Protein AF-A0A9D9NMW9-F1 (afdb_monomer)

InterPro domains:
  IPR003961 Fibronectin type III [PF00041] (285-347)
  IPR003961 Fibronectin type III [PS50853] (274-362)
  IPR003961 Fibronectin type III [cd00063] (275-359)
  IPR008757 Peptidase M6-like, domain [PF05547] (9-96)
  IPR013783 Immunoglobulin-like fold [G3DSA:2.60.40.10] (272-365)
  IPR036116 Fibronectin type III superfamily [SSF49265] (278-364)

Radius of gyration: 30.04 Å; Cα contacts (8 Å, |Δi|>4): 1104; chains: 1; bounding box: 74×44×96 Å

pLDDT: mean 93.49, std 5.11, range [64.69, 98.81]

Structure (mmCIF, N/CA/C/O backbone):
data_AF-A0A9D9NMW9-F1
#
_entry.id   AF-A0A9D9NMW9-F1
#
loop_
_atom_site.group_PDB
_atom_site.id
_atom_site.type_symbol
_atom_site.label_atom_id
_atom_site.label_alt_id
_atom_site.label_comp_id
_atom_site.label_asym_id
_atom_site.label_entity_id
_atom_site.label_seq_id
_atom_site.pdbx_PDB_ins_code
_atom_site.Cartn_x
_atom_site.Cartn_y
_atom_site.Cartn_z
_atom_site.occupancy
_atom_site.B_iso_or_equiv
_atom_site.auth_seq_id
_atom_site.auth_comp_id
_atom_site.auth_asym_id
_atom_site.auth_atom_id
_atom_site.pdbx_PDB_model_num
ATOM 1 N N . MET A 1 1 ? 25.620 10.060 -34.990 1.00 76.31 1 MET A N 1
ATOM 2 C CA . MET A 1 1 ? 25.439 10.911 -33.806 1.00 76.31 1 MET A CA 1
ATOM 3 C C . MET A 1 1 ? 24.069 11.516 -33.934 1.00 76.31 1 MET A C 1
ATOM 5 O O . MET A 1 1 ? 23.677 11.808 -35.064 1.00 76.31 1 MET A O 1
ATOM 9 N N . SER A 1 2 ? 23.340 11.613 -32.835 1.00 82.00 2 SER A N 1
ATOM 10 C CA . SER A 1 2 ? 22.003 12.193 -32.817 1.00 82.00 2 SER A CA 1
ATOM 11 C C . SER A 1 2 ? 22.013 13.569 -32.156 1.00 82.00 2 SER A C 1
ATOM 13 O O . SER A 1 2 ? 22.966 13.908 -31.456 1.00 82.00 2 SER A O 1
ATOM 15 N N . GLU A 1 3 ? 20.971 14.369 -32.377 1.00 82.56 3 GLU A N 1
ATOM 16 C CA . GLU A 1 3 ? 20.826 15.659 -3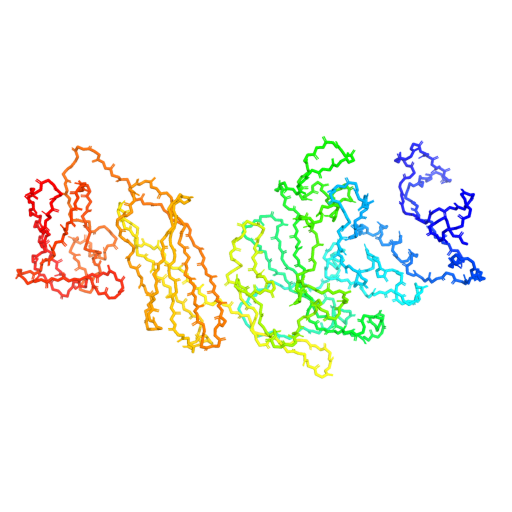1.685 1.00 82.56 3 GLU A CA 1
ATOM 17 C C . GLU A 1 3 ? 20.757 15.478 -30.154 1.00 82.56 3 GLU A C 1
ATOM 19 O O . GLU A 1 3 ? 21.321 16.284 -29.418 1.00 82.56 3 GLU A O 1
ATOM 24 N N . ALA A 1 4 ? 20.199 14.355 -29.682 1.00 80.25 4 ALA A N 1
ATOM 25 C CA . ALA A 1 4 ? 20.148 13.987 -28.264 1.00 80.25 4 ALA A CA 1
ATOM 26 C C . ALA A 1 4 ? 21.535 13.788 -27.622 1.00 80.25 4 ALA A C 1
ATOM 28 O O . ALA A 1 4 ? 21.682 13.929 -26.410 1.00 80.25 4 ALA A O 1
ATOM 29 N N . ASP A 1 5 ? 22.554 13.491 -28.434 1.00 76.50 5 ASP A N 1
ATOM 30 C CA . ASP A 1 5 ? 23.951 13.330 -28.010 1.00 76.50 5 ASP A CA 1
ATOM 31 C C . ASP A 1 5 ? 24.748 14.652 -28.099 1.00 76.50 5 ASP A C 1
ATOM 33 O O . ASP A 1 5 ? 25.979 14.652 -28.064 1.00 76.50 5 ASP A O 1
ATOM 37 N N . GLY A 1 6 ? 24.073 15.789 -28.312 1.00 75.88 6 GLY A N 1
ATOM 38 C CA . GLY A 1 6 ? 24.722 17.089 -28.514 1.00 75.88 6 GLY A CA 1
ATOM 39 C C . GLY A 1 6 ? 25.330 17.275 -29.910 1.00 75.88 6 GLY A C 1
ATOM 40 O O . GLY A 1 6 ? 26.170 18.157 -30.115 1.00 75.88 6 GLY A O 1
ATOM 41 N N . ALA A 1 7 ? 24.937 16.454 -30.894 1.00 81.19 7 ALA A N 1
ATOM 42 C CA . ALA A 1 7 ? 25.302 16.695 -32.288 1.00 81.19 7 ALA A CA 1
ATOM 43 C C . ALA A 1 7 ? 24.602 17.952 -32.843 1.00 81.19 7 ALA A C 1
ATOM 45 O O . ALA A 1 7 ? 23.716 18.531 -32.222 1.00 81.19 7 ALA A O 1
ATOM 46 N N . SER A 1 8 ? 24.998 18.389 -34.042 1.00 82.81 8 SER A N 1
ATOM 47 C CA . SER A 1 8 ? 24.375 19.542 -34.706 1.00 82.81 8 SER A CA 1
ATOM 48 C C . SER A 1 8 ? 22.860 19.375 -34.852 1.00 82.81 8 SER A C 1
ATOM 50 O O . SER A 1 8 ? 22.413 18.265 -35.131 1.00 82.81 8 SER A O 1
ATOM 52 N N . SER A 1 9 ? 22.118 20.484 -34.876 1.00 85.75 9 SER A N 1
ATOM 53 C CA . SER A 1 9 ? 20.673 20.526 -35.170 1.00 85.75 9 SER A CA 1
ATOM 54 C C . SER A 1 9 ? 20.267 19.962 -36.544 1.00 85.75 9 SER A C 1
ATOM 56 O O . SER A 1 9 ? 19.086 19.829 -36.834 1.00 85.75 9 SER A O 1
ATOM 58 N N . ASP A 1 10 ? 21.231 19.661 -37.422 1.00 87.25 10 ASP A N 1
ATOM 59 C CA . ASP A 1 10 ? 20.993 18.960 -38.692 1.00 87.25 10 ASP A CA 1
ATOM 60 C C . ASP A 1 10 ? 20.887 17.426 -38.520 1.00 87.25 10 ASP A C 1
ATOM 62 O O . ASP A 1 10 ? 20.564 16.710 -39.470 1.00 87.25 10 ASP A O 1
ATOM 66 N N . CYS A 1 11 ? 21.204 16.896 -37.334 1.00 86.50 11 CYS A N 1
ATOM 67 C CA . CYS A 1 11 ? 21.040 15.484 -36.991 1.00 86.50 11 CYS A CA 1
ATOM 68 C C . CYS A 1 11 ? 19.624 15.223 -36.463 1.00 86.50 11 CYS A C 1
ATOM 70 O O . CYS A 1 11 ? 19.005 16.093 -35.870 1.00 86.50 11 CYS A O 1
ATOM 72 N N . ILE A 1 12 ? 19.116 14.004 -36.653 1.00 87.31 12 ILE A N 1
ATOM 73 C CA . ILE A 1 12 ? 17.786 13.617 -36.163 1.00 87.31 12 ILE A CA 1
ATOM 74 C C . ILE A 1 12 ? 17.880 13.225 -34.680 1.00 87.31 12 ILE A C 1
ATOM 76 O O . ILE A 1 12 ? 18.788 12.479 -34.299 1.00 87.31 12 ILE A O 1
ATOM 80 N N . TRP A 1 13 ? 16.936 13.697 -33.863 1.00 87.12 13 TRP A N 1
ATOM 81 C CA . TRP A 1 13 ? 16.698 13.199 -32.505 1.00 87.12 13 TRP A CA 1
ATOM 82 C C . TRP A 1 13 ? 16.030 11.807 -32.565 1.00 87.12 13 TRP A C 1
ATOM 84 O O . TRP A 1 13 ? 15.039 11.666 -33.294 1.00 87.12 13 TRP A O 1
ATOM 94 N N . PRO A 1 14 ? 16.556 10.767 -31.881 1.00 89.06 14 PRO A N 1
ATOM 95 C CA . PRO A 1 14 ? 15.961 9.429 -31.891 1.00 89.06 14 PRO A CA 1
ATOM 96 C C . PRO A 1 14 ? 14.552 9.482 -31.305 1.00 89.06 14 PRO A C 1
ATOM 98 O O . PRO A 1 14 ? 14.350 10.145 -30.298 1.00 89.06 14 PRO A O 1
ATOM 101 N N . GLN A 1 15 ? 13.585 8.862 -31.973 1.00 90.00 15 GLN A N 1
ATOM 102 C CA . GLN A 1 15 ? 12.184 8.967 -31.567 1.00 90.00 15 GLN A CA 1
ATOM 103 C C . GLN A 1 15 ? 11.328 7.861 -32.181 1.00 90.00 15 GLN A C 1
ATOM 105 O O . GLN A 1 15 ? 11.596 7.381 -33.296 1.00 90.00 15 GLN A O 1
ATOM 110 N N . HIS A 1 16 ? 10.234 7.564 -31.495 1.00 91.19 16 HIS A N 1
ATOM 111 C CA . HIS A 1 16 ? 9.062 6.890 -32.010 1.00 91.19 16 HIS A CA 1
ATOM 112 C C . HIS A 1 16 ? 7.941 7.899 -32.249 1.00 91.19 16 HIS A C 1
ATOM 114 O O . HIS A 1 16 ? 7.745 8.841 -31.485 1.00 91.19 16 HIS A O 1
ATOM 120 N N . GLY A 1 17 ? 7.158 7.693 -33.303 1.00 89.56 17 GLY A N 1
ATOM 121 C CA . GLY A 1 17 ? 6.004 8.543 -33.544 1.00 89.56 17 GLY A CA 1
ATOM 122 C C . GLY A 1 17 ? 5.055 7.996 -34.590 1.00 89.56 17 GLY A C 1
ATOM 123 O O . GLY A 1 17 ? 5.308 6.988 -35.259 1.00 89.56 17 GLY A O 1
ATOM 124 N N . LEU A 1 18 ? 3.938 8.703 -34.749 1.00 90.81 18 LEU A N 1
ATOM 125 C CA . LEU A 1 18 ? 2.979 8.459 -35.815 1.00 90.81 18 LEU A CA 1
ATOM 126 C C . LEU A 1 18 ? 3.040 9.615 -36.816 1.00 90.81 18 LEU A C 1
ATOM 128 O O . LEU A 1 18 ? 2.844 10.775 -36.463 1.00 90.81 18 LEU A O 1
ATOM 132 N N . LEU A 1 19 ? 3.259 9.300 -38.092 1.00 91.62 19 LEU A N 1
ATOM 133 C CA . LEU A 1 19 ? 3.298 10.283 -39.179 1.00 91.62 19 LEU A CA 1
ATOM 134 C C . LEU A 1 19 ? 2.033 11.150 -39.202 1.00 91.62 19 LEU A C 1
ATOM 136 O O . LEU A 1 19 ? 2.127 12.368 -39.370 1.00 91.62 19 LEU A O 1
ATOM 140 N N . LYS A 1 20 ? 0.864 10.544 -38.952 1.00 91.56 20 LYS A N 1
ATOM 141 C CA . LYS A 1 20 ? -0.419 11.256 -38.907 1.00 91.56 20 LYS A CA 1
ATOM 142 C C . LYS A 1 20 ? -0.454 12.374 -37.853 1.00 91.56 20 LYS A C 1
ATOM 144 O O . LYS A 1 20 ? -1.108 13.384 -38.095 1.00 91.56 20 LYS A O 1
ATOM 149 N N . ASP A 1 21 ? 0.249 12.222 -36.726 1.00 89.00 21 ASP A N 1
ATOM 150 C CA . ASP A 1 21 ? 0.232 13.200 -35.626 1.00 89.00 21 ASP A CA 1
ATOM 151 C C . ASP A 1 21 ? 1.008 14.466 -36.023 1.00 89.00 21 ASP A C 1
ATOM 153 O O . ASP A 1 21 ? 0.698 15.568 -35.579 1.00 89.00 21 ASP A O 1
ATOM 157 N N . SER A 1 22 ? 1.948 14.325 -36.962 1.00 85.00 22 SER A N 1
ATOM 158 C CA . SER A 1 22 ? 2.649 15.432 -37.627 1.00 85.00 22 SER A CA 1
ATOM 159 C C . SER A 1 22 ? 1.946 15.925 -38.903 1.00 85.00 22 SER A C 1
ATOM 161 O O . SER A 1 22 ? 2.496 16.746 -39.637 1.00 85.00 22 SER A O 1
ATOM 163 N N . GLY A 1 23 ? 0.754 15.406 -39.221 1.00 90.19 23 GLY A N 1
ATOM 164 C CA . GLY A 1 23 ? 0.032 15.704 -40.463 1.00 90.19 23 GLY A CA 1
ATOM 165 C C . GLY A 1 23 ? 0.660 15.102 -41.728 1.00 90.19 23 GLY A C 1
ATOM 166 O O . GLY A 1 23 ? 0.329 15.532 -42.834 1.00 90.19 23 GLY A O 1
ATOM 167 N N . ALA A 1 24 ? 1.571 14.136 -41.586 1.00 90.44 24 ALA A N 1
ATOM 168 C CA . ALA A 1 24 ? 2.222 13.451 -42.696 1.00 90.44 24 ALA A CA 1
ATOM 169 C C . ALA A 1 24 ? 1.488 12.152 -43.069 1.00 90.44 24 ALA A C 1
ATOM 171 O O . ALA A 1 24 ? 1.025 11.401 -42.212 1.00 90.44 24 ALA A O 1
ATOM 172 N N . GLU A 1 25 ? 1.440 11.851 -44.367 1.00 91.94 25 GLU A N 1
ATOM 173 C CA . GLU A 1 25 ? 0.870 10.614 -44.905 1.00 91.94 25 GLU A CA 1
ATOM 174 C C . GLU A 1 25 ? 1.872 9.957 -45.859 1.00 91.94 25 G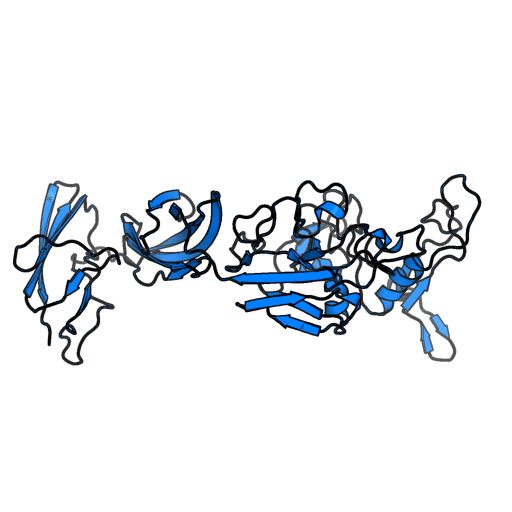LU A C 1
ATOM 176 O O . GLU A 1 25 ? 2.363 10.591 -46.797 1.00 91.94 25 GLU A O 1
ATOM 181 N N . LEU A 1 26 ? 2.175 8.674 -45.637 1.00 93.12 26 LEU A N 1
ATOM 182 C CA . LEU A 1 26 ? 3.065 7.896 -46.497 1.00 93.12 26 LEU A CA 1
ATOM 183 C C . LEU A 1 26 ? 2.338 6.668 -47.049 1.00 93.12 26 LEU A C 1
ATOM 185 O O . LEU A 1 26 ? 1.997 5.737 -46.316 1.00 93.12 26 LEU A O 1
ATOM 189 N N . HIS A 1 27 ? 2.152 6.655 -48.369 1.00 94.81 27 HIS A N 1
ATOM 190 C CA . HIS A 1 27 ? 1.578 5.530 -49.098 1.00 94.81 27 HIS A CA 1
ATOM 191 C C . HIS A 1 27 ? 2.627 4.868 -49.990 1.00 94.81 27 HIS A C 1
ATOM 193 O O . HIS A 1 27 ? 3.150 5.494 -50.911 1.00 94.81 27 HIS A O 1
ATOM 199 N N . LEU A 1 28 ? 2.899 3.588 -49.743 1.00 93.75 28 LEU A N 1
ATOM 200 C CA . LEU A 1 28 ? 3.830 2.771 -50.521 1.00 93.75 28 LEU A CA 1
ATOM 201 C C . LEU A 1 28 ? 3.107 1.500 -50.970 1.00 93.75 28 LEU A C 1
ATOM 203 O O . LEU A 1 28 ? 2.554 0.781 -50.143 1.00 93.75 28 LEU A O 1
ATOM 207 N N . ASP A 1 29 ? 3.059 1.248 -52.280 1.00 95.44 29 ASP A N 1
ATOM 208 C CA . ASP A 1 29 ? 2.462 0.041 -52.880 1.00 95.44 29 ASP A CA 1
ATOM 209 C C . ASP A 1 29 ? 1.049 -0.310 -52.361 1.00 95.44 29 ASP A C 1
ATOM 211 O O . ASP A 1 29 ? 0.698 -1.468 -52.129 1.00 95.44 29 ASP A O 1
ATOM 215 N N . GLY A 1 30 ? 0.211 0.712 -52.158 1.00 94.62 30 GLY A N 1
ATOM 216 C CA . GLY A 1 30 ? -1.160 0.549 -51.659 1.00 94.62 30 GLY A CA 1
ATOM 217 C C . GLY A 1 30 ? -1.266 0.244 -50.160 1.00 94.62 30 GLY A C 1
ATOM 218 O O . GLY A 1 30 ? -2.337 -0.143 -49.690 1.00 94.62 30 GLY A O 1
ATOM 219 N N . LYS A 1 31 ? -0.177 0.403 -49.402 1.00 94.44 31 LYS A N 1
ATOM 220 C CA . LYS A 1 31 ? -0.137 0.337 -47.937 1.00 94.44 31 LYS A CA 1
ATOM 221 C C . LYS A 1 31 ? 0.106 1.724 -47.356 1.00 94.44 31 LYS A C 1
ATOM 223 O O . LYS A 1 31 ? 0.800 2.536 -47.961 1.00 94.44 31 LYS A O 1
ATOM 228 N N . THR A 1 32 ? -0.447 1.972 -46.174 1.00 93.44 32 THR A N 1
ATOM 229 C CA . THR A 1 32 ? -0.175 3.183 -45.396 1.00 93.44 32 THR A CA 1
ATOM 230 C C . THR A 1 32 ? 0.866 2.862 -44.338 1.00 93.44 32 THR A C 1
ATOM 232 O O . THR A 1 32 ? 0.673 1.939 -43.546 1.00 93.44 32 THR A O 1
ATOM 235 N N . VAL A 1 33 ? 1.955 3.623 -44.326 1.00 92.00 33 VAL A N 1
ATOM 236 C CA . VAL A 1 33 ? 2.924 3.638 -43.229 1.00 92.00 33 VAL A CA 1
ATOM 237 C C . VAL A 1 33 ? 2.505 4.760 -42.289 1.00 92.00 33 VAL A C 1
ATOM 239 O O . VAL A 1 33 ? 2.261 5.874 -42.743 1.00 92.00 33 VAL A O 1
ATOM 242 N N . ASN A 1 34 ? 2.374 4.455 -40.999 1.00 91.06 34 ASN A N 1
ATOM 243 C CA . ASN A 1 34 ? 1.966 5.438 -39.997 1.00 91.06 34 ASN A CA 1
ATOM 244 C C . ASN A 1 34 ? 2.941 5.486 -38.821 1.00 91.06 34 ASN A C 1
ATOM 246 O O . ASN A 1 34 ? 3.434 6.556 -38.507 1.00 91.06 34 ASN A O 1
ATOM 250 N N . SER A 1 35 ? 3.239 4.349 -38.195 1.00 91.00 35 SER A N 1
ATOM 251 C CA . SER A 1 35 ? 4.220 4.283 -37.109 1.00 91.00 35 SER A CA 1
ATOM 252 C C . SER A 1 35 ? 5.645 4.212 -37.659 1.00 91.00 35 SER A C 1
ATOM 254 O O . SER A 1 35 ? 5.885 3.539 -38.669 1.00 91.00 35 SER A O 1
ATOM 256 N N . PHE A 1 36 ? 6.573 4.911 -37.012 1.00 90.38 36 PHE A N 1
ATOM 257 C CA . PHE A 1 36 ? 7.996 4.870 -37.320 1.00 90.38 36 PHE A CA 1
ATOM 258 C C . PHE A 1 36 ? 8.831 4.940 -36.039 1.00 90.38 36 PHE A C 1
ATOM 260 O O . PHE A 1 36 ? 8.416 5.531 -35.049 1.00 90.38 36 PHE A O 1
ATOM 267 N N . THR A 1 37 ? 10.033 4.375 -36.111 1.00 91.38 37 THR A N 1
ATOM 268 C CA . THR A 1 37 ? 11.078 4.495 -35.094 1.00 91.38 37 THR A CA 1
ATOM 269 C C . THR A 1 37 ? 12.369 4.875 -35.808 1.00 91.38 37 THR A C 1
ATOM 271 O O . THR A 1 37 ? 12.730 4.251 -36.813 1.00 91.38 37 THR A O 1
ATOM 274 N N . VAL A 1 38 ? 13.068 5.889 -35.305 1.00 90.19 38 VAL A N 1
ATOM 275 C CA . VAL A 1 38 ? 14.394 6.289 -35.788 1.00 90.19 38 VAL A CA 1
ATOM 276 C C . VAL A 1 38 ? 15.397 6.166 -34.652 1.00 90.19 38 VAL A C 1
ATOM 278 O O . VAL A 1 38 ? 15.167 6.649 -33.552 1.00 90.19 38 VAL A O 1
ATOM 281 N N . SER A 1 39 ? 16.536 5.543 -34.946 1.00 88.81 39 SER A N 1
ATOM 282 C CA . SER A 1 39 ? 17.676 5.438 -34.037 1.00 88.81 39 SER A CA 1
ATOM 283 C C . SER A 1 39 ? 18.967 5.844 -34.755 1.00 88.81 39 SER A C 1
ATOM 285 O O . SER A 1 39 ? 18.958 6.153 -35.952 1.00 88.81 39 SER A O 1
ATOM 287 N N . CYS A 1 40 ? 20.082 5.876 -34.031 1.00 85.69 40 CYS A N 1
ATOM 288 C CA . CYS A 1 40 ? 21.364 6.388 -34.502 1.00 85.69 40 CYS A CA 1
ATOM 289 C C . CYS A 1 40 ? 22.425 5.281 -34.642 1.00 85.69 40 CYS A C 1
ATOM 291 O O . CYS A 1 40 ? 22.498 4.352 -33.851 1.00 85.69 40 CYS A O 1
ATOM 293 N N . GLU A 1 41 ? 23.282 5.394 -35.664 1.00 86.12 41 GLU A N 1
ATOM 294 C CA . GLU A 1 41 ? 24.409 4.465 -35.891 1.00 86.12 41 GLU A CA 1
ATOM 295 C C . GLU A 1 41 ? 25.595 4.740 -34.949 1.00 86.12 41 GLU A C 1
ATOM 297 O O . GLU A 1 41 ? 26.314 3.831 -34.536 1.00 86.12 41 GLU A O 1
ATOM 302 N N . LEU A 1 42 ? 25.811 6.016 -34.614 1.00 87.50 42 LEU A N 1
ATOM 303 C CA . LEU A 1 42 ? 26.940 6.487 -33.812 1.00 87.50 42 LEU A CA 1
ATOM 304 C C . LEU A 1 42 ? 26.435 7.318 -32.634 1.00 87.50 42 LEU A C 1
ATOM 306 O O . LEU A 1 42 ? 25.553 8.152 -32.845 1.00 87.50 42 LEU A O 1
ATOM 310 N N . ALA A 1 43 ? 27.072 7.167 -31.478 1.00 83.50 43 ALA A N 1
ATOM 311 C CA . ALA A 1 43 ? 26.939 8.013 -30.294 1.00 83.50 43 ALA A CA 1
ATOM 312 C C . ALA A 1 43 ? 28.229 8.825 -30.078 1.00 83.50 43 ALA A C 1
ATOM 314 O O . ALA A 1 43 ? 29.299 8.455 -30.575 1.00 83.50 43 ALA A O 1
ATOM 315 N N . SER A 1 44 ? 28.145 9.934 -29.351 1.00 77.56 44 SER A N 1
ATOM 316 C CA . SER A 1 44 ? 29.309 10.728 -28.951 1.00 77.56 44 SER A CA 1
ATOM 317 C C . SER A 1 44 ? 28.998 11.481 -27.672 1.00 77.56 44 SER A C 1
ATOM 319 O O . SER A 1 44 ? 27.911 12.016 -27.541 1.00 77.56 44 SER A O 1
ATOM 321 N N . ASP A 1 45 ? 29.978 11.593 -26.786 1.00 74.25 45 ASP A N 1
ATOM 322 C CA . ASP A 1 45 ? 29.921 12.567 -25.699 1.00 74.25 45 ASP A CA 1
ATOM 323 C C . ASP A 1 45 ? 30.506 13.894 -26.204 1.00 74.25 45 ASP A C 1
ATOM 325 O O . ASP A 1 45 ? 31.346 13.890 -27.117 1.00 74.25 45 ASP A O 1
ATOM 329 N N . GLU A 1 46 ? 30.087 15.029 -25.639 1.00 68.62 46 GLU A N 1
ATOM 330 C CA . GLU A 1 46 ? 30.586 16.347 -26.045 1.00 68.62 46 GLU A CA 1
ATOM 331 C C . GLU A 1 46 ? 32.129 16.394 -26.041 1.00 68.62 46 GLU A C 1
ATOM 333 O O . GLU A 1 46 ? 32.784 16.287 -25.004 1.00 68.62 46 GLU A O 1
ATOM 338 N N . GLY A 1 47 ? 32.728 16.557 -27.227 1.00 64.69 47 GLY A N 1
ATOM 339 C CA . GLY A 1 47 ? 34.183 16.647 -27.414 1.00 64.69 47 GLY A CA 1
ATOM 340 C C . GLY A 1 47 ? 34.926 15.315 -27.594 1.00 64.69 47 GLY A C 1
ATOM 341 O O . GLY A 1 47 ? 36.132 15.338 -27.858 1.00 64.69 47 GLY A O 1
ATOM 342 N N . SER A 1 48 ? 34.237 14.175 -27.511 1.00 75.75 48 SER A N 1
ATOM 343 C CA . SER A 1 48 ? 34.807 12.841 -27.749 1.00 75.75 48 SER A CA 1
ATOM 344 C C . SER A 1 48 ? 34.737 12.426 -29.224 1.00 75.75 48 SER A C 1
ATOM 346 O O . SER A 1 48 ? 33.986 12.980 -30.024 1.00 75.75 48 SER A O 1
ATOM 348 N N . ALA A 1 49 ? 35.555 11.443 -29.616 1.00 81.50 49 ALA A N 1
ATOM 349 C CA . ALA A 1 49 ? 35.438 10.841 -30.942 1.00 81.50 49 ALA A CA 1
ATOM 350 C C . ALA A 1 49 ? 34.144 10.004 -31.028 1.00 81.50 49 ALA A C 1
ATOM 352 O O . ALA A 1 49 ? 33.844 9.287 -30.069 1.00 81.50 49 ALA A O 1
ATOM 353 N N . PRO A 1 50 ? 33.417 10.024 -32.163 1.00 83.94 50 PRO A N 1
ATOM 354 C CA . PRO A 1 50 ? 32.217 9.212 -32.327 1.00 83.94 50 PRO A CA 1
ATOM 355 C C . PRO A 1 50 ? 32.523 7.723 -32.146 1.00 83.94 50 PRO A C 1
ATOM 357 O O . PRO A 1 50 ? 33.520 7.213 -32.669 1.00 83.94 50 PRO A O 1
ATOM 360 N N . ARG A 1 51 ? 31.632 7.015 -31.457 1.00 86.44 51 ARG A N 1
ATOM 361 C CA . ARG A 1 51 ? 31.661 5.559 -31.267 1.00 86.44 51 ARG A CA 1
ATOM 362 C C . ARG A 1 51 ? 30.386 4.926 -31.829 1.00 86.44 51 ARG A C 1
ATOM 364 O O . ARG A 1 51 ? 29.392 5.635 -31.975 1.00 86.44 51 ARG A O 1
ATOM 371 N N . PRO A 1 52 ? 30.367 3.615 -32.132 1.00 88.56 52 PRO A N 1
ATOM 372 C CA . PRO A 1 52 ? 29.115 2.915 -32.408 1.00 88.56 52 PRO A CA 1
ATOM 373 C C . PRO A 1 52 ? 28.104 3.147 -31.280 1.00 88.56 52 PRO A C 1
ATOM 375 O O . PRO A 1 52 ? 28.469 3.088 -30.100 1.00 88.56 52 PRO A O 1
ATOM 378 N N . ALA A 1 53 ? 26.860 3.449 -31.647 1.00 89.06 53 ALA A N 1
ATOM 379 C CA . ALA A 1 53 ? 25.780 3.551 -30.677 1.00 89.06 53 ALA A CA 1
ATOM 380 C C . ALA A 1 53 ? 25.505 2.174 -30.054 1.00 89.06 53 ALA A C 1
ATOM 382 O O . ALA A 1 53 ? 25.638 1.138 -30.713 1.00 89.06 53 ALA A O 1
ATOM 383 N N . GLY A 1 54 ? 25.140 2.170 -28.772 1.00 91.69 54 GLY A N 1
ATOM 384 C CA . GLY A 1 54 ? 24.633 0.972 -28.115 1.00 91.69 54 GLY A CA 1
ATOM 385 C C . GLY A 1 54 ? 23.229 0.605 -28.599 1.00 91.69 54 GLY A C 1
ATOM 386 O O . GLY A 1 54 ? 22.583 1.364 -29.320 1.00 91.69 54 GLY A O 1
ATOM 387 N N . ILE A 1 55 ? 22.739 -0.563 -28.188 1.00 94.19 55 ILE A N 1
ATOM 388 C CA . ILE A 1 55 ? 21.398 -1.029 -28.569 1.00 94.19 55 ILE A CA 1
ATOM 389 C C . ILE A 1 55 ? 20.284 -0.417 -27.714 1.00 94.19 55 ILE A C 1
ATOM 391 O O . ILE A 1 55 ? 19.127 -0.506 -28.098 1.00 94.19 55 ILE A O 1
ATOM 395 N N . GLY A 1 56 ? 20.604 0.184 -26.567 1.00 95.12 56 GLY A N 1
ATOM 396 C CA . GLY A 1 56 ? 19.602 0.575 -25.578 1.00 95.12 56 GLY A CA 1
ATOM 397 C C . GLY A 1 56 ? 18.595 1.617 -26.068 1.00 95.12 56 GLY A C 1
ATOM 398 O O . GLY A 1 56 ? 17.400 1.387 -25.919 1.00 95.12 56 GLY A O 1
ATOM 399 N N . ILE A 1 57 ? 19.037 2.689 -26.741 1.00 92.94 57 ILE A N 1
ATOM 400 C CA . ILE A 1 57 ? 18.120 3.670 -27.360 1.00 92.94 57 ILE A CA 1
ATOM 401 C C . ILE A 1 57 ? 17.263 2.988 -28.431 1.00 92.94 57 ILE A C 1
ATOM 403 O O . ILE A 1 57 ? 16.056 3.171 -28.467 1.00 92.94 57 ILE A O 1
ATOM 407 N N . PHE A 1 58 ? 17.855 2.146 -29.284 1.00 93.56 58 PHE A N 1
ATOM 408 C CA . PHE A 1 58 ? 17.076 1.391 -30.267 1.00 93.56 58 PHE A CA 1
ATOM 409 C C . PHE A 1 58 ? 16.009 0.504 -29.603 1.00 93.56 58 PHE A C 1
ATOM 411 O O . PHE A 1 58 ? 14.877 0.462 -30.076 1.00 93.56 58 PHE A O 1
ATOM 418 N N . CYS A 1 59 ? 16.350 -0.188 -28.513 1.00 96.00 59 CYS A N 1
ATOM 419 C CA . CYS A 1 59 ? 15.415 -1.013 -27.753 1.00 96.00 59 CYS A CA 1
ATOM 420 C C . CYS A 1 59 ? 14.285 -0.185 -27.127 1.00 96.00 59 CYS A C 1
ATOM 422 O O . CYS A 1 59 ? 13.141 -0.619 -27.197 1.00 96.00 59 CYS A O 1
ATOM 424 N N . HIS A 1 60 ? 14.592 0.990 -26.575 1.00 95.81 60 HIS A N 1
ATOM 425 C CA . HIS A 1 60 ? 13.619 1.932 -26.016 1.00 95.81 60 HIS A CA 1
ATOM 426 C C . HIS A 1 60 ? 12.633 2.428 -27.087 1.00 95.81 60 HIS A C 1
ATOM 428 O O . HIS A 1 60 ? 11.429 2.221 -26.979 1.00 95.81 60 HIS A O 1
ATOM 434 N N . GLU A 1 61 ? 13.135 2.937 -28.213 1.00 94.94 61 GLU A N 1
ATOM 435 C CA . GLU A 1 61 ? 12.261 3.429 -29.286 1.00 94.94 61 GLU A CA 1
ATOM 436 C C . GLU A 1 61 ? 11.458 2.313 -29.975 1.00 94.94 61 GLU A C 1
ATOM 438 O O . GLU A 1 61 ? 10.378 2.532 -30.533 1.00 94.94 61 GLU A O 1
ATOM 443 N N . LEU A 1 62 ? 11.999 1.091 -29.993 1.00 93.75 62 LEU A N 1
ATOM 444 C CA . LEU A 1 62 ? 11.282 -0.084 -30.478 1.00 93.75 62 LEU A CA 1
ATOM 445 C C . LEU A 1 62 ? 10.187 -0.509 -29.491 1.00 93.75 62 LEU A C 1
ATOM 447 O O . LEU A 1 62 ? 9.132 -0.966 -29.928 1.00 93.75 62 LEU A O 1
ATOM 451 N N . ALA A 1 63 ? 10.407 -0.348 -28.187 1.00 95.94 63 ALA A N 1
ATOM 452 C CA . ALA A 1 63 ? 9.453 -0.711 -27.147 1.00 95.94 63 ALA A CA 1
ATOM 453 C C . ALA A 1 63 ? 8.131 0.067 -27.256 1.00 95.94 63 ALA A C 1
ATOM 455 O O . ALA A 1 63 ? 7.063 -0.530 -27.097 1.00 95.94 63 ALA A O 1
ATOM 456 N N . HIS A 1 64 ? 8.168 1.334 -27.678 1.00 94.75 64 HIS A N 1
ATOM 457 C CA . HIS A 1 64 ? 6.955 2.092 -28.013 1.00 94.75 64 HIS A CA 1
ATOM 458 C C . HIS A 1 64 ? 6.111 1.440 -29.116 1.00 94.75 64 HIS A C 1
ATOM 460 O O . HIS A 1 64 ? 4.882 1.484 -29.070 1.00 94.75 64 HIS A O 1
ATOM 466 N N . SER A 1 65 ? 6.738 0.741 -30.072 1.00 92.56 65 SER A N 1
ATOM 467 C CA . SER A 1 65 ? 6.003 -0.004 -31.109 1.00 92.56 65 SER A CA 1
ATOM 468 C C . SER A 1 65 ? 5.212 -1.189 -30.542 1.00 92.56 65 SER A C 1
ATOM 470 O O . SER A 1 65 ? 4.290 -1.677 -31.200 1.00 92.56 65 SER A O 1
ATOM 472 N N . PHE A 1 66 ? 5.561 -1.652 -29.339 1.00 92.81 66 PHE A N 1
ATOM 473 C CA . PHE A 1 66 ? 4.823 -2.672 -28.594 1.00 92.81 66 PHE A CA 1
ATOM 474 C C . PHE A 1 66 ? 3.813 -2.083 -27.599 1.00 92.81 66 PHE A C 1
ATOM 476 O O . PHE A 1 66 ? 3.079 -2.843 -26.975 1.00 92.81 66 PHE A O 1
ATOM 483 N N . GLY A 1 67 ? 3.725 -0.754 -27.494 1.00 91.69 67 GLY A N 1
ATOM 484 C CA . GLY A 1 67 ? 2.783 -0.057 -26.618 1.00 91.69 67 GLY A CA 1
ATOM 485 C C . GLY A 1 67 ? 3.351 0.356 -25.261 1.00 91.69 67 GLY A C 1
ATOM 486 O O . GLY A 1 67 ? 2.595 0.883 -24.449 1.00 91.69 67 GLY A O 1
ATOM 487 N N . LEU A 1 68 ? 4.652 0.154 -25.019 1.00 96.12 68 LEU A N 1
ATOM 488 C CA . LEU A 1 68 ? 5.302 0.662 -23.811 1.00 96.12 68 LEU A CA 1
ATOM 489 C C . LEU A 1 68 ? 5.411 2.193 -23.851 1.00 96.12 68 LEU A C 1
ATOM 491 O O . LEU A 1 68 ? 5.538 2.797 -24.919 1.00 96.12 68 LEU A O 1
ATOM 495 N N . LYS A 1 69 ? 5.317 2.807 -22.675 1.00 95.06 69 LYS A N 1
ATOM 496 C CA . LYS A 1 69 ? 5.261 4.259 -22.456 1.00 95.06 69 LYS A CA 1
ATOM 497 C C . LYS A 1 69 ? 6.542 4.753 -21.819 1.00 95.06 69 LYS A C 1
ATOM 499 O O . LYS A 1 69 ? 7.240 3.952 -21.203 1.00 95.06 69 LYS A O 1
ATOM 504 N N . ASP A 1 70 ? 6.821 6.042 -21.941 1.00 95.81 70 ASP A N 1
ATOM 505 C CA . ASP A 1 70 ? 7.936 6.641 -21.219 1.00 95.81 70 ASP A CA 1
ATOM 506 C C . ASP A 1 70 ? 7.631 6.698 -19.719 1.00 95.81 70 ASP A C 1
ATOM 508 O O . ASP A 1 70 ? 6.591 7.190 -19.282 1.00 95.81 70 ASP A O 1
ATOM 512 N N . LEU A 1 71 ? 8.546 6.149 -18.918 1.00 97.00 71 LEU A N 1
ATOM 513 C CA . LEU A 1 71 ? 8.438 6.072 -17.457 1.00 97.00 71 LEU A CA 1
ATOM 514 C C . LEU A 1 71 ? 9.370 7.072 -16.756 1.00 97.00 71 LEU A C 1
ATOM 516 O O . LEU A 1 71 ? 9.366 7.157 -15.530 1.00 97.00 71 LEU A O 1
ATOM 520 N N . TYR A 1 72 ? 10.139 7.853 -17.516 1.00 94.38 72 TYR A N 1
ATOM 521 C CA . TYR A 1 72 ? 10.827 9.038 -17.010 1.00 94.38 72 TYR A CA 1
ATOM 522 C C . TYR A 1 72 ? 9.919 10.274 -17.104 1.00 94.38 72 TYR A C 1
ATOM 524 O O . TYR A 1 72 ? 8.798 10.226 -17.611 1.00 94.38 72 TYR A O 1
ATOM 532 N N . ASP A 1 73 ? 10.402 11.405 -16.602 1.00 93.06 73 ASP A N 1
ATOM 533 C CA . ASP A 1 73 ? 9.733 12.690 -16.772 1.00 93.06 73 ASP A CA 1
ATOM 534 C C . ASP A 1 73 ? 9.904 13.229 -18.209 1.00 93.06 73 ASP A C 1
ATOM 536 O O . ASP A 1 73 ? 10.973 13.724 -18.578 1.00 93.06 73 ASP A O 1
ATOM 540 N N . THR A 1 74 ? 8.853 13.143 -19.029 1.00 90.94 74 THR A N 1
ATOM 541 C CA . THR A 1 74 ? 8.886 13.539 -20.450 1.00 90.94 74 THR A CA 1
ATOM 542 C C . THR A 1 74 ? 8.794 15.049 -20.687 1.00 90.94 74 THR A C 1
ATOM 544 O O . THR A 1 74 ? 9.105 15.509 -21.789 1.00 90.94 74 THR A O 1
ATOM 547 N N . ASP A 1 75 ? 8.414 15.847 -19.681 1.00 85.56 75 ASP A N 1
ATOM 548 C CA . ASP A 1 75 ? 8.331 17.312 -19.790 1.00 85.56 75 ASP A CA 1
ATOM 549 C C . ASP A 1 75 ? 9.459 18.049 -19.047 1.00 85.56 75 ASP A C 1
ATOM 551 O O . ASP A 1 75 ? 9.619 19.274 -19.168 1.00 85.56 75 ASP A O 1
ATOM 555 N N . GLY A 1 76 ? 10.308 17.291 -18.353 1.00 79.31 76 GLY A N 1
ATOM 556 C CA . GLY A 1 76 ? 11.558 17.735 -17.764 1.00 79.31 76 GLY A CA 1
ATOM 557 C C . GLY A 1 76 ? 11.340 18.595 -16.528 1.00 79.31 76 GLY A C 1
ATOM 558 O O . GLY A 1 76 ? 11.399 18.116 -15.411 1.00 79.31 76 GLY A O 1
ATOM 559 N N . SER A 1 77 ? 11.192 19.908 -16.695 1.00 73.69 77 SER A N 1
ATOM 560 C CA . SER A 1 77 ? 10.843 20.802 -15.578 1.00 73.69 77 SER A CA 1
ATOM 561 C C . SER A 1 77 ? 9.504 21.491 -15.801 1.00 73.69 77 SER A C 1
ATOM 563 O O . SER A 1 77 ? 9.235 22.510 -15.160 1.00 73.69 77 SER A O 1
ATOM 565 N N . GLY A 1 78 ? 8.723 20.991 -16.760 1.00 75.31 78 GLY A N 1
ATOM 566 C CA . GLY A 1 78 ? 7.471 21.576 -17.202 1.00 75.31 78 GLY A CA 1
ATOM 567 C C . GLY A 1 78 ? 6.428 21.527 -16.102 1.00 75.31 78 GLY A C 1
ATOM 568 O O . GLY A 1 78 ? 5.896 22.569 -15.758 1.00 75.31 78 GLY A O 1
ATOM 569 N N . SER A 1 79 ? 6.188 20.371 -15.484 1.00 78.62 79 SER A N 1
ATOM 570 C CA . SER A 1 79 ? 5.050 20.185 -14.567 1.00 78.62 79 SER A CA 1
ATOM 571 C C . SER A 1 79 ? 5.425 20.060 -13.083 1.00 78.62 79 SER A C 1
ATOM 573 O O . SER A 1 79 ? 4.774 19.354 -12.311 1.00 78.62 79 SER A O 1
ATOM 575 N N . GLY A 1 80 ? 6.406 20.846 -12.624 1.00 72.50 80 GLY A N 1
ATOM 576 C CA . GLY A 1 80 ? 6.738 20.973 -11.193 1.00 72.50 80 GLY A CA 1
ATOM 577 C C . GLY A 1 80 ? 8.146 20.530 -10.795 1.00 72.50 80 GLY A C 1
ATOM 578 O O . GLY A 1 80 ? 8.435 20.443 -9.602 1.00 72.50 80 GLY A O 1
ATOM 579 N N . GLY A 1 81 ? 9.026 20.305 -11.771 1.00 80.88 81 GLY A N 1
ATOM 580 C CA . GLY A 1 81 ? 10.403 19.839 -11.581 1.00 80.88 81 GLY A CA 1
ATOM 581 C C . GLY A 1 81 ? 10.616 18.487 -12.254 1.00 80.88 81 GLY A C 1
ATOM 582 O O . GLY A 1 81 ? 9.683 17.986 -12.854 1.00 80.88 81 GLY A O 1
ATOM 583 N N . ASN A 1 82 ? 11.822 17.927 -12.129 1.00 84.94 82 ASN A N 1
ATOM 584 C CA . ASN A 1 82 ? 12.178 16.646 -12.742 1.00 84.94 82 ASN A CA 1
ATOM 585 C C . ASN A 1 82 ? 11.912 15.495 -11.775 1.00 84.94 82 ASN A C 1
ATOM 587 O O . ASN A 1 82 ? 12.529 15.446 -10.700 1.00 84.94 82 ASN A O 1
ATOM 591 N N . ALA A 1 83 ? 11.022 14.583 -12.148 1.00 88.12 83 ALA A N 1
ATOM 592 C CA . ALA A 1 83 ? 10.760 13.398 -11.349 1.00 88.12 83 ALA A CA 1
ATOM 593 C C . ALA A 1 83 ? 11.897 12.364 -11.478 1.00 88.12 83 ALA A C 1
ATOM 595 O O . ALA A 1 83 ? 12.524 12.254 -12.534 1.00 88.12 83 ALA A O 1
ATOM 596 N N . PRO A 1 84 ? 12.187 11.586 -10.418 1.00 87.69 84 PRO A N 1
ATOM 597 C CA . PRO A 1 84 ? 13.182 10.516 -10.491 1.00 87.69 84 PRO A CA 1
ATOM 598 C C . PRO A 1 84 ? 12.794 9.368 -11.434 1.00 87.69 84 PRO A C 1
ATOM 600 O O . PRO A 1 84 ? 13.682 8.663 -11.916 1.00 87.69 84 PRO A O 1
ATOM 603 N N . GLY A 1 85 ? 11.492 9.158 -11.658 1.00 92.75 85 GLY A N 1
ATOM 604 C CA . GLY A 1 85 ? 10.973 8.048 -12.446 1.00 92.75 85 GLY A CA 1
ATOM 605 C C . GLY A 1 85 ? 11.392 6.696 -11.871 1.00 92.75 85 GLY A C 1
ATOM 606 O O . GLY A 1 85 ? 11.441 6.483 -10.656 1.00 92.75 85 GLY A O 1
ATOM 607 N N . LEU A 1 86 ? 11.748 5.779 -12.761 1.00 95.94 86 LEU A N 1
ATOM 608 C CA . LEU A 1 86 ? 12.239 4.438 -12.453 1.00 95.94 86 LEU A CA 1
ATOM 609 C C . LEU A 1 86 ? 13.767 4.328 -12.529 1.00 95.94 86 LEU A C 1
ATOM 611 O O . LEU A 1 86 ? 14.321 3.223 -12.461 1.00 95.94 86 LEU A O 1
ATOM 615 N N . TRP A 1 87 ? 14.462 5.463 -12.643 1.00 94.69 87 TRP A N 1
ATOM 616 C CA . TRP A 1 87 ? 15.918 5.541 -12.684 1.00 94.69 87 TRP A CA 1
ATOM 617 C C . TRP A 1 87 ? 16.483 4.677 -13.819 1.00 94.69 87 TRP A C 1
ATOM 619 O O . TRP A 1 87 ? 15.815 4.334 -14.795 1.00 94.69 87 TRP A O 1
ATOM 629 N N . A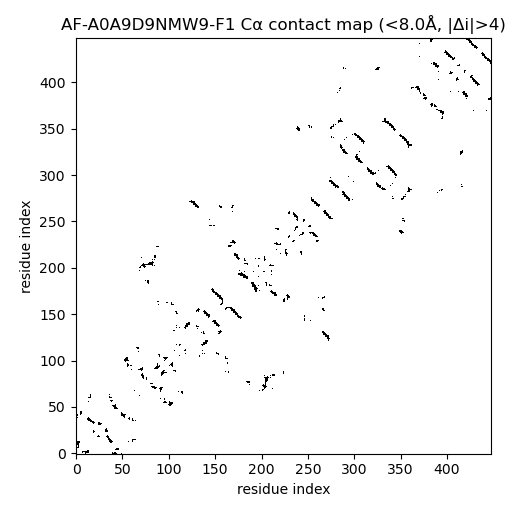SN A 1 88 ? 17.735 4.248 -13.691 1.00 95.19 88 ASN A N 1
ATOM 630 C CA . ASN A 1 88 ? 18.356 3.378 -14.670 1.00 95.19 88 ASN A CA 1
ATOM 631 C C . ASN A 1 88 ? 17.966 1.892 -14.518 1.00 95.19 88 ASN A C 1
ATOM 633 O O . ASN A 1 88 ? 18.637 1.027 -15.086 1.00 95.19 88 ASN A O 1
ATOM 637 N N . THR A 1 89 ? 16.892 1.588 -13.776 1.00 97.12 89 THR A N 1
ATOM 638 C CA . THR A 1 89 ? 16.356 0.222 -13.616 1.00 97.12 89 THR A CA 1
ATOM 639 C C . THR A 1 89 ? 15.384 -0.177 -14.730 1.00 97.12 89 THR A C 1
ATOM 641 O O . THR A 1 8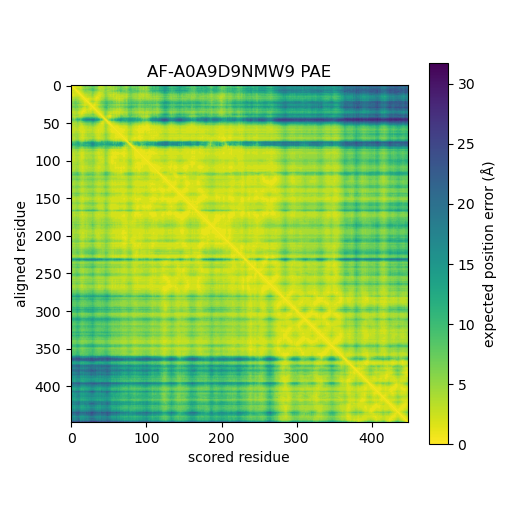9 ? 15.158 -1.368 -14.942 1.00 97.12 89 THR A O 1
ATOM 644 N N . SER A 1 90 ? 14.851 0.796 -15.476 1.00 97.62 90 SER A N 1
ATOM 645 C CA . SER A 1 90 ? 13.868 0.576 -16.541 1.00 97.62 90 SER A CA 1
ATOM 646 C C . SER A 1 90 ? 14.439 0.853 -17.932 1.00 97.62 90 SER A C 1
ATOM 648 O O . SER A 1 90 ? 15.166 1.827 -18.138 1.00 97.62 90 SER A O 1
ATOM 650 N N . LEU A 1 91 ? 14.081 0.010 -18.910 1.00 97.94 91 LEU A N 1
ATOM 651 C CA . LEU A 1 91 ? 14.352 0.268 -20.329 1.00 97.94 91 LEU A CA 1
ATOM 652 C C . LEU A 1 91 ? 13.598 1.513 -20.816 1.00 97.94 91 LEU A C 1
ATOM 654 O O . LEU A 1 91 ? 14.117 2.255 -21.647 1.00 97.94 91 LEU A O 1
ATOM 658 N N . MET A 1 92 ? 12.403 1.745 -20.276 1.00 97.75 92 MET A N 1
ATOM 659 C CA . MET A 1 92 ? 11.534 2.879 -20.598 1.00 97.75 92 MET A CA 1
ATOM 660 C C . MET A 1 92 ? 11.859 4.142 -19.784 1.00 97.75 92 MET A C 1
ATOM 662 O O . MET A 1 92 ? 11.062 5.066 -19.694 1.00 97.75 92 MET A O 1
ATOM 666 N N . ASP A 1 93 ? 13.042 4.174 -19.177 1.00 96.00 93 ASP A N 1
ATOM 667 C CA . ASP A 1 93 ? 13.629 5.313 -18.475 1.00 96.00 93 ASP A CA 1
ATOM 668 C C . ASP A 1 93 ? 15.114 5.400 -18.900 1.00 96.00 93 ASP A C 1
ATOM 670 O O . ASP A 1 93 ? 15.543 4.870 -19.930 1.00 96.00 93 ASP A O 1
ATOM 674 N N . THR A 1 94 ? 15.953 6.032 -18.094 1.00 94.69 94 THR A N 1
ATOM 675 C CA . THR A 1 94 ? 17.388 6.223 -18.276 1.00 94.69 94 THR A CA 1
ATOM 676 C C . THR A 1 94 ? 18.182 4.917 -18.346 1.00 94.69 94 THR A C 1
ATOM 678 O O . THR A 1 94 ? 19.344 4.938 -18.759 1.00 94.69 94 THR A O 1
ATOM 681 N N . GLY A 1 95 ? 17.580 3.765 -18.029 1.00 96.31 95 GLY A N 1
ATOM 682 C CA . GLY A 1 95 ? 18.228 2.457 -18.127 1.00 96.31 95 GLY A CA 1
ATOM 683 C C . GLY A 1 95 ? 18.607 2.090 -19.560 1.00 96.31 95 GLY A C 1
ATOM 684 O O . GLY A 1 95 ? 19.599 1.391 -19.765 1.00 96.31 95 GLY A O 1
ATOM 685 N N . CYS A 1 96 ? 17.937 2.649 -20.573 1.00 95.44 96 CYS A N 1
ATOM 686 C CA . CYS A 1 96 ? 18.354 2.517 -21.973 1.00 95.44 96 CYS A CA 1
ATOM 687 C C . CYS A 1 96 ? 19.787 3.037 -22.240 1.00 95.44 96 CYS A C 1
ATOM 689 O O . CYS A 1 96 ? 20.402 2.683 -23.247 1.00 95.44 96 CYS A O 1
ATOM 691 N N . LYS A 1 97 ? 20.360 3.833 -21.328 1.00 93.69 97 LYS A N 1
ATOM 692 C CA . LYS A 1 97 ? 21.724 4.380 -21.413 1.00 93.69 97 LYS A CA 1
ATOM 693 C C . LYS A 1 97 ? 22.750 3.589 -20.591 1.00 93.69 97 LYS A C 1
ATOM 695 O O . LYS A 1 97 ? 23.935 3.922 -20.622 1.00 93.69 97 LYS A O 1
ATOM 700 N N . ASN A 1 98 ? 22.342 2.525 -19.895 1.00 95.50 98 ASN A N 1
ATOM 701 C CA . ASN A 1 98 ? 23.240 1.712 -19.073 1.00 95.50 98 ASN A CA 1
ATOM 702 C C . ASN A 1 98 ? 24.428 1.162 -19.873 1.00 95.50 98 ASN A C 1
ATOM 704 O O . ASN A 1 98 ? 24.278 0.660 -20.992 1.00 95.50 98 ASN A O 1
ATOM 708 N N . ALA A 1 99 ? 25.617 1.248 -19.264 1.00 94.31 99 ALA A N 1
ATOM 709 C CA . ALA A 1 99 ? 26.890 0.860 -19.871 1.00 94.31 99 ALA A CA 1
ATOM 710 C C . ALA A 1 99 ? 27.046 1.419 -21.298 1.00 94.31 99 ALA A C 1
ATOM 712 O O . ALA A 1 99 ? 27.237 0.664 -22.251 1.00 94.31 99 ALA A O 1
ATOM 713 N N . ASP A 1 100 ? 26.897 2.738 -21.454 1.00 90.56 100 ASP A N 1
ATOM 714 C CA . ASP A 1 100 ? 27.014 3.441 -22.738 1.00 90.56 100 ASP A CA 1
ATOM 715 C C . ASP A 1 100 ? 25.979 3.003 -23.798 1.00 90.56 100 ASP A C 1
ATOM 717 O O . ASP A 1 100 ? 26.218 3.111 -25.009 1.00 90.56 100 ASP A O 1
ATOM 721 N N . GLY A 1 101 ? 24.828 2.500 -23.333 1.00 92.38 101 GLY A N 1
ATOM 722 C CA . GLY A 1 101 ? 23.752 1.911 -24.135 1.00 92.38 101 GLY A CA 1
ATOM 723 C C . GLY A 1 101 ? 24.012 0.464 -24.568 1.00 92.38 101 GLY A C 1
ATOM 724 O O . GLY A 1 101 ? 23.239 -0.091 -25.351 1.00 92.38 101 GLY A O 1
ATOM 725 N N . MET A 1 102 ? 25.102 -0.157 -24.112 1.00 94.88 102 MET A N 1
ATOM 726 C CA . MET A 1 102 ? 25.486 -1.520 -24.501 1.00 94.88 102 MET A CA 1
ATOM 727 C C . MET A 1 102 ? 24.808 -2.597 -23.658 1.00 94.88 102 MET A C 1
ATOM 729 O O . MET A 1 102 ? 24.809 -3.758 -24.061 1.00 94.88 102 MET A O 1
ATOM 733 N N . CYS A 1 103 ? 24.264 -2.231 -22.496 1.00 97.06 103 CYS A N 1
ATOM 734 C CA . CYS A 1 103 ? 23.651 -3.163 -21.559 1.00 97.06 103 CYS A CA 1
ATOM 735 C C . CYS A 1 103 ? 22.389 -2.545 -20.924 1.00 97.06 103 CYS A C 1
ATOM 737 O O . CYS A 1 103 ? 22.400 -2.255 -19.728 1.00 97.06 103 CYS A O 1
ATOM 739 N N . PRO A 1 104 ? 21.329 -2.257 -21.711 1.00 97.25 104 PRO A N 1
ATOM 740 C CA . PRO A 1 104 ? 20.044 -1.852 -21.146 1.00 97.25 104 PRO A CA 1
ATOM 741 C C . PRO A 1 104 ? 19.502 -2.933 -20.195 1.00 97.25 104 PRO A C 1
ATOM 743 O O . PRO A 1 104 ? 19.752 -4.117 -20.440 1.00 97.25 104 PRO A O 1
ATOM 746 N N . PRO A 1 105 ? 18.766 -2.551 -19.137 1.00 97.50 105 PRO A N 1
ATOM 747 C CA . PRO A 1 105 ? 18.224 -3.501 -18.177 1.00 97.50 105 PRO A CA 1
ATOM 748 C C . PRO A 1 105 ? 17.167 -4.399 -18.830 1.00 97.50 105 PRO A C 1
ATOM 750 O O . PRO A 1 105 ? 16.595 -4.069 -19.874 1.00 97.50 105 PRO A O 1
ATOM 753 N N . ASN A 1 106 ? 16.882 -5.535 -18.194 1.00 97.44 106 ASN A N 1
ATOM 754 C CA . ASN A 1 106 ? 15.733 -6.356 -18.578 1.00 97.44 106 ASN A CA 1
ATOM 755 C C . ASN A 1 106 ? 14.415 -5.584 -18.365 1.00 97.44 106 ASN A C 1
ATOM 757 O O . ASN A 1 106 ? 14.352 -4.674 -17.531 1.00 97.44 106 ASN A O 1
ATOM 761 N N . LEU A 1 107 ? 13.360 -6.001 -19.076 1.00 97.38 107 LEU A N 1
ATOM 762 C CA . LEU A 1 107 ? 11.993 -5.529 -18.835 1.00 97.38 107 LEU A CA 1
ATOM 763 C C . LEU A 1 107 ? 11.605 -5.739 -17.365 1.00 97.38 107 LEU A C 1
ATOM 765 O O . LEU A 1 107 ? 11.916 -6.788 -16.788 1.00 97.38 107 LEU A O 1
ATOM 769 N N . ASN A 1 108 ? 10.960 -4.735 -16.778 1.00 97.81 108 ASN A N 1
ATOM 770 C CA . ASN A 1 108 ? 10.445 -4.777 -15.409 1.00 97.81 108 ASN A CA 1
ATOM 771 C C . ASN A 1 108 ? 8.977 -5.257 -15.376 1.00 97.81 108 ASN A C 1
ATOM 773 O O . ASN A 1 108 ? 8.362 -5.511 -16.412 1.00 97.81 108 ASN A O 1
ATOM 777 N N . ALA A 1 109 ? 8.410 -5.397 -14.182 1.00 98.31 109 ALA A N 1
ATOM 778 C CA . ALA A 1 109 ? 7.044 -5.856 -13.961 1.00 98.31 109 ALA A CA 1
ATOM 779 C C . ALA A 1 109 ? 5.991 -4.955 -14.623 1.00 98.31 109 ALA A C 1
ATOM 781 O O . ALA A 1 109 ? 5.012 -5.483 -15.141 1.00 98.31 109 ALA A O 1
ATOM 782 N N . ILE A 1 110 ? 6.213 -3.636 -14.672 1.00 98.25 110 ILE A N 1
ATOM 783 C CA . ILE A 1 110 ? 5.329 -2.683 -15.365 1.00 98.25 110 ILE A CA 1
ATOM 784 C C . ILE A 1 110 ? 5.334 -2.992 -16.866 1.00 98.25 110 ILE A C 1
ATOM 786 O O . ILE A 1 110 ? 4.281 -3.114 -17.485 1.00 98.25 110 ILE A O 1
ATOM 790 N N . ASP A 1 111 ? 6.516 -3.203 -17.451 1.00 97.94 111 ASP A N 1
ATOM 791 C CA . ASP A 1 111 ? 6.644 -3.561 -18.865 1.00 97.94 111 ASP A CA 1
ATOM 792 C C . ASP A 1 111 ? 5.954 -4.906 -19.167 1.00 97.94 111 ASP A C 1
ATOM 794 O O . ASP A 1 111 ? 5.222 -5.036 -20.150 1.00 97.94 111 ASP A O 1
ATOM 798 N N . TYR A 1 112 ? 6.169 -5.923 -18.322 1.00 97.75 112 TYR A N 1
ATOM 799 C CA . TYR A 1 112 ? 5.537 -7.239 -18.472 1.00 97.75 112 TYR A CA 1
ATOM 800 C C . TYR A 1 112 ? 4.013 -7.185 -18.348 1.00 97.75 112 TYR A C 1
ATOM 802 O O . TYR A 1 112 ? 3.327 -7.910 -19.079 1.00 97.75 112 TYR A O 1
ATOM 810 N N . GLU A 1 113 ? 3.501 -6.349 -17.445 1.00 96.38 113 GLU A N 1
ATOM 811 C CA . GLU A 1 113 ? 2.076 -6.104 -17.249 1.00 96.38 113 GLU A CA 1
ATOM 812 C C . GLU A 1 113 ? 1.457 -5.445 -18.483 1.00 96.38 113 GLU A C 1
ATOM 814 O O . GLU A 1 113 ? 0.519 -5.996 -19.063 1.00 96.38 113 GLU A O 1
ATOM 819 N N . LEU A 1 114 ? 2.024 -4.323 -18.942 1.00 96.00 114 LEU A N 1
ATOM 820 C CA . LEU A 1 114 ? 1.531 -3.576 -20.104 1.00 96.00 114 LEU A CA 1
ATOM 821 C C . LEU A 1 114 ? 1.542 -4.419 -21.387 1.00 96.00 114 LEU A C 1
ATOM 823 O O . LEU A 1 114 ? 0.647 -4.301 -22.224 1.00 96.00 114 LEU A O 1
ATOM 827 N N . LEU A 1 115 ? 2.537 -5.297 -21.542 1.00 96.56 115 LEU A N 1
ATOM 828 C CA . LEU A 1 115 ? 2.635 -6.211 -22.683 1.00 96.56 115 LEU A CA 1
ATOM 829 C C . LEU A 1 115 ? 1.741 -7.454 -22.556 1.00 96.56 115 LEU A C 1
ATOM 831 O O . LEU A 1 115 ? 1.590 -8.189 -23.536 1.00 96.56 115 LEU A O 1
ATOM 835 N N . GLY A 1 116 ? 1.192 -7.739 -21.370 1.00 95.38 116 GLY A N 1
ATOM 836 C CA . GLY A 1 116 ? 0.483 -8.989 -21.087 1.00 95.38 116 GLY A CA 1
ATOM 837 C C . GLY A 1 116 ? 1.366 -10.231 -21.266 1.00 95.38 116 GLY A C 1
ATOM 838 O O . GLY A 1 116 ? 0.884 -11.279 -21.702 1.00 95.38 116 GLY A O 1
ATOM 839 N N . ALA A 1 117 ? 2.668 -10.098 -20.998 1.00 93.44 117 ALA A N 1
ATOM 840 C CA . ALA A 1 117 ? 3.680 -11.124 -21.263 1.00 93.44 117 ALA A CA 1
ATOM 841 C C . ALA A 1 117 ? 4.251 -11.774 -19.991 1.00 93.44 117 ALA A C 1
ATOM 843 O O . ALA A 1 117 ? 4.952 -12.784 -20.092 1.00 93.44 117 ALA A O 1
ATOM 844 N N . GLY A 1 118 ? 3.982 -11.201 -18.816 1.00 93.62 118 GLY A N 1
ATOM 845 C CA . GLY A 1 118 ? 4.436 -11.737 -17.534 1.00 93.62 118 GLY A CA 1
ATOM 846 C C . GLY A 1 118 ? 3.545 -12.835 -16.954 1.00 93.62 118 GLY A C 1
ATOM 847 O O . GLY A 1 118 ? 2.457 -13.133 -17.450 1.00 93.62 118 GLY A O 1
ATOM 848 N N . VAL A 1 119 ? 4.020 -13.425 -15.861 1.00 95.62 119 VAL A N 1
ATOM 849 C CA . VAL A 1 119 ? 3.263 -14.322 -14.985 1.00 95.62 119 VAL A CA 1
ATOM 850 C C . VAL A 1 119 ? 2.985 -13.543 -13.703 1.00 95.62 119 VAL A C 1
ATOM 852 O O . VAL A 1 119 ? 3.918 -13.163 -13.007 1.00 95.62 119 VAL A O 1
ATOM 855 N N . CYS A 1 120 ? 1.722 -13.279 -13.393 1.00 95.00 120 CYS A N 1
ATOM 856 C CA . CYS A 1 120 ? 1.345 -12.441 -12.257 1.00 95.00 120 CYS A CA 1
ATOM 857 C C . CYS A 1 120 ? 0.441 -13.215 -11.297 1.00 95.00 120 CYS A C 1
ATOM 859 O O . CYS A 1 120 ? -0.566 -13.777 -11.733 1.00 95.00 120 CYS A O 1
ATOM 861 N N . ASP A 1 121 ? 0.787 -13.204 -10.009 1.00 97.38 121 ASP A N 1
ATOM 862 C CA . ASP A 1 121 ? -0.072 -13.696 -8.932 1.00 97.38 121 ASP A CA 1
ATOM 863 C C . ASP A 1 121 ? -0.496 -12.541 -8.017 1.00 97.38 121 ASP A C 1
ATOM 865 O O . ASP A 1 121 ? 0.283 -11.632 -7.719 1.00 97.38 121 ASP A O 1
ATOM 869 N N . THR A 1 122 ? -1.728 -12.593 -7.513 1.00 97.94 122 THR A N 1
ATOM 870 C CA . THR A 1 122 ? -2.178 -11.668 -6.468 1.00 97.94 122 THR A CA 1
ATOM 871 C C . THR A 1 122 ? -1.402 -11.915 -5.172 1.00 97.94 122 THR A C 1
ATOM 873 O O . THR A 1 122 ? -1.182 -13.057 -4.761 1.00 97.94 122 THR A O 1
ATOM 876 N N . LEU A 1 123 ? -0.991 -10.836 -4.508 1.00 98.00 123 LEU A N 1
ATOM 877 C CA . LEU A 1 123 ? -0.362 -10.878 -3.195 1.00 98.00 123 LEU A CA 1
ATOM 878 C C . LEU A 1 123 ? -1.379 -11.361 -2.148 1.00 98.00 123 LEU A C 1
ATOM 880 O O . LEU A 1 123 ? -2.365 -10.683 -1.859 1.00 98.00 123 LEU A O 1
ATOM 884 N N . GLU A 1 124 ? -1.113 -12.513 -1.541 1.00 97.12 124 GLU A N 1
ATOM 885 C CA . GLU A 1 124 ? -1.940 -13.120 -0.497 1.00 97.12 124 GLU A CA 1
ATOM 886 C C . GLU A 1 124 ? -1.096 -13.437 0.747 1.00 97.12 124 GLU A C 1
ATOM 888 O O . GLU A 1 124 ? 0.127 -13.323 0.744 1.00 97.12 124 GLU A O 1
ATOM 893 N N . ILE A 1 125 ? -1.737 -13.825 1.854 1.00 96.69 125 ILE A N 1
ATOM 894 C CA . ILE A 1 125 ? -1.019 -14.263 3.061 1.00 96.69 125 ILE A CA 1
ATOM 895 C C . ILE A 1 125 ? -0.285 -15.572 2.754 1.00 96.69 125 ILE A C 1
ATOM 897 O O . ILE A 1 125 ? -0.915 -16.570 2.410 1.00 96.69 125 ILE A O 1
ATOM 901 N N . GLY A 1 126 ? 1.030 -15.600 2.955 1.00 96.69 126 GLY A N 1
ATOM 902 C CA . GLY A 1 126 ? 1.834 -16.795 2.716 1.00 96.69 126 GLY A CA 1
ATOM 903 C C . GLY A 1 126 ? 3.330 -16.516 2.704 1.00 96.69 126 GLY A C 1
ATOM 904 O O . GLY A 1 126 ? 3.760 -15.382 2.903 1.00 96.69 126 GLY A O 1
ATOM 905 N N . ASP A 1 127 ? 4.117 -17.559 2.467 1.00 97.81 127 ASP A N 1
ATOM 906 C CA . ASP A 1 127 ? 5.565 -17.457 2.299 1.00 97.81 127 ASP A CA 1
ATOM 907 C C . ASP A 1 127 ? 5.909 -17.479 0.808 1.00 97.81 127 ASP A C 1
ATOM 909 O O . ASP A 1 127 ? 5.467 -18.366 0.074 1.00 97.81 127 ASP A O 1
ATOM 913 N N . TYR A 1 128 ? 6.726 -16.526 0.368 1.00 98.31 128 TYR A N 1
ATOM 914 C CA . TYR A 1 128 ? 7.077 -16.341 -1.037 1.00 98.31 128 TYR A CA 1
ATOM 915 C C . TYR A 1 128 ? 8.576 -16.495 -1.262 1.00 98.31 128 TYR A C 1
ATOM 917 O O . TYR A 1 128 ? 9.406 -16.221 -0.392 1.00 98.31 128 TYR A O 1
ATOM 925 N N . THR A 1 129 ? 8.932 -16.938 -2.467 1.00 98.38 129 THR A N 1
ATOM 926 C CA . THR A 1 129 ? 10.283 -16.822 -3.022 1.00 98.38 129 THR A CA 1
ATOM 927 C C . THR A 1 129 ? 10.158 -16.406 -4.478 1.00 98.38 129 THR A C 1
ATOM 929 O O . THR A 1 129 ? 9.661 -17.179 -5.292 1.00 98.38 129 THR A O 1
ATOM 932 N N . LEU A 1 130 ? 10.581 -15.182 -4.785 1.00 98.44 130 LEU A N 1
ATOM 933 C CA . LEU A 1 130 ? 10.571 -14.626 -6.134 1.00 98.44 130 LEU A CA 1
ATOM 934 C C . LEU A 1 130 ? 11.959 -14.777 -6.749 1.00 98.44 130 LEU A C 1
ATOM 936 O O . LEU A 1 130 ? 12.949 -14.289 -6.198 1.00 98.44 130 LEU A O 1
ATOM 940 N N . GLU A 1 131 ? 12.037 -15.464 -7.883 1.00 98.12 131 GLU A N 1
ATOM 941 C CA . GLU A 1 131 ? 13.241 -15.474 -8.715 1.00 98.12 131 GLU A CA 1
ATOM 942 C C . GLU A 1 131 ? 13.372 -14.148 -9.478 1.00 98.12 131 GLU A C 1
ATOM 944 O O . GLU A 1 131 ? 12.363 -13.474 -9.690 1.00 98.12 131 GLU A O 1
ATOM 949 N N . PRO A 1 132 ? 14.583 -13.774 -9.933 1.00 98.19 132 PRO A N 1
ATOM 950 C CA . PRO A 1 132 ? 14.754 -12.606 -10.785 1.00 98.19 132 PRO A CA 1
ATOM 951 C C . PRO A 1 132 ? 13.791 -12.621 -11.981 1.00 98.19 132 PRO A C 1
ATOM 953 O O . PRO A 1 132 ? 13.748 -13.604 -12.726 1.00 98.19 132 PRO A O 1
ATOM 956 N N . VAL A 1 133 ? 13.040 -11.532 -12.170 1.00 97.75 133 VAL A N 1
ATOM 957 C CA . VAL A 1 133 ? 11.912 -11.440 -13.118 1.00 97.75 133 VAL A CA 1
ATOM 958 C C . VAL A 1 133 ? 12.321 -11.777 -14.553 1.00 97.75 133 VAL A C 1
ATOM 960 O O . VAL A 1 133 ? 11.551 -12.349 -15.317 1.00 97.75 133 VAL A O 1
ATOM 963 N N . ASN A 1 134 ? 13.575 -11.527 -14.930 1.00 96.19 134 ASN A N 1
ATOM 964 C CA . ASN A 1 134 ? 14.101 -11.854 -16.253 1.00 96.19 134 ASN A CA 1
ATOM 965 C C . ASN A 1 134 ? 14.215 -13.366 -16.532 1.00 96.19 134 ASN A C 1
ATOM 967 O O . ASN A 1 134 ? 14.453 -13.756 -17.676 1.00 96.19 134 ASN A O 1
ATOM 971 N N . ARG A 1 135 ? 14.088 -14.228 -15.515 1.00 96.12 135 ARG A N 1
ATOM 972 C CA . ARG A 1 135 ? 14.192 -15.689 -15.663 1.00 96.12 135 ARG A CA 1
ATOM 973 C C . ARG A 1 135 ? 12.864 -16.333 -16.043 1.00 96.12 135 ARG A C 1
ATOM 975 O O . ARG A 1 135 ? 12.870 -17.318 -16.779 1.00 96.12 135 ARG A O 1
ATOM 982 N N . ASN A 1 136 ? 11.752 -15.811 -15.532 1.00 94.75 136 ASN A N 1
ATOM 983 C CA . ASN A 1 136 ? 10.438 -16.450 -15.643 1.00 94.75 136 ASN A CA 1
ATOM 984 C C . ASN A 1 136 ? 9.267 -15.466 -15.855 1.00 94.75 136 ASN A C 1
ATOM 986 O O . ASN A 1 136 ? 8.142 -15.920 -16.046 1.00 94.75 136 ASN A O 1
ATOM 990 N N . GLY A 1 137 ? 9.517 -14.153 -15.854 1.00 96.31 137 GLY A N 1
ATOM 991 C CA . GLY A 1 137 ? 8.496 -13.110 -15.969 1.00 96.31 137 GLY A CA 1
ATOM 992 C C . GLY A 1 137 ? 7.571 -13.008 -14.754 1.00 96.31 137 GLY A C 1
ATOM 993 O O . GLY A 1 137 ? 6.499 -12.427 -14.889 1.00 96.31 137 GLY A O 1
ATOM 994 N N . HIS A 1 138 ? 7.927 -13.612 -13.612 1.00 98.06 138 HIS A N 1
ATOM 995 C CA . HIS A 1 138 ? 7.068 -13.709 -12.430 1.00 98.06 138 HIS A CA 1
ATOM 996 C C . HIS A 1 138 ? 7.190 -12.490 -11.515 1.00 98.06 138 HIS A C 1
ATOM 998 O O . HIS A 1 138 ? 8.291 -12.122 -11.105 1.00 98.06 138 HIS A O 1
ATOM 1004 N N . TYR A 1 139 ? 6.051 -11.899 -11.168 1.00 98.56 139 TYR A N 1
ATOM 1005 C CA . TYR A 1 139 ? 5.921 -10.818 -10.192 1.00 98.56 139 TYR A CA 1
ATOM 1006 C C . TYR A 1 139 ? 4.598 -10.956 -9.423 1.00 98.56 139 TYR A C 1
ATOM 1008 O O . TYR A 1 139 ? 3.719 -11.731 -9.812 1.00 98.56 139 TYR A O 1
ATOM 1016 N N . LEU A 1 140 ? 4.457 -10.221 -8.317 1.00 98.75 140 LEU A N 1
ATOM 1017 C CA . LEU A 1 140 ? 3.205 -10.163 -7.553 1.00 98.75 140 LEU A CA 1
ATOM 1018 C C . LEU A 1 140 ? 2.517 -8.814 -7.739 1.00 98.75 140 LEU A C 1
ATOM 1020 O O . LEU A 1 140 ? 3.200 -7.798 -7.871 1.00 98.75 140 LEU A O 1
ATOM 1024 N N . ILE A 1 141 ? 1.187 -8.806 -7.662 1.00 98.44 141 ILE A N 1
ATOM 1025 C CA . ILE A 1 141 ? 0.363 -7.592 -7.672 1.00 98.44 141 ILE A CA 1
ATOM 1026 C C . ILE A 1 141 ? -0.468 -7.467 -6.394 1.00 98.44 141 ILE A C 1
ATOM 1028 O O . ILE A 1 141 ? -1.066 -8.435 -5.924 1.00 98.44 141 ILE A O 1
ATOM 1032 N N . PHE A 1 142 ? -0.543 -6.262 -5.840 1.00 98.38 142 PHE A N 1
ATOM 1033 C CA . PHE A 1 142 ? -1.486 -5.905 -4.784 1.00 98.38 142 PHE A CA 1
ATOM 1034 C C . PHE A 1 142 ? -2.339 -4.723 -5.238 1.00 98.38 142 PHE A C 1
ATOM 1036 O O . PHE A 1 142 ? -1.830 -3.612 -5.364 1.00 98.38 142 PHE A O 1
ATOM 1043 N N . GLU A 1 143 ? -3.631 -4.952 -5.455 1.00 97.44 143 GLU A N 1
ATOM 1044 C CA . GLU A 1 143 ? -4.589 -3.881 -5.737 1.00 97.44 143 GLU A CA 1
ATOM 1045 C C . GLU A 1 143 ? -4.982 -3.165 -4.442 1.00 97.44 143 GLU A C 1
ATOM 1047 O O . GLU A 1 143 ? -5.290 -3.798 -3.425 1.00 97.44 143 GLU A O 1
ATOM 1052 N N . THR A 1 144 ? -4.973 -1.834 -4.470 1.00 96.44 144 THR A N 1
ATOM 1053 C CA . THR A 1 144 ? -5.457 -1.037 -3.342 1.00 96.44 144 THR A CA 1
ATOM 1054 C C . THR A 1 144 ? -6.991 -1.003 -3.316 1.00 96.44 144 THR A C 1
ATOM 1056 O O . THR A 1 144 ? -7.677 -1.597 -4.144 1.00 96.44 144 THR A O 1
ATOM 1059 N N . GLY A 1 145 ? -7.568 -0.287 -2.346 1.00 92.38 145 GLY A N 1
ATOM 1060 C CA . GLY A 1 145 ? -9.007 -0.013 -2.349 1.00 92.38 145 GLY A CA 1
ATOM 1061 C C . GLY A 1 145 ? -9.454 0.989 -3.422 1.00 92.38 145 GLY A C 1
ATOM 1062 O O . GLY A 1 145 ? -10.662 1.179 -3.575 1.00 92.38 145 GLY A O 1
ATOM 1063 N N . ASN A 1 146 ? -8.515 1.644 -4.110 1.00 95.88 146 ASN A N 1
ATOM 1064 C CA . ASN A 1 146 ? -8.771 2.603 -5.175 1.00 95.88 146 ASN A CA 1
ATOM 1065 C C . ASN A 1 146 ? -8.580 1.928 -6.540 1.00 95.88 146 ASN A C 1
ATOM 1067 O O . ASN A 1 146 ? -7.540 1.330 -6.812 1.00 95.88 146 ASN A O 1
ATOM 1071 N N . GLU A 1 147 ? -9.607 1.986 -7.385 1.00 97.31 147 GLU A N 1
ATOM 1072 C CA . GLU A 1 147 ? -9.590 1.323 -8.689 1.00 97.31 147 GLU A CA 1
ATOM 1073 C C . GLU A 1 147 ? -8.517 1.950 -9.590 1.00 97.31 147 GLU A C 1
ATOM 1075 O O . GLU A 1 147 ? -8.462 3.168 -9.744 1.00 97.31 147 GLU A O 1
ATOM 1080 N N . GLY A 1 148 ? -7.660 1.111 -10.176 1.00 97.31 148 GLY A N 1
ATOM 1081 C CA . GLY A 1 148 ? -6.528 1.558 -10.991 1.00 97.31 148 GLY A CA 1
ATOM 1082 C C . GLY A 1 148 ? -5.264 1.895 -10.195 1.00 97.31 148 GLY A C 1
ATOM 1083 O O . GLY A 1 148 ? -4.249 2.198 -10.808 1.00 97.31 148 GLY A O 1
ATOM 1084 N N . GLU A 1 149 ? -5.274 1.802 -8.863 1.00 98.56 149 GLU A N 1
ATOM 1085 C CA . GLU A 1 149 ? -4.090 2.019 -8.028 1.00 98.56 149 GLU A CA 1
ATOM 1086 C C . GLU A 1 149 ? -3.620 0.710 -7.374 1.00 98.56 149 GLU A C 1
ATOM 1088 O O . GLU A 1 149 ? -4.383 0.033 -6.672 1.00 98.56 149 GLU A O 1
ATOM 1093 N N . TYR A 1 150 ? -2.354 0.346 -7.576 1.00 98.50 150 TYR A N 1
ATOM 1094 C CA . TYR A 1 150 ? -1.812 -0.955 -7.181 1.00 98.50 150 TYR A CA 1
ATOM 1095 C C . TYR A 1 150 ? -0.294 -0.938 -6.973 1.00 98.50 150 TYR A C 1
ATOM 1097 O O . TYR A 1 150 ? 0.400 0.031 -7.272 1.00 98.50 150 TYR A O 1
ATOM 1105 N N . PHE A 1 151 ? 0.229 -2.036 -6.431 1.00 98.75 151 PHE A N 1
ATOM 1106 C CA . PHE A 1 151 ? 1.652 -2.252 -6.206 1.00 98.75 151 PHE A CA 1
ATOM 1107 C C . PHE A 1 151 ? 2.133 -3.491 -6.945 1.00 98.75 151 PHE A C 1
ATOM 1109 O O . PHE A 1 151 ? 1.448 -4.515 -6.937 1.00 98.75 151 PHE A O 1
ATOM 1116 N N . LEU A 1 152 ? 3.335 -3.418 -7.512 1.00 98.81 152 LEU A N 1
ATOM 1117 C CA . LEU A 1 152 ? 4.013 -4.549 -8.142 1.00 98.81 152 LEU A CA 1
ATOM 1118 C C . LEU A 1 152 ? 5.273 -4.913 -7.360 1.00 98.81 152 LEU A C 1
ATOM 1120 O O . LEU A 1 152 ? 6.017 -4.032 -6.930 1.00 98.81 152 LEU A O 1
ATOM 1124 N N . PHE A 1 153 ? 5.532 -6.210 -7.210 1.00 98.81 153 PHE A N 1
ATOM 1125 C CA . PHE A 1 153 ? 6.686 -6.740 -6.485 1.00 98.81 153 PHE A CA 1
ATOM 1126 C C . PHE A 1 153 ? 7.487 -7.661 -7.396 1.00 98.81 153 PHE A C 1
ATOM 1128 O O . PHE A 1 153 ? 6.996 -8.722 -7.787 1.00 98.81 153 PHE A O 1
ATOM 1135 N N . GLU A 1 154 ? 8.730 -7.292 -7.694 1.00 98.50 154 GLU A N 1
ATOM 1136 C CA . GLU A 1 154 ? 9.623 -8.107 -8.519 1.00 98.50 154 GLU A CA 1
ATOM 1137 C C . GLU A 1 154 ? 10.972 -8.329 -7.850 1.00 98.50 154 GLU A C 1
ATOM 1139 O O . GLU A 1 154 ? 11.461 -7.494 -7.089 1.00 98.50 154 GLU A O 1
ATOM 1144 N N . CYS A 1 155 ? 11.618 -9.445 -8.173 1.00 98.50 155 CYS A N 1
ATOM 1145 C CA . CYS A 1 155 ? 13.014 -9.653 -7.827 1.00 98.50 155 CYS A CA 1
ATOM 1146 C C . CYS A 1 155 ? 13.913 -9.293 -9.017 1.00 98.50 155 CYS A C 1
ATOM 1148 O O . CYS A 1 155 ? 13.607 -9.612 -10.166 1.00 98.50 155 CYS A O 1
ATOM 1150 N N . ARG A 1 156 ? 15.064 -8.677 -8.740 1.00 97.81 156 ARG A N 1
ATOM 1151 C CA . ARG A 1 156 ? 16.145 -8.453 -9.706 1.00 97.81 156 ARG A CA 1
ATOM 1152 C C . ARG A 1 156 ? 17.468 -8.951 -9.154 1.00 97.81 156 ARG A C 1
ATOM 1154 O O . ARG A 1 156 ? 17.741 -8.867 -7.956 1.00 97.81 156 ARG A O 1
ATOM 1161 N N . GLU A 1 157 ? 18.330 -9.408 -10.050 1.00 96.38 157 GLU A N 1
ATOM 1162 C CA . GLU A 1 157 ? 19.712 -9.758 -9.746 1.00 96.38 157 GLU A CA 1
ATOM 1163 C C . GLU A 1 157 ? 20.638 -8.930 -10.635 1.00 96.38 157 GLU A C 1
ATOM 1165 O O . GLU A 1 157 ? 20.391 -8.809 -11.829 1.00 96.38 157 GLU A O 1
ATOM 1170 N N . ALA A 1 158 ? 21.727 -8.396 -10.073 1.00 95.44 158 ALA A N 1
ATOM 1171 C CA . ALA A 1 158 ? 22.758 -7.683 -10.827 1.00 95.44 158 ALA A CA 1
ATOM 1172 C C . ALA A 1 158 ? 23.619 -8.646 -11.668 1.00 95.44 158 ALA A C 1
ATOM 1174 O O . ALA A 1 158 ? 24.819 -8.812 -11.437 1.00 95.44 158 ALA A O 1
ATOM 1175 N N . SER A 1 159 ? 22.996 -9.323 -12.630 1.00 95.94 159 SER A N 1
ATOM 1176 C CA . SER A 1 159 ? 23.618 -10.289 -13.529 1.00 95.94 159 SER A CA 1
ATOM 1177 C C . SER A 1 159 ? 23.090 -10.117 -14.959 1.00 95.94 159 SER A C 1
ATOM 1179 O O . SER A 1 159 ? 22.008 -9.580 -15.197 1.00 95.94 159 SER A O 1
ATOM 1181 N N . GLY A 1 160 ? 23.885 -10.528 -15.953 1.00 96.44 160 GLY A N 1
ATOM 1182 C CA . GLY A 1 160 ? 23.515 -10.379 -17.365 1.00 96.44 160 GLY A CA 1
ATOM 1183 C C . GLY A 1 160 ? 23.225 -8.922 -17.747 1.00 96.44 160 GLY A C 1
ATOM 1184 O O . GLY A 1 160 ? 24.058 -8.050 -17.509 1.00 96.44 160 GLY A O 1
ATOM 1185 N N . TRP A 1 161 ? 22.045 -8.674 -18.323 1.00 97.38 161 TRP A N 1
ATOM 1186 C CA . TRP A 1 161 ? 21.584 -7.339 -18.733 1.00 97.38 161 TRP A CA 1
ATOM 1187 C C . TRP A 1 161 ? 21.336 -6.377 -17.559 1.00 97.38 161 TRP A C 1
ATOM 1189 O O . TRP A 1 161 ? 21.421 -5.168 -17.729 1.00 97.38 161 TRP A O 1
ATOM 1199 N N . ASP A 1 162 ? 21.140 -6.905 -16.349 1.00 97.62 162 ASP A N 1
ATOM 1200 C CA . ASP A 1 162 ? 20.988 -6.109 -15.127 1.00 97.62 162 ASP A CA 1
ATOM 1201 C C . ASP A 1 162 ? 22.311 -5.933 -14.363 1.00 97.62 162 ASP A C 1
ATOM 1203 O O . ASP A 1 162 ? 22.349 -5.296 -13.312 1.00 97.62 162 ASP A O 1
ATOM 1207 N N . ALA A 1 163 ? 23.436 -6.445 -14.882 1.00 97.38 163 ALA A N 1
ATOM 1208 C CA . ALA A 1 163 ? 24.751 -6.241 -14.268 1.00 97.38 163 ALA A CA 1
ATOM 1209 C C . ALA A 1 163 ? 25.094 -4.756 -13.991 1.00 97.38 163 ALA A C 1
ATOM 1211 O O . ALA A 1 163 ? 25.675 -4.488 -12.935 1.00 97.38 163 ALA A O 1
ATOM 1212 N N . PRO A 1 164 ? 24.726 -3.779 -14.853 1.00 96.62 164 PRO A N 1
ATOM 1213 C CA . PRO A 1 164 ? 24.971 -2.360 -14.583 1.00 96.62 164 PRO A CA 1
ATOM 1214 C C . PRO A 1 164 ? 24.226 -1.795 -13.369 1.00 96.62 164 PRO A C 1
ATOM 1216 O O . PRO A 1 164 ? 24.629 -0.748 -12.870 1.00 96.62 164 PRO A O 1
ATOM 1219 N N . LEU A 1 165 ? 23.180 -2.468 -12.871 1.00 95.50 165 LEU A N 1
ATOM 1220 C CA . LEU A 1 165 ? 22.466 -2.036 -11.665 1.00 95.50 165 LEU A CA 1
ATOM 1221 C C . LEU A 1 165 ? 23.343 -2.168 -10.410 1.00 95.50 165 LEU A C 1
ATOM 1223 O O . LEU A 1 165 ? 23.095 -1.501 -9.413 1.00 95.50 165 LEU A O 1
ATOM 1227 N N . GLY A 1 166 ? 24.362 -3.037 -10.423 1.00 93.75 166 GLY A N 1
ATOM 1228 C CA . GLY A 1 166 ? 25.321 -3.212 -9.322 1.00 93.75 166 GLY A CA 1
ATOM 1229 C C . GLY A 1 166 ? 24.752 -3.830 -8.034 1.00 93.75 166 GLY A C 1
ATOM 1230 O O . GLY A 1 166 ? 25.515 -4.321 -7.204 1.00 93.75 166 GLY A O 1
ATOM 1231 N N . GLN A 1 167 ? 23.429 -3.867 -7.886 1.00 90.50 167 GLN A N 1
ATOM 1232 C CA . GLN A 1 167 ? 22.689 -4.411 -6.755 1.00 90.50 167 GLN A CA 1
ATOM 1233 C C . GLN A 1 167 ? 21.459 -5.183 -7.263 1.00 90.50 167 GLN A C 1
ATOM 1235 O O . GLN A 1 167 ? 20.956 -4.940 -8.355 1.00 90.50 167 GLN A O 1
ATOM 1240 N N . GLY A 1 168 ? 20.991 -6.140 -6.463 1.00 93.88 168 GLY A N 1
ATOM 1241 C CA . GLY A 1 168 ? 19.724 -6.832 -6.684 1.00 93.88 168 GLY A CA 1
ATOM 1242 C C . GLY A 1 168 ? 18.956 -6.975 -5.377 1.00 93.88 168 GLY A C 1
ATOM 1243 O O . GLY A 1 168 ? 19.474 -6.641 -4.305 1.00 93.88 168 GLY A O 1
ATOM 1244 N N . GLY A 1 169 ? 17.751 -7.514 -5.461 1.00 96.88 169 GLY A N 1
ATOM 1245 C CA . GLY A 1 169 ? 16.808 -7.614 -4.358 1.00 96.88 169 GLY A CA 1
ATOM 1246 C C . GLY A 1 169 ? 15.380 -7.510 -4.866 1.00 96.88 169 GLY A C 1
ATOM 1247 O O . GLY A 1 169 ? 15.112 -7.799 -6.029 1.00 96.88 169 GLY A O 1
ATOM 1248 N N . LEU A 1 170 ? 14.477 -7.125 -3.977 1.00 98.44 170 LEU A N 1
ATOM 1249 C CA . LEU A 1 170 ? 13.077 -6.872 -4.272 1.00 98.44 170 LEU A CA 1
ATOM 1250 C C . LEU A 1 170 ? 12.910 -5.396 -4.636 1.00 98.44 170 LEU A C 1
ATOM 1252 O O . LEU A 1 170 ? 13.295 -4.534 -3.845 1.00 98.44 170 LEU A O 1
ATOM 1256 N N . LEU A 1 171 ? 12.340 -5.119 -5.804 1.00 98.00 171 LEU A N 1
ATOM 1257 C CA . LEU A 1 171 ? 11.798 -3.809 -6.146 1.00 98.00 171 LEU A CA 1
ATOM 1258 C C . LEU A 1 171 ? 10.297 -3.813 -5.906 1.00 98.00 171 LEU A C 1
ATOM 1260 O O . LEU A 1 171 ? 9.613 -4.811 -6.148 1.00 98.00 171 LEU A O 1
ATOM 1264 N N . VAL A 1 172 ? 9.814 -2.675 -5.427 1.00 98.56 172 VAL A N 1
ATOM 1265 C CA . VAL A 1 172 ? 8.398 -2.413 -5.224 1.00 98.56 172 VAL A CA 1
ATOM 1266 C C . VAL A 1 172 ? 8.043 -1.195 -6.057 1.00 98.56 172 VAL A C 1
ATOM 1268 O O . VAL A 1 172 ? 8.664 -0.143 -5.901 1.00 98.56 172 VAL A O 1
ATOM 1271 N N . TYR A 1 173 ? 7.056 -1.342 -6.932 1.00 98.56 173 TYR A N 1
ATOM 1272 C CA . TYR A 1 173 ? 6.494 -0.239 -7.699 1.00 98.56 173 TYR A CA 1
ATOM 1273 C C . TYR A 1 173 ? 5.133 0.137 -7.127 1.00 98.56 173 TYR A C 1
ATOM 1275 O O . TYR A 1 173 ? 4.365 -0.754 -6.765 1.00 98.56 173 TYR A O 1
ATOM 1283 N N . HIS A 1 174 ? 4.829 1.428 -7.068 1.00 98.19 174 HIS A N 1
ATOM 1284 C CA . HIS A 1 174 ? 3.491 1.955 -6.808 1.00 98.19 174 HIS A CA 1
ATOM 1285 C C . HIS A 1 174 ? 2.975 2.578 -8.100 1.00 98.19 174 HIS A C 1
ATOM 1287 O O . HIS A 1 174 ? 3.591 3.499 -8.641 1.00 98.19 174 HIS A O 1
ATOM 1293 N N . ILE A 1 175 ? 1.885 2.019 -8.614 1.00 98.62 175 ILE A N 1
ATOM 1294 C CA . ILE A 1 175 ? 1.277 2.397 -9.881 1.00 98.62 175 ILE A CA 1
ATOM 1295 C C . ILE A 1 175 ? -0.083 3.035 -9.617 1.00 98.62 175 ILE A C 1
ATOM 1297 O O . ILE A 1 175 ? -0.905 2.480 -8.889 1.00 98.62 175 ILE A O 1
ATOM 1301 N N . ASP A 1 176 ? -0.313 4.194 -10.224 1.00 98.50 176 ASP A N 1
ATOM 1302 C CA . ASP A 1 176 ? -1.586 4.908 -10.222 1.00 98.50 176 ASP A CA 1
ATOM 1303 C C . ASP A 1 176 ? -2.039 5.099 -11.676 1.00 98.50 176 ASP A C 1
ATOM 1305 O O . ASP A 1 176 ? -1.441 5.847 -12.447 1.00 98.50 176 ASP A O 1
ATOM 1309 N N . MET A 1 177 ? -3.081 4.374 -12.065 1.00 97.94 177 MET A N 1
ATOM 1310 C CA . MET A 1 177 ? -3.844 4.526 -13.308 1.00 97.94 177 MET A CA 1
ATOM 1311 C C . MET A 1 177 ? -5.298 4.920 -13.003 1.00 97.94 177 MET A C 1
ATOM 1313 O O . MET A 1 177 ? -6.184 4.713 -13.832 1.00 97.94 177 MET A O 1
ATOM 1317 N N . SER A 1 178 ? -5.570 5.431 -11.799 1.00 98.19 178 SER A N 1
ATOM 1318 C CA . SER A 1 178 ? -6.921 5.782 -11.367 1.00 98.19 178 SER A CA 1
ATOM 1319 C C . SER A 1 178 ? -7.448 7.050 -12.053 1.00 98.19 178 SER A C 1
ATOM 1321 O O . SER A 1 178 ? -6.729 7.808 -12.710 1.00 98.19 178 SER A O 1
ATOM 1323 N N . GLU A 1 179 ? -8.737 7.318 -11.862 1.00 97.88 179 GLU A N 1
ATOM 1324 C CA . GLU A 1 179 ? -9.368 8.573 -12.291 1.00 97.88 179 GLU A CA 1
ATOM 1325 C C . GLU A 1 179 ? -9.115 9.738 -11.315 1.00 97.88 179 GLU A C 1
ATOM 1327 O O . GLU A 1 179 ? -9.618 10.848 -11.522 1.00 97.88 179 GLU A O 1
ATOM 1332 N N . ASP A 1 180 ? -8.338 9.517 -10.249 1.00 97.44 180 ASP A N 1
ATOM 1333 C CA . ASP A 1 180 ? -7.995 10.571 -9.303 1.00 97.44 180 ASP A CA 1
ATOM 1334 C C . ASP A 1 180 ? -7.028 11.583 -9.927 1.00 97.44 180 ASP A C 1
ATOM 1336 O O . ASP A 1 180 ? -6.202 11.264 -10.783 1.00 97.44 180 ASP A O 1
ATOM 1340 N N . SER A 1 181 ? -7.127 12.838 -9.479 1.00 96.44 181 SER A N 1
ATOM 1341 C CA . SER A 1 181 ? -6.221 13.908 -9.909 1.00 96.44 181 SER A CA 1
ATOM 1342 C C . SER A 1 181 ? -4.773 13.551 -9.564 1.00 96.44 181 SER A C 1
ATOM 1344 O O . SER A 1 181 ? -4.429 13.323 -8.403 1.00 96.44 181 SER A O 1
ATOM 1346 N N . ALA A 1 182 ? -3.919 13.580 -10.585 1.00 95.50 182 ALA A N 1
ATOM 1347 C CA . ALA A 1 182 ? -2.476 13.404 -10.492 1.00 95.50 182 ALA A CA 1
ATOM 1348 C C . ALA A 1 182 ? -1.738 14.740 -10.700 1.00 95.50 182 ALA A C 1
ATOM 1350 O O . ALA A 1 182 ? -0.620 14.786 -11.212 1.00 95.50 182 ALA A O 1
ATOM 1351 N N . GLY A 1 183 ? -2.370 15.855 -10.331 1.00 93.25 183 GLY A N 1
ATOM 1352 C CA . GLY A 1 183 ? -1.789 17.192 -10.393 1.00 93.25 183 GLY A CA 1
ATOM 1353 C C . GLY A 1 183 ? -1.850 17.872 -11.766 1.00 93.25 183 GLY A C 1
ATOM 1354 O O . GLY A 1 183 ? -2.155 17.271 -12.801 1.00 93.25 183 GLY A O 1
ATOM 1355 N N . TYR A 1 184 ? -1.511 19.160 -11.760 1.00 92.94 184 TYR A N 1
ATOM 1356 C CA . TYR A 1 184 ? -1.528 20.037 -12.927 1.00 92.94 184 TYR A CA 1
ATOM 1357 C C . TYR A 1 184 ? -0.470 19.657 -13.975 1.00 92.94 184 TYR A C 1
ATOM 1359 O O . TYR A 1 184 ? 0.653 19.278 -13.636 1.00 92.94 184 TYR A O 1
ATOM 1367 N N . SER A 1 185 ? -0.829 19.797 -15.251 1.00 92.50 185 SER A N 1
ATOM 1368 C CA . SER A 1 185 ? 0.084 19.741 -16.394 1.00 92.50 185 SER A CA 1
ATOM 1369 C C . SER A 1 185 ? 0.227 21.130 -17.008 1.00 92.50 185 SER A C 1
ATOM 1371 O O . SER A 1 185 ? -0.754 21.696 -17.506 1.00 92.50 185 SER A O 1
ATOM 1373 N N . ASP A 1 186 ? 1.445 21.675 -17.017 1.00 89.12 186 ASP A N 1
ATOM 1374 C CA . ASP A 1 186 ? 1.718 22.989 -17.618 1.00 89.12 186 ASP A CA 1
ATOM 1375 C C . ASP A 1 186 ? 1.603 22.948 -19.146 1.00 89.12 186 ASP A C 1
ATOM 1377 O O . ASP A 1 186 ? 1.161 23.919 -19.765 1.00 89.12 186 ASP A O 1
ATOM 1381 N N . TYR A 1 187 ? 1.915 21.800 -19.753 1.00 88.56 187 TYR A N 1
ATOM 1382 C CA . TYR A 1 187 ? 1.778 21.588 -21.192 1.00 88.56 187 TYR A CA 1
ATOM 1383 C C . TYR A 1 187 ? 0.312 21.661 -21.650 1.00 88.56 187 TYR A C 1
ATOM 1385 O O . TYR A 1 187 ? -0.000 22.322 -22.643 1.00 88.56 187 TYR A O 1
ATOM 1393 N N . TYR A 1 188 ? -0.603 21.019 -20.913 1.00 91.31 188 TYR A N 1
ATOM 1394 C CA . TYR A 1 188 ? -2.034 20.997 -21.248 1.00 91.31 188 TYR A CA 1
ATOM 1395 C C . TYR A 1 188 ? -2.847 22.119 -20.588 1.00 91.31 188 TYR A C 1
ATOM 1397 O O . TYR A 1 188 ? -4.003 22.337 -20.956 1.00 91.31 188 TYR A O 1
ATOM 1405 N N . GLY A 1 189 ? -2.267 22.840 -19.627 1.00 93.31 189 GLY A N 1
ATOM 1406 C CA . GLY A 1 189 ? -2.911 23.955 -18.936 1.00 93.31 189 GLY A CA 1
ATOM 1407 C C . GLY A 1 189 ? -4.110 23.544 -18.073 1.00 93.31 189 GLY A C 1
ATOM 1408 O O . GLY A 1 189 ? -5.079 24.302 -17.974 1.00 93.31 189 GLY A O 1
ATOM 1409 N N . ARG A 1 190 ? -4.087 22.331 -17.503 1.00 95.38 190 ARG A N 1
ATOM 1410 C CA . ARG A 1 190 ? -5.161 21.787 -16.655 1.00 95.38 190 ARG A CA 1
ATOM 1411 C C . ARG A 1 190 ? -4.663 20.678 -15.728 1.00 95.38 190 ARG A C 1
ATOM 1413 O O . ARG A 1 190 ? -3.606 20.101 -15.952 1.00 95.38 190 ARG A O 1
ATOM 1420 N N . GLU A 1 191 ? -5.479 20.354 -14.730 1.00 95.69 191 GLU A N 1
ATOM 1421 C CA . GLU A 1 191 ? -5.362 19.113 -13.957 1.00 95.69 191 GLU A CA 1
ATOM 1422 C C . GLU A 1 191 ? -5.594 17.895 -14.860 1.00 95.69 191 GLU A C 1
ATOM 1424 O O . GLU A 1 191 ? -6.505 17.910 -15.703 1.00 95.69 191 GLU A O 1
ATOM 1429 N N . LEU A 1 192 ? -4.765 16.869 -14.671 1.00 96.88 192 LEU A N 1
ATOM 1430 C CA . LEU A 1 192 ? -4.912 15.560 -15.301 1.00 96.88 192 LEU A CA 1
ATOM 1431 C C . LEU A 1 192 ? -5.230 14.513 -14.233 1.00 96.88 192 LEU A C 1
ATOM 1433 O O . LEU A 1 192 ? -4.694 14.591 -13.123 1.00 96.88 192 LEU A O 1
ATOM 1437 N N . SER A 1 193 ? -6.071 13.532 -14.559 1.00 98.06 193 SER A N 1
ATOM 1438 C CA . SER A 1 193 ? -6.121 12.296 -13.770 1.00 98.06 193 SER A CA 1
ATOM 1439 C C . SER A 1 193 ? -4.869 11.445 -13.997 1.00 98.06 193 SER A C 1
ATOM 1441 O O . SER A 1 193 ? -4.114 11.675 -14.950 1.00 98.06 193 SER A O 1
ATOM 1443 N N . ALA A 1 194 ? -4.630 10.460 -13.132 1.00 98.12 194 ALA A N 1
ATOM 1444 C CA . ALA A 1 194 ? -3.549 9.502 -13.341 1.00 98.12 194 ALA A CA 1
ATOM 1445 C C . ALA A 1 194 ? -3.747 8.740 -14.666 1.00 98.12 194 ALA A C 1
ATOM 1447 O O . ALA A 1 194 ? -2.831 8.688 -15.485 1.00 98.12 194 ALA A O 1
ATOM 1448 N N . ALA A 1 195 ? -4.967 8.277 -14.957 1.00 98.25 195 ALA A N 1
ATOM 1449 C CA . ALA A 1 195 ? -5.327 7.669 -16.240 1.00 98.25 195 ALA A CA 1
ATOM 1450 C C . ALA A 1 195 ? -4.984 8.567 -17.448 1.00 98.25 195 ALA A C 1
ATOM 1452 O O . ALA A 1 195 ? -4.337 8.119 -18.397 1.00 98.25 195 ALA A O 1
ATOM 1453 N N . GLU A 1 196 ? -5.330 9.859 -17.401 1.00 97.88 196 GLU A N 1
ATOM 1454 C CA . GLU A 1 196 ? -4.989 10.805 -18.473 1.00 97.88 196 GLU A CA 1
ATOM 1455 C C . GLU A 1 196 ? -3.472 10.977 -18.645 1.00 97.88 196 GLU A C 1
ATOM 1457 O O . GLU A 1 196 ? -2.998 11.139 -19.772 1.00 97.88 196 GLU A O 1
ATOM 1462 N N . ARG A 1 197 ? -2.686 10.920 -17.561 1.00 96.69 197 ARG A N 1
ATOM 1463 C CA . ARG A 1 197 ? -1.217 10.966 -17.652 1.00 96.69 197 ARG A CA 1
ATOM 1464 C C . ARG A 1 197 ? -0.657 9.773 -18.417 1.00 96.69 197 ARG A C 1
ATOM 1466 O O . ARG A 1 197 ? 0.226 9.971 -19.248 1.00 96.69 197 ARG A O 1
ATOM 1473 N N . TRP A 1 198 ? -1.191 8.572 -18.209 1.00 97.38 198 TRP A N 1
ATOM 1474 C CA . TRP A 1 198 ? -0.810 7.383 -18.981 1.00 97.38 198 TRP A CA 1
ATOM 1475 C C . TRP A 1 198 ? -1.187 7.491 -20.462 1.00 97.38 198 TRP A C 1
ATOM 1477 O O . TRP A 1 198 ? -0.391 7.152 -21.345 1.00 97.38 198 TRP A O 1
ATOM 1487 N N . GLU A 1 199 ? -2.384 7.999 -20.760 1.00 95.81 199 GLU A N 1
ATOM 1488 C CA . GLU A 1 199 ? -2.833 8.197 -22.142 1.00 95.81 199 GLU A CA 1
ATOM 1489 C C . GLU A 1 199 ? -1.950 9.200 -22.898 1.00 95.81 199 GLU A C 1
ATOM 1491 O O . GLU A 1 199 ? -1.600 8.965 -24.061 1.00 95.81 199 GLU A O 1
ATOM 1496 N N . LEU A 1 200 ? -1.563 10.286 -22.223 1.00 93.94 200 LEU A N 1
ATOM 1497 C CA . LEU A 1 200 ? -0.842 11.430 -22.784 1.00 93.94 200 LEU A CA 1
ATOM 1498 C C . LEU A 1 200 ? 0.685 11.342 -22.649 1.00 93.94 200 LEU A C 1
ATOM 1500 O O . LEU A 1 200 ? 1.358 12.321 -22.968 1.00 93.94 200 LEU A O 1
ATOM 1504 N N . ASP A 1 201 ? 1.214 10.200 -22.196 1.00 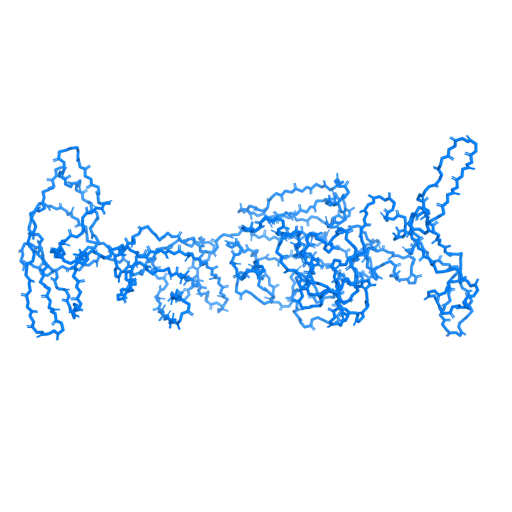92.19 201 ASP A N 1
ATOM 1505 C CA . ASP A 1 201 ? 2.655 9.956 -22.014 1.00 92.19 201 ASP A CA 1
ATOM 1506 C C . ASP A 1 201 ? 3.322 10.960 -21.044 1.00 92.19 201 ASP A C 1
ATOM 1508 O O . ASP A 1 201 ? 4.450 11.405 -21.235 1.00 92.19 201 ASP A O 1
ATOM 1512 N N . GLN A 1 202 ? 2.583 11.348 -19.995 1.00 94.31 202 GLN A N 1
ATOM 1513 C CA . GLN A 1 202 ? 3.012 12.230 -18.898 1.00 94.31 202 GLN A CA 1
ATOM 1514 C C . GLN A 1 202 ? 3.020 11.510 -17.539 1.00 94.31 202 GLN A C 1
ATOM 1516 O O . GLN A 1 202 ? 2.728 12.130 -16.507 1.00 94.31 202 GLN A O 1
ATOM 1521 N N . ILE A 1 203 ? 3.314 10.201 -17.544 1.00 96.69 203 ILE A N 1
ATOM 1522 C CA . ILE A 1 203 ? 3.198 9.282 -16.397 1.00 96.69 203 ILE A CA 1
ATOM 1523 C C . ILE A 1 203 ? 3.894 9.871 -15.164 1.00 96.69 203 ILE A C 1
ATOM 1525 O O . ILE A 1 203 ? 3.289 9.989 -14.099 1.00 96.69 203 ILE A O 1
ATOM 1529 N N . ASN A 1 204 ? 5.145 10.303 -15.322 1.00 95.81 204 ASN A N 1
ATOM 1530 C CA . ASN A 1 204 ? 5.969 10.793 -14.220 1.00 95.81 204 ASN A CA 1
ATOM 1531 C C . ASN A 1 204 ? 6.311 12.282 -14.309 1.00 95.81 204 ASN A C 1
ATOM 1533 O O . ASN A 1 204 ? 7.177 12.740 -13.586 1.00 95.81 204 ASN A O 1
ATOM 1537 N N . CYS A 1 205 ? 5.586 13.083 -15.094 1.00 94.31 205 CYS A N 1
ATOM 1538 C CA . CYS A 1 205 ? 5.847 14.531 -15.196 1.00 94.31 205 CYS A CA 1
ATOM 1539 C C . CYS A 1 205 ? 5.534 15.338 -13.926 1.00 94.31 205 CYS A C 1
ATOM 1541 O O . CYS A 1 205 ? 5.690 16.555 -13.899 1.00 94.31 205 CYS A O 1
ATOM 1543 N N . ARG A 1 206 ? 5.019 14.701 -12.869 1.00 92.50 206 ARG A N 1
ATOM 1544 C CA . ARG A 1 206 ? 4.655 15.366 -11.618 1.00 92.50 206 ARG A CA 1
ATOM 1545 C C . ARG A 1 206 ? 5.477 14.787 -10.459 1.00 92.50 206 ARG A C 1
ATOM 1547 O O . ARG A 1 206 ? 5.096 13.754 -9.917 1.00 92.50 206 ARG A O 1
ATOM 1554 N N . PRO A 1 207 ? 6.581 15.434 -10.037 1.00 89.75 207 PRO A N 1
ATOM 1555 C CA . PRO A 1 207 ? 7.517 14.844 -9.071 1.00 89.75 207 PRO A CA 1
ATOM 1556 C C . PRO A 1 207 ? 6.939 14.541 -7.683 1.00 89.75 207 PRO A C 1
ATOM 1558 O O . PRO A 1 207 ? 7.398 13.623 -7.016 1.00 89.75 207 PRO A O 1
ATOM 1561 N N . ASP A 1 208 ? 5.955 15.315 -7.223 1.00 89.62 208 ASP A N 1
ATOM 1562 C CA . ASP A 1 208 ? 5.244 15.102 -5.952 1.00 89.62 208 ASP A CA 1
ATOM 1563 C C . ASP A 1 208 ? 4.033 14.158 -6.092 1.00 89.62 208 ASP A C 1
ATOM 1565 O O . ASP A 1 208 ? 3.347 13.901 -5.101 1.00 89.62 208 ASP A O 1
ATOM 1569 N N . ARG A 1 209 ? 3.755 13.658 -7.307 1.00 91.62 209 ARG A N 1
ATOM 1570 C CA . ARG A 1 209 ? 2.659 12.731 -7.616 1.00 91.62 209 ARG A CA 1
ATOM 1571 C C . ARG A 1 209 ? 2.955 11.912 -8.883 1.00 91.62 209 ARG A C 1
ATOM 1573 O O . ARG A 1 209 ? 2.291 12.064 -9.907 1.00 91.62 209 ARG A O 1
ATOM 1580 N N . GLN A 1 210 ? 3.975 11.064 -8.809 1.00 95.12 210 GLN A N 1
ATOM 1581 C CA . GLN A 1 210 ? 4.328 10.133 -9.883 1.00 95.12 210 GLN A CA 1
ATOM 1582 C C . GLN A 1 210 ? 3.231 9.072 -10.053 1.00 95.12 210 GLN A C 1
ATOM 1584 O O . GLN A 1 210 ? 2.674 8.599 -9.064 1.00 95.12 210 GLN A O 1
ATOM 1589 N N . CYS A 1 211 ? 2.916 8.697 -11.296 1.00 97.88 211 CYS A N 1
ATOM 1590 C CA . CYS A 1 211 ? 1.947 7.630 -11.578 1.00 97.88 211 CYS A CA 1
ATOM 1591 C C . CYS A 1 211 ? 2.608 6.249 -11.703 1.00 97.88 211 CYS A C 1
ATOM 1593 O O . CYS A 1 211 ? 1.917 5.235 -11.652 1.00 97.88 211 CYS A O 1
ATOM 1595 N N . ALA A 1 212 ? 3.933 6.197 -11.856 1.00 98.06 212 ALA A N 1
ATOM 1596 C CA . ALA A 1 212 ? 4.723 4.976 -11.765 1.00 98.06 212 ALA A CA 1
ATOM 1597 C C . ALA A 1 212 ? 5.987 5.247 -10.941 1.00 98.06 212 ALA A C 1
ATOM 1599 O O . ALA A 1 212 ? 6.977 5.762 -11.456 1.00 98.06 212 ALA A O 1
ATOM 1600 N N . GLU A 1 213 ? 5.968 4.906 -9.657 1.00 96.00 213 GLU A N 1
ATOM 1601 C CA . GLU A 1 213 ? 7.057 5.206 -8.724 1.00 96.00 213 GLU A CA 1
ATOM 1602 C C . GLU A 1 213 ? 7.734 3.936 -8.205 1.00 96.00 213 GLU A C 1
ATOM 1604 O O . GLU A 1 213 ? 7.075 2.933 -7.936 1.00 96.00 213 GLU A O 1
ATOM 1609 N N . ILE A 1 214 ? 9.054 3.990 -7.995 1.00 96.62 214 ILE A N 1
ATOM 1610 C CA . ILE A 1 214 ? 9.752 3.001 -7.166 1.00 96.62 214 ILE A CA 1
ATOM 1611 C C . ILE A 1 214 ? 9.611 3.389 -5.698 1.00 96.62 214 ILE A C 1
ATOM 1613 O O . ILE A 1 214 ? 10.137 4.412 -5.256 1.00 96.62 214 ILE A O 1
ATOM 1617 N N . VAL A 1 215 ? 9.001 2.506 -4.914 1.00 96.44 215 VAL A N 1
ATOM 1618 C CA . VAL A 1 215 ? 8.952 2.615 -3.457 1.00 96.44 215 VAL A CA 1
ATOM 1619 C C . VAL A 1 215 ? 10.318 2.209 -2.900 1.00 96.44 215 VAL A C 1
ATOM 1621 O O . VAL A 1 215 ? 10.575 1.043 -2.603 1.00 96.44 215 VAL A O 1
ATOM 1624 N N . SER A 1 216 ? 11.228 3.178 -2.816 1.00 95.06 216 SER A N 1
ATOM 1625 C CA . SER A 1 216 ? 12.636 2.950 -2.474 1.00 95.06 216 SER A CA 1
ATOM 1626 C C . SER A 1 216 ? 12.827 2.513 -1.023 1.00 95.06 216 SER A C 1
ATOM 1628 O O . SER A 1 216 ? 12.416 3.236 -0.118 1.00 95.06 216 SER A O 1
ATOM 1630 N N . ALA A 1 217 ? 13.536 1.404 -0.781 1.00 95.19 217 ALA A N 1
ATOM 1631 C CA . ALA A 1 217 ? 13.906 0.962 0.572 1.00 95.19 217 ALA A CA 1
ATOM 1632 C C . ALA A 1 217 ? 14.637 2.042 1.400 1.00 95.19 217 ALA A C 1
ATOM 1634 O O . ALA A 1 217 ?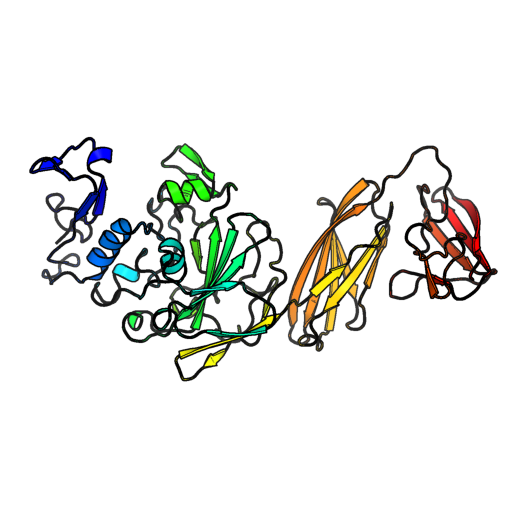 14.580 2.026 2.629 1.00 95.19 217 ALA A O 1
ATOM 1635 N N . ASP A 1 218 ? 15.301 2.991 0.736 1.00 94.12 218 ASP A N 1
ATOM 1636 C CA . ASP A 1 218 ? 15.788 4.247 1.302 1.00 94.12 218 ASP A CA 1
ATOM 1637 C C . ASP A 1 218 ? 15.135 5.442 0.598 1.00 94.12 218 ASP A C 1
ATOM 1639 O O . ASP A 1 218 ? 15.511 5.761 -0.534 1.00 94.12 218 ASP A O 1
ATOM 1643 N N . PRO A 1 219 ? 14.213 6.173 1.240 1.00 90.81 219 PRO A N 1
ATOM 1644 C CA . PRO A 1 219 ? 13.614 7.362 0.629 1.00 90.81 219 PRO A CA 1
ATOM 1645 C C . PRO A 1 219 ? 14.611 8.493 0.338 1.00 90.81 219 PRO A C 1
ATOM 1647 O O . PRO A 1 219 ? 14.278 9.440 -0.366 1.00 90.81 219 PRO A O 1
ATOM 1650 N N . SER A 1 220 ? 15.828 8.417 0.883 1.00 92.50 220 SER A N 1
ATOM 1651 C CA . SER A 1 220 ? 16.932 9.338 0.603 1.00 92.50 220 SER A CA 1
ATOM 1652 C C . SER A 1 220 ? 17.968 8.779 -0.379 1.00 92.50 220 SER A C 1
ATOM 1654 O O . SER A 1 220 ? 19.060 9.338 -0.499 1.00 92.50 220 SER A O 1
ATOM 1656 N N . ALA A 1 221 ? 17.640 7.686 -1.079 1.00 92.00 221 ALA A N 1
ATOM 1657 C CA . ALA A 1 221 ? 18.518 7.055 -2.057 1.00 92.00 221 ALA A CA 1
ATOM 1658 C C . ALA A 1 221 ? 19.048 8.069 -3.084 1.00 92.00 221 ALA A C 1
ATOM 1660 O O . ALA A 1 221 ? 18.298 8.858 -3.656 1.00 92.00 221 ALA A O 1
ATOM 1661 N N . THR A 1 222 ? 20.356 8.012 -3.345 1.00 90.56 222 THR A N 1
ATOM 1662 C CA . THR A 1 222 ? 21.022 8.791 -4.407 1.00 90.56 222 THR A CA 1
ATOM 1663 C C . THR A 1 222 ? 21.573 7.909 -5.528 1.00 90.56 222 THR A C 1
ATOM 1665 O O . THR A 1 222 ? 22.098 8.421 -6.513 1.00 90.56 222 THR A O 1
ATOM 1668 N N . ASP A 1 223 ? 21.478 6.588 -5.374 1.00 89.88 223 ASP A N 1
ATOM 1669 C CA . ASP A 1 223 ? 21.837 5.568 -6.358 1.00 89.88 223 ASP A CA 1
ATOM 1670 C C . ASP A 1 223 ? 20.877 4.368 -6.241 1.00 89.88 223 ASP A C 1
ATOM 1672 O O . ASP A 1 223 ? 20.137 4.224 -5.262 1.00 89.88 223 ASP A O 1
ATOM 1676 N N . VAL A 1 224 ? 20.915 3.484 -7.239 1.00 91.62 224 VAL A N 1
ATOM 1677 C CA . VAL A 1 224 ? 20.038 2.307 -7.313 1.00 91.62 224 VAL A CA 1
ATOM 1678 C C . VAL A 1 224 ? 20.172 1.333 -6.150 1.00 91.62 224 VAL A C 1
ATOM 1680 O O . VAL A 1 224 ? 19.245 0.566 -5.900 1.00 91.62 224 VAL A O 1
ATOM 1683 N N . SER A 1 225 ? 21.286 1.336 -5.414 1.00 87.50 225 SER A N 1
ATOM 1684 C CA . SER A 1 225 ? 21.459 0.414 -4.289 1.00 87.50 225 SER A CA 1
ATOM 1685 C C . SER A 1 225 ? 20.498 0.718 -3.137 1.00 87.50 225 SER A C 1
ATOM 1687 O O . SER A 1 225 ? 20.162 -0.186 -2.371 1.00 87.50 225 SER A O 1
ATOM 1689 N N . GLY A 1 226 ? 20.020 1.964 -3.042 1.00 93.69 226 GLY A N 1
ATOM 1690 C CA . GLY A 1 226 ? 19.016 2.388 -2.069 1.00 93.69 226 GLY A CA 1
ATOM 1691 C C . GLY A 1 226 ? 17.595 1.910 -2.377 1.00 93.69 226 GLY A C 1
ATOM 1692 O O . GLY A 1 226 ? 16.771 1.891 -1.470 1.00 93.69 226 GLY A O 1
ATOM 1693 N N . LEU A 1 227 ? 17.319 1.487 -3.615 1.00 95.44 227 LEU A N 1
ATOM 1694 C CA . LEU A 1 227 ? 15.966 1.148 -4.067 1.00 95.44 227 LEU A CA 1
ATOM 1695 C C . LEU A 1 227 ? 15.503 -0.235 -3.586 1.00 95.44 227 LEU A C 1
ATOM 1697 O O . LEU A 1 227 ? 14.328 -0.426 -3.286 1.00 95.44 227 LEU A O 1
ATOM 1701 N N . PHE A 1 228 ? 16.421 -1.204 -3.520 1.00 96.50 228 PHE A N 1
ATOM 1702 C CA . PHE A 1 228 ? 16.098 -2.619 -3.320 1.00 96.50 228 PHE A CA 1
ATOM 1703 C C . PHE A 1 228 ? 15.894 -3.000 -1.848 1.00 96.50 228 PHE A C 1
ATOM 1705 O O . PHE A 1 228 ? 16.709 -2.663 -0.988 1.00 96.50 228 PHE A O 1
ATOM 1712 N N . PHE A 1 229 ? 14.893 -3.842 -1.581 1.00 97.31 229 PHE A N 1
ATOM 1713 C CA . PHE A 1 229 ? 14.766 -4.570 -0.317 1.00 97.31 229 PHE A CA 1
ATOM 1714 C C . PHE A 1 229 ? 15.462 -5.950 -0.377 1.00 97.31 229 PHE A C 1
ATOM 1716 O O . PHE A 1 229 ? 15.492 -6.598 -1.427 1.00 97.31 229 PHE A O 1
ATOM 1723 N N . PRO A 1 230 ? 15.991 -6.467 0.744 1.00 95.06 230 PRO A N 1
ATOM 1724 C CA . PRO A 1 230 ? 16.236 -5.736 1.976 1.00 95.06 230 PRO A CA 1
ATOM 1725 C C . PRO A 1 230 ? 17.468 -4.833 1.831 1.00 95.06 230 PRO A C 1
ATOM 1727 O O . PRO A 1 230 ? 18.372 -5.105 1.034 1.00 95.06 230 PRO A O 1
ATOM 1730 N N . ARG A 1 231 ? 17.551 -3.823 2.691 1.00 88.56 231 ARG A N 1
ATOM 1731 C CA . ARG A 1 231 ? 18.717 -2.942 2.825 1.00 88.56 231 ARG A CA 1
ATOM 1732 C C . ARG A 1 231 ? 19.008 -2.709 4.297 1.00 88.56 231 ARG A C 1
ATOM 1734 O O . ARG A 1 231 ? 18.070 -2.503 5.035 1.00 88.56 231 ARG A O 1
ATOM 1741 N N . GLU A 1 232 ? 20.273 -2.751 4.723 1.00 81.56 232 GLU A N 1
ATOM 1742 C CA . GLU A 1 232 ? 20.770 -2.356 6.064 1.00 81.56 232 GLU A CA 1
ATOM 1743 C C . GLU A 1 232 ? 19.725 -2.307 7.211 1.00 81.56 232 GLU A C 1
ATOM 1745 O O . GLU A 1 232 ? 19.370 -1.243 7.706 1.00 81.56 232 GLU A O 1
ATOM 1750 N N . GLY A 1 233 ? 19.220 -3.469 7.649 1.00 79.56 233 GLY A N 1
ATOM 1751 C CA . GLY A 1 233 ? 18.255 -3.571 8.762 1.00 79.56 233 GLY A CA 1
ATOM 1752 C C . GLY A 1 233 ? 16.782 -3.334 8.392 1.00 79.56 233 GLY A C 1
ATOM 1753 O O . GLY A 1 233 ? 15.898 -3.675 9.168 1.00 79.56 233 GLY A O 1
ATOM 1754 N N . VAL A 1 234 ? 16.502 -2.839 7.188 1.00 87.69 234 VAL A N 1
ATOM 1755 C CA . VAL A 1 234 ? 15.177 -2.774 6.560 1.00 87.69 234 VAL A CA 1
ATOM 1756 C C . VAL A 1 234 ? 14.879 -4.116 5.892 1.00 87.69 234 VAL A C 1
ATOM 1758 O O . VAL A 1 234 ? 15.131 -4.332 4.704 1.00 87.69 234 VAL A O 1
ATOM 1761 N N . THR A 1 235 ? 14.371 -5.050 6.689 1.00 93.44 235 THR A N 1
ATOM 1762 C CA . THR A 1 235 ? 13.937 -6.385 6.239 1.00 93.44 235 THR A CA 1
ATOM 1763 C C . THR A 1 235 ? 12.423 -6.524 6.186 1.00 93.44 235 THR A C 1
ATOM 1765 O O . THR A 1 235 ? 11.926 -7.598 5.882 1.00 93.44 235 THR A O 1
ATOM 1768 N N . ASN A 1 236 ? 11.685 -5.456 6.475 1.00 94.69 236 ASN A N 1
ATOM 1769 C CA . ASN A 1 236 ? 10.233 -5.463 6.534 1.00 94.69 236 ASN A CA 1
ATOM 1770 C C . ASN A 1 236 ? 9.685 -4.252 5.768 1.00 94.69 236 ASN A C 1
ATOM 1772 O O . ASN A 1 236 ? 10.277 -3.173 5.810 1.00 94.69 236 ASN A O 1
ATOM 1776 N N . PHE A 1 237 ? 8.537 -4.419 5.119 1.00 96.88 237 PHE A N 1
ATOM 1777 C CA . PHE A 1 237 ? 7.816 -3.363 4.406 1.00 96.88 237 PHE A CA 1
ATOM 1778 C C . PHE A 1 237 ? 6.332 -3.437 4.775 1.00 96.88 237 PHE A C 1
ATOM 1780 O O . PHE A 1 237 ? 5.699 -4.479 4.610 1.00 96.88 237 PHE A O 1
ATOM 1787 N N . GLY A 1 238 ? 5.773 -2.363 5.330 1.00 96.38 238 GLY A N 1
ATOM 1788 C CA . GLY A 1 238 ? 4.416 -2.347 5.877 1.00 96.38 238 GLY A CA 1
ATOM 1789 C C . GLY A 1 238 ? 3.886 -0.933 6.107 1.00 96.38 238 GLY A C 1
ATOM 1790 O O . GLY A 1 238 ? 4.513 0.059 5.752 1.00 96.38 238 GLY A O 1
ATOM 1791 N N . SER A 1 239 ? 2.706 -0.808 6.709 1.00 95.31 239 SER A N 1
ATOM 1792 C CA . SER A 1 239 ? 1.984 0.474 6.748 1.00 95.31 239 SER A CA 1
ATOM 1793 C C . SER A 1 239 ? 2.614 1.578 7.613 1.00 95.31 239 SER A C 1
ATOM 1795 O O . SER A 1 239 ? 2.241 2.741 7.475 1.00 95.31 239 SER A O 1
ATOM 1797 N N . GLU A 1 240 ? 3.562 1.256 8.494 1.00 94.50 240 GLU A N 1
ATOM 1798 C CA . GLU A 1 240 ? 4.303 2.240 9.305 1.00 94.50 240 GLU A CA 1
ATOM 1799 C C . GLU A 1 240 ? 5.822 2.178 9.060 1.00 94.50 240 GLU A C 1
ATOM 1801 O O . GLU A 1 240 ? 6.596 2.745 9.831 1.00 94.50 240 GLU A O 1
ATOM 1806 N N . THR A 1 241 ? 6.272 1.480 8.009 1.00 93.69 241 THR A N 1
ATOM 1807 C CA . THR A 1 241 ? 7.681 1.534 7.595 1.00 93.69 241 THR A CA 1
ATOM 1808 C C . THR A 1 241 ? 7.972 2.836 6.850 1.00 93.69 241 THR A C 1
ATOM 1810 O O . THR A 1 241 ? 7.067 3.592 6.500 1.00 93.69 241 THR A O 1
ATOM 1813 N N . VAL A 1 242 ? 9.253 3.113 6.615 1.00 91.25 242 VAL A N 1
ATOM 1814 C CA . VAL A 1 242 ? 9.710 4.245 5.805 1.00 91.25 242 VAL A CA 1
ATOM 1815 C C . VAL A 1 242 ? 10.551 3.658 4.668 1.00 91.25 242 VAL A C 1
ATOM 1817 O O . VAL A 1 242 ? 11.677 3.243 4.939 1.00 91.25 242 VAL A O 1
ATOM 1820 N N . PRO A 1 243 ? 10.013 3.557 3.437 1.00 92.38 243 PRO A N 1
ATOM 1821 C CA . PRO A 1 243 ? 8.694 4.017 2.979 1.00 92.38 243 PRO A CA 1
ATOM 1822 C C . PRO A 1 243 ? 7.539 3.138 3.485 1.00 92.38 243 PRO A C 1
ATOM 1824 O O . PRO A 1 243 ? 7.746 1.993 3.889 1.00 92.38 243 PRO A O 1
ATOM 1827 N N . ALA A 1 244 ? 6.318 3.678 3.462 1.00 95.25 244 ALA A N 1
ATOM 1828 C CA . ALA A 1 244 ? 5.127 3.007 3.978 1.00 95.25 244 ALA A CA 1
ATOM 1829 C C . ALA A 1 244 ? 4.361 2.279 2.867 1.00 95.25 244 ALA A C 1
ATOM 1831 O O . ALA A 1 244 ? 4.154 2.824 1.787 1.00 95.25 244 ALA A O 1
ATOM 1832 N N . PHE A 1 245 ? 3.862 1.081 3.164 1.00 96.81 245 PHE A N 1
ATOM 1833 C CA . PHE A 1 245 ? 2.974 0.340 2.271 1.00 96.81 245 PHE A CA 1
ATOM 1834 C C . PHE A 1 245 ? 1.536 0.873 2.389 1.00 96.81 245 PHE A C 1
ATOM 1836 O O . PHE A 1 245 ? 0.709 0.353 3.150 1.00 96.81 245 PHE A O 1
ATOM 1843 N N . ARG A 1 246 ? 1.266 1.982 1.696 1.00 96.19 246 ARG A N 1
ATOM 1844 C CA . ARG A 1 246 ? -0.000 2.722 1.749 1.00 96.19 246 ARG A CA 1
ATOM 1845 C C . ARG A 1 246 ? -0.406 3.209 0.373 1.00 96.19 246 ARG A C 1
ATOM 1847 O O . ARG A 1 246 ? 0.455 3.620 -0.390 1.00 96.19 246 ARG A O 1
ATOM 1854 N N . GLY A 1 247 ? -1.710 3.234 0.122 1.00 95.62 247 GLY A N 1
ATOM 1855 C CA . GLY A 1 247 ? -2.244 3.934 -1.038 1.00 95.62 247 GLY A CA 1
ATOM 1856 C C . GLY A 1 247 ? -2.060 5.448 -0.925 1.00 95.62 247 GLY A C 1
ATOM 1857 O O . GLY A 1 247 ? -1.757 6.001 0.140 1.00 95.62 247 GLY A O 1
ATOM 1858 N N . ASN A 1 248 ? -2.312 6.121 -2.031 1.00 94.94 248 ASN A N 1
ATOM 1859 C CA . ASN A 1 248 ? -2.180 7.550 -2.246 1.00 94.94 248 ASN A CA 1
ATOM 1860 C C . ASN A 1 248 ? -3.087 8.399 -1.343 1.00 94.94 248 ASN A C 1
ATOM 1862 O O . ASN A 1 248 ? -2.756 9.540 -1.022 1.00 94.94 248 ASN A O 1
ATOM 1866 N N . ASP A 1 249 ? -4.216 7.849 -0.893 1.00 91.94 249 ASP A N 1
ATOM 1867 C CA . ASP A 1 249 ? -5.115 8.467 0.092 1.00 91.94 249 ASP A CA 1
ATOM 1868 C C . ASP A 1 249 ? -4.636 8.285 1.554 1.00 91.94 249 ASP A C 1
ATOM 1870 O O . ASP A 1 249 ? -5.307 8.693 2.515 1.00 91.94 249 ASP A O 1
ATOM 1874 N N . GLY A 1 250 ? -3.478 7.644 1.736 1.00 91.81 250 GLY A N 1
ATOM 1875 C CA . GLY A 1 250 ? -2.882 7.286 3.018 1.00 91.81 250 GLY A CA 1
ATOM 1876 C C . GLY A 1 250 ? -3.501 6.050 3.672 1.00 91.81 250 GLY A C 1
ATOM 1877 O O . GLY A 1 250 ? -3.147 5.731 4.816 1.00 91.81 250 GLY A O 1
ATOM 1878 N N . SER A 1 251 ? -4.428 5.351 3.012 1.00 90.38 251 SER A N 1
ATOM 1879 C CA . SER A 1 251 ? -4.981 4.094 3.516 1.00 90.38 251 SER A CA 1
ATOM 1880 C C . SER A 1 251 ? -3.892 3.024 3.633 1.00 90.38 251 SER A C 1
ATOM 1882 O O . SER A 1 251 ? -2.962 2.946 2.837 1.00 90.38 251 SER A O 1
ATOM 1884 N N . SER A 1 252 ? -3.968 2.222 4.697 1.00 92.62 252 SER A N 1
ATOM 1885 C CA . SER A 1 252 ? -3.062 1.085 4.887 1.00 92.62 252 SER A CA 1
ATOM 1886 C C . SER A 1 252 ? -3.377 0.014 3.848 1.00 92.62 252 SER A C 1
ATOM 1888 O O . SER A 1 252 ? -4.553 -0.308 3.673 1.00 92.62 252 SER A O 1
ATOM 1890 N N . SER A 1 253 ? -2.353 -0.597 3.240 1.00 93.06 253 SER A N 1
ATOM 1891 C CA . SER A 1 253 ? -2.547 -1.808 2.425 1.00 93.06 253 SER A CA 1
ATOM 1892 C C . SER A 1 253 ? -3.173 -2.944 3.243 1.00 93.06 253 SER A C 1
ATOM 1894 O O . SER A 1 253 ? -3.808 -3.848 2.709 1.00 93.06 253 SER A O 1
ATOM 1896 N N . GLY A 1 254 ? -2.995 -2.910 4.568 1.00 94.12 254 GLY A N 1
ATOM 1897 C CA . GLY A 1 254 ? -3.410 -3.973 5.470 1.00 94.12 254 GLY A CA 1
ATOM 1898 C C . GLY A 1 254 ? -2.512 -5.207 5.432 1.00 94.12 254 GLY A C 1
ATOM 1899 O O . GLY A 1 254 ? -2.751 -6.141 6.201 1.00 94.12 254 GLY A O 1
ATOM 1900 N N . PHE A 1 255 ? -1.486 -5.191 4.582 1.00 96.69 255 PHE A N 1
ATOM 1901 C CA . PHE A 1 255 ? -0.483 -6.231 4.440 1.00 96.69 255 PHE A CA 1
ATOM 1902 C C . PHE A 1 255 ? 0.898 -5.719 4.856 1.00 96.69 255 PHE A C 1
ATOM 1904 O O . PHE A 1 255 ? 1.183 -4.520 4.837 1.00 96.69 255 PHE A O 1
ATOM 1911 N N . ALA A 1 256 ? 1.770 -6.648 5.225 1.00 97.44 256 ALA A N 1
ATOM 1912 C CA . ALA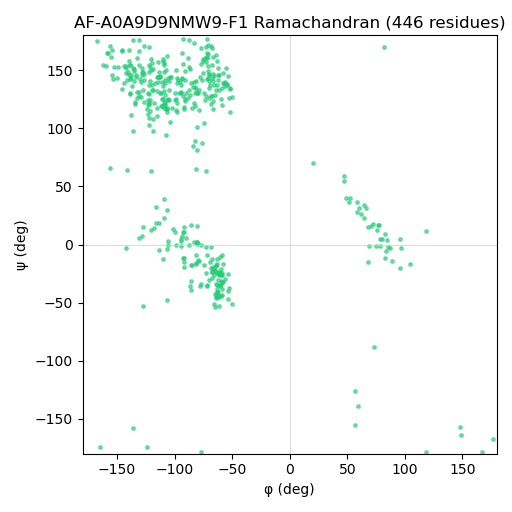 A 1 256 ? 3.191 -6.394 5.393 1.00 97.44 256 ALA A CA 1
ATOM 1913 C C . ALA A 1 256 ? 4.004 -7.549 4.811 1.00 97.44 256 ALA A C 1
ATOM 1915 O O . ALA A 1 256 ? 3.609 -8.711 4.937 1.00 97.44 256 ALA A O 1
ATOM 1916 N N . LEU A 1 257 ? 5.143 -7.219 4.209 1.00 98.00 257 LEU A N 1
ATOM 1917 C CA . LEU A 1 257 ? 6.202 -8.164 3.885 1.00 98.00 257 LEU A CA 1
ATOM 1918 C C . LEU A 1 257 ? 7.168 -8.201 5.069 1.00 98.00 257 LEU A C 1
ATOM 1920 O O . LEU A 1 257 ? 7.694 -7.165 5.479 1.00 98.00 257 LEU A O 1
ATOM 1924 N N . LEU A 1 258 ? 7.375 -9.392 5.614 1.00 95.94 258 LEU A N 1
ATOM 1925 C CA . LEU A 1 258 ? 8.213 -9.671 6.772 1.00 95.94 258 LEU A CA 1
ATOM 1926 C C . LEU A 1 258 ? 9.421 -10.520 6.368 1.00 95.94 258 LEU A C 1
ATOM 1928 O O . LEU A 1 258 ? 9.320 -11.365 5.472 1.00 95.94 258 LEU A O 1
ATOM 1932 N N . ASP A 1 259 ? 10.542 -10.336 7.061 1.00 95.38 259 ASP A N 1
ATOM 1933 C CA . ASP A 1 259 ? 11.769 -11.130 6.916 1.00 95.38 259 ASP A CA 1
ATOM 1934 C C . ASP A 1 259 ? 12.278 -11.226 5.467 1.00 95.38 259 ASP A C 1
ATOM 1936 O O . ASP A 1 259 ? 12.737 -12.284 5.007 1.00 95.38 259 ASP A O 1
ATOM 1940 N N . ILE A 1 260 ? 12.193 -10.106 4.744 1.00 98.00 260 ILE A N 1
ATOM 1941 C CA . ILE A 1 260 ? 12.701 -9.956 3.383 1.00 98.00 260 ILE A CA 1
ATOM 1942 C C . ILE A 1 260 ? 14.201 -10.248 3.398 1.00 98.00 260 ILE A C 1
ATOM 1944 O O . ILE A 1 260 ? 14.988 -9.583 4.076 1.00 98.00 260 ILE A O 1
ATOM 1948 N N . ARG A 1 261 ? 14.611 -11.257 2.630 1.00 97.25 261 ARG A N 1
ATOM 1949 C CA . ARG A 1 261 ? 16.000 -11.717 2.549 1.00 97.25 261 ARG A CA 1
ATOM 1950 C C . ARG A 1 261 ? 16.376 -12.107 1.129 1.00 97.25 261 ARG A C 1
ATOM 1952 O O . ARG A 1 261 ? 15.598 -12.737 0.418 1.00 97.25 261 ARG A O 1
ATOM 1959 N N . ARG A 1 262 ? 17.610 -11.787 0.742 1.00 96.19 262 ARG A N 1
ATOM 1960 C CA . ARG A 1 262 ? 18.209 -12.271 -0.507 1.00 96.19 262 ARG A CA 1
ATOM 1961 C C . ARG A 1 262 ? 18.817 -13.650 -0.304 1.00 96.19 262 ARG A C 1
ATOM 1963 O O . ARG A 1 262 ? 19.538 -13.880 0.669 1.00 96.19 262 ARG A O 1
ATOM 1970 N N . ASN A 1 263 ? 18.560 -14.538 -1.250 1.00 97.19 263 ASN A N 1
ATOM 1971 C CA . ASN A 1 263 ? 19.115 -15.879 -1.298 1.00 97.19 263 ASN A CA 1
ATOM 1972 C C . ASN A 1 263 ? 20.397 -15.907 -2.146 1.00 97.19 263 ASN A C 1
ATOM 1974 O O . ASN A 1 263 ? 20.704 -14.980 -2.896 1.00 97.19 263 ASN A O 1
ATOM 1978 N N . GLN A 1 264 ? 21.171 -16.989 -2.024 1.00 95.31 264 GLN A N 1
ATOM 1979 C CA . GLN A 1 264 ? 22.449 -17.141 -2.738 1.00 95.31 264 GLN A CA 1
ATOM 1980 C C . GLN A 1 264 ? 22.292 -17.304 -4.256 1.00 95.31 264 GLN A C 1
ATOM 1982 O O . GLN A 1 264 ? 23.253 -17.089 -4.986 1.00 95.31 264 GLN A O 1
ATOM 1987 N N . ASP A 1 265 ? 21.111 -17.705 -4.722 1.00 95.81 265 ASP A N 1
ATOM 1988 C CA . ASP A 1 265 ? 20.779 -17.930 -6.133 1.00 95.81 265 ASP A CA 1
ATOM 1989 C C . ASP A 1 265 ? 20.169 -16.698 -6.827 1.00 95.81 265 ASP A C 1
ATOM 1991 O O . ASP A 1 265 ? 19.634 -16.818 -7.933 1.00 95.81 265 ASP A O 1
ATOM 1995 N N . GLY A 1 266 ? 20.215 -15.543 -6.157 1.00 95.75 266 GLY A N 1
ATOM 1996 C CA . GLY A 1 266 ? 19.687 -14.275 -6.647 1.00 95.75 266 GLY A CA 1
ATOM 1997 C C . GLY A 1 266 ? 18.218 -14.025 -6.307 1.00 95.75 266 GLY A C 1
ATOM 1998 O O . GLY A 1 266 ? 17.793 -12.878 -6.408 1.00 95.75 266 GLY A O 1
ATOM 1999 N N . SER A 1 267 ? 17.461 -15.039 -5.866 1.00 98.25 267 SER A N 1
ATOM 2000 C CA . SER A 1 267 ? 16.050 -14.885 -5.484 1.00 98.25 267 SER A CA 1
ATOM 2001 C C . SER A 1 267 ? 15.867 -14.107 -4.174 1.00 98.25 267 SER A C 1
ATOM 2003 O O . SER A 1 267 ? 16.801 -13.954 -3.377 1.00 98.25 267 SER A O 1
ATOM 2005 N N . VAL A 1 268 ? 14.647 -13.630 -3.924 1.00 98.56 268 VAL A N 1
ATOM 2006 C CA . VAL A 1 268 ? 14.253 -12.998 -2.656 1.00 98.56 268 VAL A CA 1
ATOM 2007 C C . VAL A 1 268 ? 13.131 -13.792 -2.007 1.00 98.56 268 VAL A C 1
ATOM 2009 O O . VAL A 1 268 ? 12.142 -14.112 -2.661 1.00 98.56 268 VAL A O 1
ATOM 2012 N N . SER A 1 269 ? 13.258 -14.062 -0.709 1.00 98.62 269 SER A N 1
ATOM 2013 C CA . SER A 1 269 ? 12.196 -14.666 0.098 1.00 98.62 269 SER A CA 1
ATOM 2014 C C . SER A 1 269 ? 11.662 -13.690 1.140 1.00 98.62 269 SER A C 1
ATOM 2016 O O . SER A 1 269 ? 12.431 -12.918 1.711 1.00 98.62 269 SER A O 1
ATOM 2018 N N . PHE A 1 270 ? 10.364 -13.763 1.417 1.00 98.50 270 PHE A N 1
ATOM 2019 C CA . PHE A 1 270 ? 9.671 -12.982 2.445 1.00 98.50 270 PHE A CA 1
ATOM 2020 C C . PHE A 1 270 ? 8.366 -13.677 2.843 1.00 98.50 270 PHE A C 1
ATOM 2022 O O . PHE A 1 270 ? 7.884 -14.562 2.132 1.00 98.50 270 PHE A O 1
ATOM 2029 N N . SER A 1 271 ? 7.791 -13.254 3.963 1.00 97.94 271 SER A N 1
ATOM 2030 C CA . SER A 1 271 ? 6.488 -13.721 4.438 1.00 97.94 271 SER A CA 1
ATOM 2031 C C . SER A 1 271 ? 5.480 -12.584 4.355 1.00 97.94 271 SER A C 1
ATOM 2033 O O . SER A 1 271 ? 5.739 -11.490 4.844 1.00 97.94 271 SER A O 1
ATOM 2035 N N . VAL A 1 272 ? 4.316 -12.827 3.773 1.00 98.00 272 VAL A N 1
ATOM 2036 C CA . VAL A 1 272 ? 3.220 -11.861 3.717 1.00 98.00 272 VAL A CA 1
ATOM 2037 C C . VAL A 1 272 ? 2.272 -12.110 4.886 1.00 98.00 272 VAL A C 1
ATOM 2039 O O . VAL A 1 272 ? 1.849 -13.244 5.143 1.00 98.00 272 VAL A O 1
ATOM 2042 N N . ALA A 1 273 ? 1.945 -11.048 5.615 1.00 96.94 273 ALA A N 1
ATOM 2043 C CA . ALA A 1 273 ? 1.095 -11.072 6.801 1.00 96.94 273 ALA A CA 1
ATOM 2044 C C . ALA A 1 273 ? 0.031 -9.980 6.757 1.00 96.94 273 ALA A C 1
ATOM 2046 O O . ALA A 1 273 ? 0.198 -8.980 6.061 1.00 96.94 273 ALA A O 1
ATOM 2047 N N . ARG A 1 274 ? -1.031 -10.144 7.556 1.00 96.56 274 ARG A N 1
ATOM 2048 C CA . ARG A 1 274 ? -1.956 -9.056 7.909 1.00 96.56 274 ARG A CA 1
ATOM 2049 C C . ARG A 1 274 ? -1.716 -8.680 9.367 1.00 96.56 274 ARG A C 1
ATOM 2051 O O . ARG A 1 274 ? -2.284 -9.328 10.242 1.00 96.56 274 ARG A O 1
ATOM 2058 N N . PRO A 1 275 ? -0.875 -7.669 9.651 1.00 96.38 275 PRO A N 1
ATOM 2059 C CA . PRO A 1 275 ? -0.418 -7.424 11.014 1.00 96.38 275 PRO A CA 1
ATOM 2060 C C . PRO A 1 275 ? -1.537 -7.156 12.017 1.00 96.38 275 PRO A C 1
ATOM 2062 O O . PRO A 1 275 ? -1.462 -7.599 13.159 1.00 96.38 275 PRO A O 1
ATOM 2065 N N . VAL A 1 276 ? -2.563 -6.423 11.578 1.00 96.69 276 VAL A N 1
ATOM 2066 C CA . VAL A 1 276 ? -3.731 -6.054 12.377 1.00 96.69 276 VAL A CA 1
ATOM 2067 C C . VAL A 1 276 ? -4.976 -6.185 11.507 1.00 96.69 276 VAL A C 1
ATOM 2069 O O . VAL A 1 276 ? -5.027 -5.633 10.407 1.00 96.69 276 VAL A O 1
ATOM 2072 N N . VAL A 1 277 ? -6.000 -6.867 12.011 1.00 96.25 277 VAL A N 1
ATOM 2073 C CA . VAL A 1 277 ? -7.328 -6.941 11.387 1.00 96.25 277 VAL A CA 1
ATOM 2074 C C . VAL A 1 277 ? -8.337 -6.324 12.342 1.00 96.25 277 VAL A C 1
ATOM 2076 O O . VAL A 1 277 ? -8.450 -6.769 13.477 1.00 96.25 277 VAL A O 1
ATOM 2079 N N . LEU A 1 278 ? -9.055 -5.290 11.896 1.00 96.00 278 LEU A N 1
ATOM 2080 C CA . LEU A 1 278 ? -10.048 -4.594 12.718 1.00 96.00 278 LEU A CA 1
ATOM 2081 C C . LEU A 1 278 ? -11.444 -5.201 12.574 1.00 96.00 278 LEU A C 1
ATOM 2083 O O . LEU A 1 278 ? -11.887 -5.475 11.459 1.00 96.00 278 LEU A O 1
ATOM 2087 N N . ASP A 1 279 ? -12.172 -5.257 13.687 1.00 95.56 279 ASP A N 1
ATOM 2088 C CA . ASP A 1 279 ? -13.631 -5.342 13.723 1.00 95.56 279 ASP A CA 1
ATOM 2089 C C . ASP A 1 279 ? -14.208 -4.178 14.546 1.00 95.56 279 ASP A C 1
ATOM 2091 O O . ASP A 1 279 ? -13.919 -4.018 15.736 1.00 95.56 279 ASP A O 1
ATOM 2095 N N . ILE A 1 280 ? -15.044 -3.365 13.894 1.00 94.75 280 ILE A N 1
ATOM 2096 C CA . ILE A 1 280 ? -15.785 -2.250 14.501 1.00 94.75 280 ILE A CA 1
ATOM 2097 C C . ILE A 1 280 ? -17.287 -2.499 14.315 1.00 94.75 280 ILE A C 1
ATOM 2099 O O . ILE A 1 280 ? -18.001 -1.765 13.627 1.00 94.75 280 ILE A O 1
ATOM 2103 N N . SER A 1 281 ? -17.779 -3.576 14.918 1.00 87.88 281 SER A N 1
ATOM 2104 C CA . SER A 1 281 ? -19.191 -3.971 14.869 1.00 87.88 281 SER A CA 1
ATOM 2105 C C . SER A 1 281 ? -20.043 -3.284 15.950 1.00 87.88 281 SER A C 1
ATOM 2107 O O . SER A 1 281 ? -21.223 -2.968 15.738 1.00 87.88 281 SER A O 1
ATOM 2109 N N . GLY A 1 282 ? -19.449 -2.986 17.108 1.00 92.19 282 GLY A N 1
ATOM 2110 C CA . GLY A 1 282 ? -20.114 -2.384 18.266 1.00 92.19 282 GLY A CA 1
ATOM 2111 C C . GLY A 1 282 ? -20.269 -0.866 18.173 1.00 92.19 282 GLY A C 1
ATOM 2112 O O . GLY A 1 282 ? -19.685 -0.150 18.975 1.00 92.19 282 GLY A O 1
ATOM 2113 N N . ILE A 1 283 ? -21.049 -0.357 17.214 1.00 95.69 283 ILE A N 1
ATOM 2114 C CA . ILE A 1 283 ? -21.246 1.095 17.022 1.00 95.69 283 ILE A CA 1
ATOM 2115 C C . ILE A 1 283 ? -22.528 1.592 17.713 1.00 95.69 283 ILE A C 1
ATOM 2117 O O . ILE A 1 283 ? -23.626 1.054 17.490 1.00 95.69 283 ILE A O 1
ATOM 2121 N N . PHE A 1 284 ? -22.415 2.666 18.497 1.00 94.94 284 PHE A N 1
ATOM 2122 C CA . PHE A 1 284 ? -23.486 3.283 19.293 1.00 94.94 284 PHE A CA 1
ATOM 2123 C C . PHE A 1 284 ? -23.664 4.771 18.956 1.00 94.94 284 PHE A C 1
ATOM 2125 O O . PHE A 1 284 ? -23.111 5.258 17.972 1.00 94.94 284 PHE A O 1
ATOM 2132 N N . GLN A 1 285 ? -24.532 5.478 19.687 1.00 94.88 285 GLN A N 1
ATOM 2133 C CA . GLN A 1 285 ? -24.765 6.914 19.465 1.00 94.88 285 GLN A CA 1
ATOM 2134 C C . GLN A 1 285 ? -23.579 7.763 19.932 1.00 94.88 285 GLN A C 1
ATOM 2136 O O . GLN A 1 285 ? -23.264 8.758 19.295 1.00 94.88 285 GLN A O 1
ATOM 2141 N N . ASP A 1 286 ? -22.930 7.345 21.011 1.00 93.12 286 ASP A N 1
ATOM 2142 C CA . ASP A 1 286 ? -21.899 8.081 21.741 1.00 93.12 286 ASP A CA 1
ATOM 2143 C C . ASP A 1 286 ? -20.618 7.263 21.954 1.00 93.12 286 ASP A C 1
ATOM 2145 O O . ASP A 1 286 ? -19.722 7.673 22.683 1.00 93.12 286 ASP A O 1
ATOM 2149 N N . ALA A 1 287 ? -20.531 6.081 21.347 1.00 94.81 287 ALA A N 1
ATOM 2150 C CA . ALA A 1 287 ? -19.430 5.160 21.566 1.00 94.81 287 ALA A CA 1
ATOM 2151 C C . ALA A 1 287 ? -19.232 4.208 20.385 1.00 94.81 287 ALA A C 1
ATOM 2153 O O . ALA A 1 287 ? -20.149 3.981 19.584 1.00 94.81 287 ALA A O 1
ATOM 2154 N N . ALA A 1 288 ? -18.048 3.610 20.315 1.00 96.94 288 ALA A N 1
ATOM 2155 C CA . ALA A 1 288 ? -17.747 2.491 19.436 1.00 96.94 288 ALA A CA 1
ATOM 2156 C C . ALA A 1 288 ? -16.778 1.518 20.113 1.00 96.94 288 ALA A C 1
ATOM 2158 O O . ALA A 1 288 ? -15.822 1.936 20.761 1.00 96.94 288 ALA A O 1
ATOM 2159 N N . ILE A 1 289 ? -17.022 0.221 19.947 1.00 95.88 289 ILE A N 1
ATOM 2160 C CA . ILE A 1 289 ? -16.090 -0.835 20.344 1.00 95.88 289 ILE A CA 1
ATOM 2161 C C . ILE A 1 289 ? -15.219 -1.146 19.134 1.00 95.88 289 ILE A C 1
ATOM 2163 O O . ILE A 1 289 ? -15.727 -1.573 18.095 1.00 95.88 289 ILE A O 1
ATOM 2167 N N . ILE A 1 290 ? -13.922 -0.900 19.279 1.00 97.31 290 ILE A N 1
ATOM 2168 C CA . ILE A 1 290 ? -12.895 -1.228 18.298 1.00 97.31 290 ILE A CA 1
ATOM 2169 C C . ILE A 1 290 ? -12.213 -2.484 18.812 1.00 97.31 290 ILE A C 1
ATOM 2171 O O . ILE A 1 290 ? -11.626 -2.458 19.889 1.00 97.31 290 ILE A O 1
ATOM 2175 N N . SER A 1 291 ? -12.294 -3.573 18.065 1.00 96.75 291 SER A N 1
ATOM 2176 C CA . SER A 1 291 ? -11.604 -4.824 18.375 1.00 96.75 291 SER A CA 1
ATOM 2177 C C . SER A 1 291 ? -10.654 -5.197 17.252 1.00 96.75 291 SER A C 1
ATOM 2179 O O . SER A 1 291 ? -10.809 -4.723 16.122 1.00 96.75 291 SER A O 1
ATOM 2181 N N . TRP A 1 292 ? -9.637 -5.989 17.569 1.00 97.19 292 TRP A N 1
ATOM 2182 C CA . TRP A 1 292 ? -8.651 -6.399 16.586 1.00 97.19 292 TRP A CA 1
ATOM 2183 C C . TRP A 1 292 ? -8.067 -7.776 16.863 1.00 97.19 292 TRP A C 1
ATOM 2185 O O . TRP A 1 292 ? -7.937 -8.220 18.004 1.00 97.19 292 TRP A O 1
ATOM 2195 N N . GLU A 1 293 ? -7.649 -8.411 15.778 1.00 96.56 293 GLU A N 1
ATOM 2196 C CA . GLU A 1 293 ? -6.778 -9.577 15.779 1.00 96.56 293 GLU A CA 1
ATOM 2197 C C . GLU A 1 293 ? -5.397 -9.177 15.253 1.00 96.56 293 GLU A C 1
ATOM 2199 O O . GLU A 1 293 ? -5.264 -8.201 14.507 1.00 96.56 293 GLU A O 1
ATOM 2204 N N . ILE A 1 294 ? -4.372 -9.926 15.658 1.00 96.12 294 ILE A N 1
ATOM 2205 C CA . ILE A 1 294 ? -3.006 -9.773 15.153 1.00 96.12 294 ILE A CA 1
ATOM 2206 C C . ILE A 1 294 ? -2.541 -11.079 14.529 1.00 96.12 294 ILE A C 1
ATOM 2208 O O . ILE A 1 294 ? -2.981 -12.152 14.939 1.00 96.12 294 ILE A O 1
ATOM 2212 N N . ASP A 1 295 ? -1.628 -10.981 13.570 1.00 95.00 295 ASP A N 1
ATOM 2213 C CA . ASP A 1 295 ? -0.933 -12.151 13.043 1.00 95.00 295 ASP A CA 1
ATOM 2214 C C . ASP A 1 295 ? -0.070 -12.796 14.143 1.00 95.00 295 ASP A C 1
ATOM 2216 O O . ASP A 1 295 ? 0.685 -12.104 14.829 1.00 95.00 295 ASP A O 1
ATOM 2220 N N . ASP A 1 296 ? -0.149 -14.120 14.300 1.00 91.88 296 ASP A N 1
ATOM 2221 C CA . ASP A 1 296 ? 0.589 -14.861 15.335 1.00 91.88 296 ASP A CA 1
ATOM 2222 C C . ASP A 1 296 ? 2.113 -14.694 15.213 1.00 91.88 296 ASP A C 1
ATOM 2224 O O . ASP A 1 296 ? 2.831 -14.766 16.215 1.00 91.88 296 ASP A O 1
ATOM 2228 N N . ARG A 1 297 ? 2.626 -14.421 14.004 1.00 88.94 297 ARG A N 1
ATOM 2229 C CA . ARG A 1 297 ? 4.052 -14.123 13.772 1.00 88.94 297 ARG A CA 1
ATOM 2230 C C . ARG A 1 297 ? 4.504 -12.834 14.463 1.00 88.94 297 ARG A C 1
ATOM 2232 O O . ARG A 1 297 ? 5.696 -12.649 14.677 1.00 88.94 297 ARG A O 1
ATOM 2239 N N . LEU A 1 298 ? 3.562 -11.970 14.838 1.00 91.50 298 LEU A N 1
ATOM 2240 C CA . LEU A 1 298 ? 3.790 -10.679 15.486 1.00 91.50 298 LEU A CA 1
ATOM 2241 C C . LEU A 1 298 ? 3.350 -10.682 16.964 1.00 91.50 298 LEU A C 1
ATOM 2243 O O . LEU A 1 298 ? 3.060 -9.638 17.555 1.00 91.50 298 LEU A O 1
ATOM 2247 N N . ALA A 1 299 ? 3.289 -11.864 17.585 1.00 89.19 299 ALA A N 1
ATOM 2248 C CA . ALA A 1 299 ? 2.891 -12.013 18.984 1.00 89.19 299 ALA A CA 1
ATOM 2249 C C . ALA A 1 299 ? 3.872 -11.366 19.985 1.00 89.19 299 ALA A C 1
ATOM 2251 O O . ALA A 1 299 ? 3.458 -11.036 21.096 1.00 89.19 299 ALA A O 1
ATOM 2252 N N . ASP A 1 300 ? 5.142 -11.167 19.610 1.00 92.12 300 ASP A N 1
ATOM 2253 C CA . ASP A 1 300 ? 6.127 -10.435 20.419 1.00 92.12 300 ASP A CA 1
ATOM 2254 C C . ASP A 1 300 ? 5.986 -8.919 20.213 1.00 92.12 300 ASP A C 1
ATOM 2256 O O . ASP A 1 300 ? 6.587 -8.325 19.318 1.00 92.12 300 ASP A O 1
ATOM 2260 N N . ASN A 1 301 ? 5.141 -8.292 21.030 1.00 94.06 301 ASN A N 1
ATOM 2261 C CA . ASN A 1 301 ? 4.856 -6.864 20.960 1.00 94.06 301 ASN A CA 1
ATOM 2262 C C . ASN A 1 301 ? 4.750 -6.228 22.350 1.00 94.06 301 ASN A C 1
ATOM 2264 O O . ASN A 1 301 ? 4.468 -6.897 23.349 1.00 94.06 301 ASN A O 1
ATOM 2268 N N . GLN A 1 302 ? 4.948 -4.910 22.401 1.00 96.19 302 GLN A N 1
ATOM 2269 C CA . GLN A 1 302 ? 4.872 -4.127 23.636 1.00 96.19 302 GLN A CA 1
ATOM 2270 C C . GLN A 1 302 ? 3.484 -3.530 23.900 1.00 96.19 302 GLN A C 1
ATOM 2272 O O . GLN A 1 302 ? 3.229 -3.065 25.010 1.00 96.19 302 GLN A O 1
ATOM 2277 N N . GLY A 1 303 ? 2.580 -3.555 22.918 1.00 96.88 303 GLY A N 1
ATOM 2278 C CA . GLY A 1 303 ? 1.223 -3.046 23.079 1.00 96.88 303 GLY A CA 1
ATOM 2279 C C . GLY A 1 303 ? 0.617 -2.467 21.811 1.00 96.88 303 GLY A C 1
ATOM 2280 O O . GLY A 1 303 ? 1.104 -2.669 20.694 1.00 96.88 303 GLY A O 1
ATOM 2281 N N . PHE A 1 304 ? -0.460 -1.716 22.019 1.00 98.00 304 PHE A N 1
ATOM 2282 C CA . PHE A 1 304 ? -1.244 -1.093 20.961 1.00 98.00 304 PHE A CA 1
ATOM 2283 C C . PHE A 1 304 ? -1.435 0.396 21.218 1.00 98.00 304 PHE A C 1
ATOM 2285 O O . PHE A 1 304 ? -1.610 0.836 22.354 1.00 98.00 304 PHE A O 1
ATOM 2292 N N . GLU A 1 305 ? -1.468 1.167 20.141 1.00 97.94 305 GLU A N 1
ATOM 2293 C CA . GLU A 1 305 ? -1.938 2.546 20.135 1.00 97.94 305 GLU A CA 1
ATOM 2294 C C . GLU A 1 305 ? -3.255 2.604 19.354 1.00 97.94 305 GLU A C 1
ATOM 2296 O O . GLU A 1 305 ? -3.295 2.268 18.170 1.00 97.94 305 GLU A O 1
ATOM 2301 N N . VAL A 1 306 ? -4.337 3.021 20.006 1.00 98.12 306 VAL A N 1
ATOM 2302 C CA . VAL A 1 306 ? -5.651 3.204 19.380 1.00 98.12 306 VAL A CA 1
ATOM 2303 C C . VAL A 1 306 ? -5.920 4.693 19.230 1.00 98.12 306 VAL A C 1
ATOM 2305 O O . VAL A 1 306 ? -6.082 5.397 20.221 1.00 98.12 306 VAL A O 1
ATOM 2308 N N . GLU A 1 307 ? -5.996 5.165 17.991 1.00 97.94 307 GLU A N 1
ATOM 2309 C CA . GLU A 1 307 ? -6.307 6.547 17.625 1.00 97.94 307 GLU A CA 1
ATOM 2310 C C . GLU A 1 307 ? -7.710 6.628 17.010 1.00 97.94 307 GLU A C 1
ATOM 2312 O O . GLU A 1 307 ? -8.098 5.761 16.225 1.00 97.94 307 GLU A O 1
ATOM 2317 N N . TRP A 1 308 ? -8.468 7.683 17.314 1.00 97.81 308 TRP A N 1
ATOM 2318 C CA . TRP A 1 308 ? -9.722 7.994 16.624 1.00 97.81 308 TRP A CA 1
ATOM 2319 C C . TRP A 1 308 ? -9.853 9.490 16.332 1.00 97.81 308 TRP A C 1
ATOM 2321 O O . TRP A 1 308 ? -9.395 10.345 17.093 1.00 97.81 308 TRP A O 1
ATOM 2331 N N . THR A 1 309 ? -10.478 9.820 15.200 1.00 97.12 309 THR A N 1
ATOM 2332 C CA . THR A 1 309 ? -10.674 11.207 14.760 1.00 97.12 309 THR A CA 1
ATOM 2333 C C . THR A 1 309 ? -11.944 11.382 13.931 1.00 97.12 309 THR A C 1
ATOM 2335 O O . THR A 1 309 ? -12.294 10.503 13.146 1.00 97.12 309 THR A O 1
ATOM 2338 N N . ASP A 1 310 ? -12.631 12.515 14.090 1.00 96.44 310 ASP A N 1
ATOM 2339 C CA . ASP A 1 310 ? -13.733 12.967 13.217 1.00 96.44 310 ASP A CA 1
ATOM 2340 C C . ASP A 1 310 ? -13.259 13.915 12.096 1.00 96.44 310 ASP A C 1
ATOM 2342 O O . ASP A 1 310 ? -14.071 14.432 11.331 1.00 96.44 310 ASP A O 1
ATOM 2346 N N . GLY A 1 311 ? -11.944 14.132 11.986 1.00 93.88 311 GLY A N 1
ATOM 2347 C CA . GLY A 1 311 ? -11.325 15.099 11.078 1.00 93.88 311 GLY A CA 1
ATOM 2348 C C . GLY A 1 311 ? -11.014 16.451 11.727 1.00 93.88 311 GLY A C 1
ATOM 2349 O O . GLY A 1 311 ? -10.133 17.152 11.234 1.00 93.88 311 GLY A O 1
ATOM 2350 N N . GLU A 1 312 ? -11.652 16.796 12.849 1.00 94.56 312 GLU A N 1
ATOM 2351 C CA . GLU A 1 312 ? -11.374 18.027 13.605 1.00 94.56 312 GLU A CA 1
ATOM 2352 C C . GLU A 1 312 ? -10.624 17.734 14.907 1.00 94.56 312 GLU A C 1
ATOM 2354 O O . GLU A 1 312 ? -9.618 18.375 15.222 1.00 94.56 312 GLU A O 1
ATOM 2359 N N . LYS A 1 313 ? -11.103 16.749 15.668 1.00 94.06 313 LYS A N 1
ATOM 2360 C CA . LYS A 1 313 ? -10.502 16.286 16.919 1.00 94.06 313 LYS A CA 1
ATOM 2361 C C . LYS A 1 313 ? -9.808 14.958 16.697 1.00 94.06 313 LYS A C 1
ATOM 2363 O O . LYS A 1 313 ? -10.288 14.106 15.950 1.00 94.06 313 LYS A O 1
ATOM 2368 N N . ARG A 1 314 ? -8.675 14.774 17.368 1.00 96.94 314 ARG A N 1
ATOM 2369 C CA . ARG A 1 314 ? -7.914 13.526 17.369 1.00 96.94 314 ARG A CA 1
ATOM 2370 C C . ARG A 1 314 ? -7.548 13.170 18.794 1.00 96.94 314 ARG A C 1
ATOM 2372 O O . ARG A 1 314 ? -7.010 14.003 19.521 1.00 96.94 314 ARG A O 1
ATOM 2379 N N . GLU A 1 315 ? -7.812 11.928 19.153 1.00 97.81 315 GLU A N 1
ATOM 2380 C CA . GLU A 1 315 ? -7.480 11.363 20.453 1.00 97.81 315 GLU A CA 1
ATOM 2381 C C . GLU A 1 315 ? -6.771 10.026 20.253 1.00 97.81 315 GLU A C 1
ATOM 2383 O O . GLU A 1 315 ? -6.926 9.375 19.218 1.00 97.81 315 GLU A O 1
ATOM 2388 N N . THR A 1 316 ? -5.952 9.642 21.231 1.00 97.75 316 THR A N 1
ATOM 2389 C CA . THR A 1 316 ? -5.187 8.396 21.191 1.00 97.75 316 THR A CA 1
ATOM 2390 C C . THR A 1 316 ? -5.115 7.756 22.570 1.00 97.75 316 THR A C 1
ATOM 2392 O O . THR A 1 316 ? -5.161 8.444 23.598 1.00 97.75 316 THR A O 1
ATOM 2395 N N . ARG A 1 317 ? -4.983 6.431 22.601 1.00 97.88 317 ARG A N 1
ATOM 2396 C CA . ARG A 1 317 ? -4.850 5.635 23.817 1.00 97.88 317 ARG A CA 1
ATOM 2397 C C . ARG A 1 317 ? -3.813 4.532 23.636 1.00 97.88 317 ARG A C 1
ATOM 2399 O O . ARG A 1 317 ? -3.914 3.738 22.711 1.00 97.88 317 ARG A O 1
ATOM 2406 N N . MET A 1 318 ? -2.875 4.447 24.578 1.00 97.50 318 MET A N 1
ATOM 2407 C CA . MET A 1 318 ? -1.946 3.320 24.692 1.00 97.50 318 MET A CA 1
ATOM 2408 C C . MET A 1 318 ? -2.575 2.191 25.509 1.00 97.50 318 MET A C 1
ATOM 2410 O O . MET A 1 318 ? -3.217 2.456 26.532 1.00 97.50 318 MET A O 1
ATOM 2414 N N . LEU A 1 319 ? -2.369 0.958 25.061 1.00 97.25 319 LEU A N 1
ATOM 2415 C CA . LEU A 1 319 ? -2.899 -0.272 25.640 1.00 97.25 319 LEU A CA 1
ATOM 2416 C C . LEU A 1 319 ? -1.805 -1.338 25.716 1.00 97.25 319 LEU A C 1
ATOM 2418 O O . LEU A 1 319 ? -0.896 -1.361 24.886 1.00 97.25 319 LEU A O 1
ATOM 2422 N N . ASP A 1 320 ? -1.923 -2.231 26.694 1.00 96.06 320 ASP A N 1
ATOM 2423 C CA . ASP A 1 320 ? -0.970 -3.319 26.911 1.00 96.06 320 ASP A CA 1
ATOM 2424 C C . ASP A 1 320 ? -1.086 -4.408 25.826 1.00 96.06 320 ASP A C 1
ATOM 2426 O O . ASP A 1 320 ? -2.113 -4.555 25.161 1.00 96.06 320 ASP A O 1
ATOM 2430 N N . SER A 1 321 ? -0.043 -5.229 25.669 1.00 95.19 321 SER A N 1
ATOM 2431 C CA . SER A 1 321 ? 0.047 -6.272 24.628 1.00 95.19 321 SER A CA 1
ATOM 2432 C C . SER A 1 321 ? -1.004 -7.385 24.725 1.00 95.19 321 SER A C 1
ATOM 2434 O O . SER A 1 321 ? -1.250 -8.101 23.748 1.00 95.19 321 SER A O 1
ATOM 2436 N N . SER A 1 322 ? -1.667 -7.535 25.875 1.00 93.75 322 SER A N 1
ATOM 2437 C CA . SER A 1 322 ? -2.774 -8.481 26.062 1.00 93.75 322 SER A CA 1
ATOM 2438 C C . SER A 1 322 ? -4.123 -7.970 25.556 1.00 93.75 322 SER A C 1
ATOM 2440 O O . SER A 1 322 ? -5.036 -8.776 25.378 1.00 93.75 322 SER A O 1
ATOM 2442 N N . GLU A 1 323 ? -4.272 -6.664 25.330 1.00 95.31 323 GLU A N 1
ATOM 2443 C CA . GLU A 1 323 ? -5.546 -6.075 24.915 1.00 95.31 323 GLU A CA 1
ATOM 2444 C C . GLU A 1 323 ? -5.888 -6.443 23.466 1.00 95.31 323 GLU A C 1
ATOM 2446 O O . GLU A 1 323 ? -5.019 -6.532 22.596 1.00 95.31 323 GLU A O 1
ATOM 2451 N N . ARG A 1 324 ? -7.171 -6.685 23.195 1.00 94.88 324 ARG A N 1
ATOM 2452 C CA . ARG A 1 324 ? -7.698 -6.988 21.845 1.00 94.88 324 ARG A CA 1
ATOM 2453 C C . ARG A 1 324 ? -8.917 -6.150 21.482 1.00 94.88 324 ARG A C 1
ATOM 2455 O O . ARG A 1 324 ? -9.541 -6.354 20.443 1.00 94.88 324 ARG A O 1
ATOM 2462 N N . SER A 1 325 ? -9.267 -5.211 22.348 1.00 96.25 325 SER A N 1
ATOM 2463 C CA . SER A 1 325 ? -10.405 -4.332 22.165 1.00 96.25 325 SER A CA 1
ATOM 2464 C C . SER A 1 325 ? -10.276 -3.086 23.014 1.00 96.25 325 SER A C 1
ATOM 2466 O O . SER A 1 325 ? -9.640 -3.071 24.063 1.00 96.25 325 SER A O 1
ATOM 2468 N N . PHE A 1 326 ? -10.917 -2.025 22.550 1.00 96.12 326 PHE A N 1
ATOM 2469 C CA . PHE A 1 326 ? -11.020 -0.765 23.249 1.00 96.12 326 PHE A CA 1
ATOM 2470 C C . PHE A 1 326 ? -12.369 -0.133 22.948 1.00 96.12 326 PHE A C 1
ATOM 2472 O O . PHE A 1 326 ? -12.797 -0.068 21.794 1.00 96.12 326 PHE A O 1
ATOM 2479 N N . THR A 1 327 ? -13.044 0.344 23.992 1.00 95.56 327 THR A N 1
ATOM 2480 C CA . THR A 1 327 ? -14.293 1.078 23.812 1.00 95.56 327 THR A CA 1
ATOM 2481 C C . THR A 1 327 ? -14.019 2.567 23.861 1.00 95.56 327 THR A C 1
ATOM 2483 O O . THR A 1 327 ? -13.648 3.104 24.901 1.00 95.56 327 THR A O 1
ATOM 2486 N N . VAL A 1 328 ? -14.229 3.226 22.729 1.00 95.44 328 VAL A N 1
ATOM 2487 C CA . VAL A 1 328 ? -14.206 4.680 22.633 1.00 95.44 328 VAL A CA 1
ATOM 2488 C C . VAL A 1 328 ? -15.564 5.205 23.074 1.00 95.44 328 VAL A C 1
ATOM 2490 O O . VAL A 1 328 ? -16.591 4.734 22.586 1.00 95.44 328 VAL A O 1
ATOM 2493 N N . GLU A 1 329 ? -15.577 6.182 23.973 1.00 92.88 329 GLU A N 1
ATOM 2494 C CA . GLU A 1 329 ? -16.783 6.807 24.526 1.00 92.88 329 GLU A CA 1
ATOM 2495 C C . GLU A 1 329 ? -16.778 8.321 24.279 1.00 92.88 329 GLU A C 1
ATOM 2497 O O . GLU A 1 329 ? -15.771 8.884 23.857 1.00 92.88 329 GLU A O 1
ATOM 2502 N N . GLY A 1 330 ? -17.902 8.995 24.539 1.00 91.00 330 GLY A N 1
ATOM 2503 C CA . GLY A 1 330 ? -18.012 10.450 24.381 1.00 91.00 330 GLY A CA 1
ATOM 2504 C C . GLY A 1 330 ? -18.046 10.926 22.924 1.00 91.00 330 GLY A C 1
ATOM 2505 O O . GLY A 1 330 ? -17.812 12.103 22.646 1.00 91.00 330 GLY A O 1
ATOM 2506 N N . LEU A 1 331 ? -18.342 10.030 21.983 1.00 94.56 331 LEU A N 1
ATOM 2507 C CA . LEU A 1 331 ? -18.445 10.355 20.566 1.00 94.56 331 LEU A CA 1
ATOM 2508 C C . LEU A 1 331 ? -19.700 11.183 20.272 1.00 94.56 331 LEU A C 1
ATOM 2510 O O . LEU A 1 331 ? -20.726 11.086 20.945 1.00 94.56 331 LEU A O 1
ATOM 2514 N N . THR A 1 332 ? -19.645 11.983 19.211 1.00 93.94 332 THR A N 1
ATOM 2515 C CA . THR A 1 332 ? -20.810 12.754 18.764 1.00 93.94 332 THR A CA 1
ATOM 2516 C C . THR A 1 332 ? -21.735 11.865 17.923 1.00 93.94 332 THR A C 1
ATOM 2518 O O . THR A 1 332 ? -21.238 11.171 17.034 1.00 93.94 332 THR A O 1
ATOM 2521 N N . PRO A 1 333 ? -23.065 11.866 18.147 1.00 94.38 333 PRO A N 1
ATOM 2522 C CA . PRO A 1 333 ? -24.019 11.124 17.318 1.00 94.38 333 PRO A CA 1
ATOM 2523 C C . PRO A 1 333 ? -24.062 11.590 15.858 1.00 94.38 333 PRO A C 1
ATOM 2525 O O . PRO A 1 333 ? -24.001 12.784 15.585 1.00 94.38 333 PRO A O 1
ATOM 2528 N N . GLN A 1 334 ? -24.291 10.655 14.928 1.00 95.06 334 GLN A N 1
ATOM 2529 C CA . GLN A 1 334 ? -24.310 10.895 13.471 1.00 95.06 334 GLN A CA 1
ATOM 2530 C C . GLN A 1 334 ? -23.017 11.482 12.894 1.00 95.06 334 GLN A C 1
ATOM 2532 O O . GLN A 1 334 ? -23.051 12.149 11.861 1.00 95.06 334 GLN A O 1
ATOM 2537 N N . THR A 1 335 ? -21.884 11.199 13.523 1.00 96.50 335 THR A N 1
ATOM 2538 C CA . THR A 1 335 ? -20.578 11.693 13.092 1.00 96.50 335 THR A CA 1
ATOM 2539 C C . THR A 1 335 ? -19.752 10.540 12.541 1.00 96.50 335 THR A C 1
ATOM 2541 O O . THR A 1 335 ? -19.747 9.434 13.092 1.00 96.50 335 THR A O 1
ATOM 2544 N N . ARG A 1 336 ? -19.081 10.785 11.411 1.00 97.81 336 ARG A N 1
ATOM 2545 C CA . ARG A 1 336 ? -18.125 9.842 10.829 1.00 97.81 336 ARG A CA 1
ATOM 2546 C C . ARG A 1 336 ? -16.806 9.963 11.580 1.00 97.81 336 ARG A C 1
ATOM 2548 O O . ARG A 1 336 ? -16.286 11.060 11.722 1.00 97.81 336 ARG A O 1
ATOM 2555 N N . TYR A 1 337 ? -16.266 8.827 11.991 1.00 97.69 337 TYR A N 1
ATOM 2556 C CA . TYR A 1 337 ? -14.954 8.719 12.608 1.00 97.69 337 TYR A CA 1
ATOM 2557 C C . TYR A 1 337 ? -14.067 7.792 11.780 1.00 97.69 337 TYR A C 1
ATOM 2559 O O . TYR A 1 337 ? -14.555 6.846 11.153 1.00 97.69 337 TYR A O 1
ATOM 2567 N N . ARG A 1 338 ? -12.761 8.047 11.808 1.00 96.88 338 ARG A N 1
ATOM 2568 C CA . ARG A 1 338 ? -11.716 7.097 11.424 1.00 96.88 338 ARG A CA 1
ATOM 2569 C C . ARG A 1 338 ? -11.043 6.611 12.702 1.00 96.88 338 ARG A C 1
ATOM 2571 O O . ARG A 1 338 ? -10.588 7.436 13.489 1.00 96.88 338 ARG A O 1
ATOM 2578 N N . ALA A 1 339 ? -10.991 5.299 12.896 1.00 97.44 339 ALA A N 1
ATOM 2579 C CA . ALA A 1 339 ? -10.187 4.656 13.927 1.00 97.44 339 ALA A CA 1
ATOM 2580 C C . ALA A 1 339 ? -8.941 4.030 13.301 1.00 97.44 339 ALA A C 1
ATOM 2582 O O . ALA A 1 339 ? -9.026 3.486 12.200 1.00 97.44 339 ALA A O 1
ATOM 2583 N N . THR A 1 340 ? -7.823 4.072 14.015 1.00 97.31 340 THR A N 1
ATOM 2584 C CA . THR A 1 340 ? -6.557 3.434 13.652 1.00 97.31 340 THR A CA 1
ATOM 2585 C C . THR A 1 340 ? -6.042 2.657 14.853 1.00 97.31 340 THR A C 1
ATOM 2587 O O . THR A 1 340 ? -5.904 3.229 15.930 1.00 97.31 340 THR A O 1
ATOM 2590 N N . VAL A 1 341 ? -5.727 1.378 14.672 1.00 98.00 341 VAL A N 1
ATOM 2591 C CA . VAL A 1 341 ? -4.977 0.598 15.665 1.00 98.00 341 VAL A CA 1
ATOM 2592 C C . VAL A 1 341 ? -3.573 0.401 15.126 1.00 98.00 341 VAL A C 1
ATOM 2594 O O . VAL A 1 341 ? -3.405 -0.115 14.018 1.00 98.00 341 VAL A O 1
ATOM 2597 N N . ARG A 1 342 ? -2.573 0.818 15.903 1.00 97.56 342 ARG A N 1
ATOM 2598 C CA . ARG A 1 342 ? -1.156 0.581 15.632 1.00 97.56 342 ARG A CA 1
ATOM 2599 C C . ARG A 1 342 ? -0.639 -0.480 16.596 1.00 97.56 342 ARG A C 1
ATOM 2601 O O . ARG A 1 342 ? -0.654 -0.278 17.807 1.00 97.56 342 ARG A O 1
ATOM 2608 N N . LEU A 1 343 ? -0.195 -1.602 16.052 1.00 97.50 343 LEU A N 1
ATOM 2609 C CA . LEU A 1 343 ? 0.603 -2.601 16.747 1.00 97.50 343 LEU A CA 1
ATOM 2610 C C . LEU A 1 343 ? 2.027 -2.067 16.893 1.00 97.50 343 LEU A C 1
ATOM 2612 O O . LEU A 1 343 ? 2.612 -1.611 15.908 1.00 97.50 343 LEU A O 1
ATOM 2616 N N . VAL A 1 344 ? 2.575 -2.133 18.105 1.00 96.94 344 VAL A N 1
ATOM 2617 C CA . VAL A 1 344 ? 3.948 -1.714 18.389 1.00 96.94 344 VAL A CA 1
ATOM 2618 C C . VAL A 1 344 ? 4.762 -2.928 18.827 1.00 96.94 344 VAL A C 1
ATOM 2620 O O . VAL A 1 344 ? 4.550 -3.469 19.912 1.00 96.94 344 VAL A O 1
ATOM 2623 N N . MET A 1 345 ? 5.694 -3.347 17.980 1.00 94.62 345 MET A N 1
ATOM 2624 C CA . MET A 1 345 ? 6.578 -4.487 18.201 1.00 94.62 345 MET A CA 1
ATOM 2625 C C . MET A 1 345 ? 7.630 -4.188 19.277 1.00 94.62 345 MET A C 1
ATOM 2627 O O . MET A 1 345 ? 7.902 -3.028 19.611 1.00 94.62 345 MET A O 1
ATOM 2631 N N . SER A 1 346 ? 8.223 -5.248 19.829 1.00 91.88 346 SER A N 1
ATOM 2632 C CA . SER A 1 346 ? 9.266 -5.161 20.863 1.00 91.88 346 SER A CA 1
ATOM 2633 C C . SER A 1 346 ? 10.565 -4.500 20.374 1.00 91.88 346 SER A C 1
ATOM 2635 O O . SER A 1 346 ? 11.321 -3.966 21.181 1.00 91.88 346 SER A O 1
ATOM 2637 N N . ASP A 1 347 ? 10.810 -4.494 19.063 1.00 88.88 347 ASP A N 1
ATOM 2638 C CA . ASP A 1 347 ? 11.921 -3.805 18.390 1.00 88.88 347 ASP A CA 1
ATOM 2639 C C . ASP A 1 347 ? 11.560 -2.380 17.919 1.00 88.88 347 ASP A C 1
ATOM 2641 O O . ASP A 1 347 ? 12.280 -1.785 17.123 1.00 88.88 347 ASP A O 1
ATOM 2645 N N . GLU A 1 348 ? 10.447 -1.834 18.420 1.00 89.75 348 GLU A N 1
ATOM 2646 C CA . GLU A 1 348 ? 9.870 -0.530 18.065 1.00 89.75 348 GLU A CA 1
ATOM 2647 C C . GLU A 1 348 ? 9.295 -0.423 16.646 1.00 89.75 348 GLU A C 1
ATOM 2649 O O . GLU A 1 348 ? 8.700 0.613 16.318 1.00 89.75 348 GLU A O 1
ATOM 2654 N N . GLN A 1 349 ? 9.371 -1.478 15.825 1.00 91.00 349 GLN A N 1
ATOM 2655 C CA . GLN A 1 349 ? 8.661 -1.499 14.553 1.00 91.00 349 GLN A CA 1
ATOM 2656 C C . GLN A 1 349 ? 7.150 -1.384 14.787 1.00 91.00 349 GLN A C 1
ATOM 2658 O O . GLN A 1 349 ? 6.600 -1.880 15.772 1.00 91.00 349 GLN A O 1
ATOM 2663 N N . LYS A 1 350 ? 6.452 -0.715 13.870 1.00 94.88 350 LYS A N 1
ATOM 2664 C CA . LYS A 1 350 ? 5.003 -0.544 13.945 1.00 94.88 350 LYS A CA 1
ATOM 2665 C C . LYS A 1 350 ? 4.311 -1.101 12.715 1.00 94.88 350 LYS A C 1
ATOM 2667 O O . LYS A 1 350 ? 4.871 -1.139 11.621 1.00 94.88 350 LYS A O 1
ATOM 2672 N N . PHE A 1 351 ? 3.057 -1.477 12.911 1.00 95.94 351 PHE A N 1
ATOM 2673 C CA . PHE A 1 351 ? 2.116 -1.787 11.845 1.00 95.94 351 PHE A CA 1
ATOM 2674 C C . PHE A 1 351 ? 0.759 -1.227 12.221 1.00 95.94 351 PHE A C 1
ATOM 2676 O O . PHE A 1 351 ? 0.411 -1.190 13.397 1.00 95.94 351 PHE A O 1
ATOM 2683 N N . SER A 1 352 ? -0.035 -0.814 11.245 1.00 96.50 352 SER A N 1
ATOM 2684 C CA . SER A 1 352 ? -1.353 -0.262 11.530 1.00 96.50 352 SER A CA 1
ATOM 2685 C C . SER A 1 352 ? -2.418 -0.610 10.511 1.00 96.50 352 SER A C 1
ATOM 2687 O O . SER A 1 352 ? -2.153 -0.827 9.321 1.00 96.50 352 SER A O 1
ATOM 2689 N N . MET A 1 353 ? -3.647 -0.600 11.011 1.00 96.69 353 MET A N 1
ATOM 2690 C CA . MET A 1 353 ? -4.868 -0.716 10.236 1.00 96.69 353 MET A CA 1
ATOM 2691 C C . MET A 1 353 ? -5.817 0.408 10.637 1.00 96.69 353 MET A C 1
ATOM 2693 O O . MET A 1 353 ? -5.910 0.751 11.818 1.00 96.69 353 MET A O 1
ATOM 2697 N N . SER A 1 354 ? -6.545 0.948 9.662 1.00 95.25 354 SER A N 1
ATOM 2698 C CA . SER A 1 354 ? -7.560 1.972 9.893 1.00 95.25 354 SER A CA 1
ATOM 2699 C C . SER A 1 354 ? -8.898 1.564 9.296 1.00 95.25 354 SER A C 1
ATOM 2701 O O . SER A 1 354 ? -8.952 0.949 8.234 1.00 95.25 354 SER A O 1
ATOM 2703 N N . ALA A 1 355 ? -9.988 1.958 9.945 1.00 95.31 355 ALA A N 1
ATOM 2704 C CA . ALA A 1 355 ? -11.339 1.769 9.436 1.00 95.31 355 ALA A CA 1
ATOM 2705 C C . ALA A 1 355 ? -12.217 2.978 9.768 1.00 95.31 355 ALA A C 1
ATOM 2707 O O . ALA A 1 355 ? -12.058 3.636 10.798 1.00 95.31 355 ALA A O 1
ATOM 2708 N N . ASN A 1 356 ? -13.162 3.276 8.877 1.00 95.19 356 ASN A N 1
ATOM 2709 C CA . ASN A 1 356 ? -14.154 4.318 9.110 1.00 95.19 356 ASN A CA 1
ATOM 2710 C C . ASN A 1 356 ? -15.421 3.709 9.714 1.00 95.19 356 ASN A C 1
ATOM 2712 O O . ASN A 1 356 ? -15.875 2.655 9.273 1.00 95.19 356 ASN A O 1
ATOM 2716 N N . PHE A 1 357 ? -16.049 4.418 10.644 1.00 97.38 357 PHE A N 1
ATOM 2717 C CA . PHE A 1 357 ? -17.376 4.087 11.157 1.00 97.38 357 PHE A CA 1
ATOM 2718 C C . PHE A 1 357 ? -18.211 5.358 11.340 1.00 97.38 357 PHE A C 1
ATOM 2720 O O . PHE A 1 357 ? -17.714 6.477 11.230 1.00 97.38 357 PHE A O 1
ATOM 2727 N N . THR A 1 358 ? -19.518 5.219 11.554 1.00 97.88 358 THR A N 1
ATOM 2728 C CA . THR A 1 358 ? -20.412 6.365 11.783 1.00 97.88 358 THR A CA 1
ATOM 2729 C C . THR A 1 358 ? -21.330 6.070 12.949 1.00 97.88 358 THR A C 1
ATOM 2731 O O . THR A 1 358 ? -22.062 5.078 12.930 1.00 97.88 358 THR A O 1
ATOM 2734 N N . THR A 1 359 ? -21.289 6.927 13.966 1.00 96.88 359 THR A N 1
ATOM 2735 C CA . THR A 1 359 ? -22.116 6.779 15.166 1.00 96.88 359 THR A CA 1
ATOM 2736 C C . THR A 1 359 ? -23.603 6.863 14.831 1.00 96.88 359 THR A C 1
ATOM 2738 O O . THR A 1 359 ? -24.047 7.485 13.860 1.00 96.88 359 THR A O 1
ATOM 2741 N N . LYS A 1 360 ? -24.418 6.195 15.644 1.00 95.19 360 LYS A N 1
ATOM 2742 C CA . LYS A 1 360 ? -25.859 6.081 15.412 1.00 95.19 360 LYS A CA 1
ATOM 2743 C C . LYS A 1 360 ? -26.587 7.393 15.684 1.00 95.19 360 LYS A C 1
ATOM 2745 O O . LYS A 1 360 ? -26.149 8.243 16.449 1.00 95.19 360 LYS A O 1
ATOM 2750 N N . VAL A 1 361 ? -27.763 7.523 15.071 1.00 92.44 361 VAL A N 1
ATOM 2751 C CA . VAL A 1 361 ? -28.615 8.706 15.218 1.00 92.44 361 VAL A CA 1
ATOM 2752 C C . VAL A 1 361 ? -29.186 8.850 16.614 1.00 92.44 361 VAL A C 1
ATOM 2754 O O . VAL A 1 361 ? -29.860 7.941 17.098 1.00 92.44 361 VAL A O 1
ATOM 2757 N N . TYR A 1 362 ? -28.996 10.026 17.204 1.00 88.75 362 TYR A N 1
ATOM 2758 C CA . TYR A 1 362 ? -29.762 10.505 18.347 1.00 88.75 362 TYR A CA 1
ATOM 2759 C C . TYR A 1 362 ? -31.115 11.067 17.892 1.00 88.75 362 TYR A C 1
ATOM 2761 O O . TYR A 1 362 ? -31.186 11.894 16.982 1.00 88.75 362 TYR A O 1
ATOM 2769 N N . ARG A 1 363 ? -32.213 10.634 18.526 1.00 85.69 363 ARG A N 1
ATOM 2770 C CA . ARG A 1 363 ? -33.559 11.150 18.225 1.00 85.69 363 ARG A CA 1
ATOM 2771 C C . ARG A 1 363 ? -34.016 12.115 19.311 1.00 85.69 363 ARG A C 1
ATOM 2773 O O . ARG A 1 363 ? -34.439 11.698 20.388 1.00 85.69 363 ARG A O 1
ATOM 2780 N N . LYS A 1 364 ? -33.993 13.409 18.997 1.00 81.00 364 LYS A N 1
ATOM 2781 C CA . LYS A 1 364 ? -34.465 14.462 19.903 1.00 81.00 364 LYS A CA 1
ATOM 2782 C C . LYS A 1 364 ? -35.925 14.235 20.318 1.00 81.00 364 LYS A C 1
ATOM 2784 O O . LYS A 1 364 ? -36.762 13.890 19.486 1.00 81.00 364 LYS A O 1
ATOM 2789 N N . GLY A 1 365 ? -36.225 14.466 21.597 1.00 81.75 365 GLY A N 1
ATOM 2790 C CA . GLY A 1 365 ? -37.581 14.349 22.150 1.00 81.75 365 GLY A CA 1
ATOM 2791 C C . GLY A 1 365 ? -38.041 12.912 22.414 1.00 81.75 365 GLY A C 1
ATOM 2792 O O . GLY A 1 365 ? -39.238 12.675 22.550 1.00 81.75 365 GLY A O 1
ATOM 2793 N N . THR A 1 366 ? -37.114 11.954 22.466 1.00 87.50 366 THR A N 1
ATOM 2794 C CA . THR A 1 366 ? -37.400 10.571 22.868 1.00 87.50 366 THR A CA 1
ATOM 2795 C C . THR A 1 366 ? -36.791 10.270 24.233 1.00 87.50 366 THR A C 1
ATOM 2797 O O . THR A 1 366 ? -35.853 10.942 24.651 1.00 87.50 366 THR A O 1
ATOM 2800 N N . TYR A 1 367 ? -37.347 9.278 24.930 1.00 89.56 367 TYR A N 1
ATOM 2801 C CA . TYR A 1 367 ? -36.861 8.878 26.248 1.00 89.56 367 TYR A CA 1
ATOM 2802 C C . TYR A 1 367 ? -35.587 8.028 26.144 1.00 89.56 367 TYR A C 1
ATOM 2804 O O . TYR A 1 367 ? -35.492 7.196 25.226 1.00 89.56 367 TYR A O 1
ATOM 2812 N N . PRO A 1 368 ? -34.648 8.193 27.091 1.00 92.75 368 PRO A N 1
ATOM 2813 C CA . PRO A 1 368 ? -33.513 7.304 27.265 1.00 92.75 368 PRO A CA 1
ATOM 2814 C C . PRO A 1 368 ? -33.924 5.833 27.404 1.00 92.75 368 PRO A C 1
ATOM 2816 O O . PRO A 1 368 ? -34.969 5.512 27.976 1.00 92.75 368 PRO A O 1
ATOM 2819 N N . TYR A 1 369 ? -33.115 4.908 26.885 1.00 94.06 369 TYR A N 1
ATOM 2820 C CA . TYR A 1 369 ? -33.328 3.470 27.079 1.00 94.06 369 TYR A CA 1
ATOM 2821 C C . TYR A 1 369 ? -32.030 2.663 27.000 1.00 94.06 369 TYR A C 1
ATOM 2823 O O . TYR A 1 369 ? -31.100 3.025 26.285 1.00 94.06 369 TYR A O 1
ATOM 2831 N N . ILE A 1 370 ? -31.991 1.515 27.686 1.00 95.25 370 ILE A N 1
ATOM 2832 C CA . ILE A 1 370 ? -30.872 0.565 27.601 1.00 95.25 370 ILE A CA 1
ATOM 2833 C C . ILE A 1 370 ? -30.849 -0.082 26.211 1.00 95.25 370 ILE A C 1
ATOM 2835 O O . ILE A 1 370 ? -31.805 -0.755 25.806 1.00 95.25 370 ILE A O 1
ATOM 2839 N N . TYR A 1 371 ? -29.743 0.086 25.493 1.00 93.62 371 TYR A N 1
ATOM 2840 C CA . TYR A 1 371 ? -29.543 -0.475 24.166 1.00 93.62 371 TYR A CA 1
ATOM 2841 C C . TYR A 1 371 ? -29.164 -1.959 24.245 1.00 93.62 371 TYR A C 1
ATOM 2843 O O . TYR A 1 371 ? -28.111 -2.331 24.754 1.00 93.62 371 TYR A O 1
ATOM 2851 N N . LEU A 1 372 ? -30.043 -2.814 23.713 1.00 91.56 372 LEU A N 1
ATOM 2852 C CA . LEU A 1 372 ? -29.931 -4.281 23.778 1.00 91.56 372 LEU A CA 1
ATOM 2853 C C . LEU A 1 372 ? -30.041 -4.961 22.405 1.00 91.56 372 LEU A C 1
ATOM 2855 O O . LEU A 1 372 ? -30.354 -6.154 22.320 1.00 91.56 372 LEU A O 1
ATOM 2859 N N . ARG A 1 373 ? -29.913 -4.191 21.320 1.00 86.19 373 ARG A N 1
ATOM 2860 C CA . ARG A 1 373 ? -30.022 -4.713 19.954 1.00 86.19 373 ARG A CA 1
ATOM 2861 C C . ARG A 1 373 ? -28.653 -5.209 19.492 1.00 86.19 373 ARG A C 1
ATOM 2863 O O . ARG A 1 373 ? -27.678 -4.477 19.610 1.00 86.19 373 ARG A O 1
ATOM 2870 N N . GLY A 1 374 ? -28.622 -6.406 18.910 1.00 81.44 374 GLY A N 1
ATOM 2871 C CA . GLY A 1 374 ? -27.394 -7.080 18.469 1.00 81.44 374 GLY A CA 1
ATOM 2872 C C . GLY A 1 374 ? -26.962 -8.218 19.393 1.00 81.44 374 GLY A C 1
ATOM 2873 O O . GLY A 1 374 ? -26.210 -9.074 18.964 1.00 81.44 374 GLY A O 1
ATOM 2874 N N . SER A 1 375 ? -27.490 -8.277 20.619 1.00 87.25 375 SER A N 1
ATOM 2875 C CA . SER A 1 375 ? -27.287 -9.417 21.515 1.00 87.25 375 SER A CA 1
ATOM 2876 C C . SER A 1 375 ? -28.050 -10.650 21.039 1.00 87.25 375 SER A C 1
ATOM 2878 O O . SER A 1 375 ? -29.199 -10.526 20.596 1.00 87.25 375 SER A O 1
ATOM 2880 N N . ASP A 1 376 ? -27.448 -11.823 21.224 1.00 88.88 376 ASP A N 1
ATOM 2881 C CA . ASP A 1 376 ? -28.062 -13.105 20.890 1.00 88.88 376 ASP A CA 1
ATOM 2882 C C . ASP A 1 376 ? -29.369 -13.329 21.650 1.00 88.88 376 ASP A C 1
ATOM 2884 O O . ASP A 1 376 ? -29.499 -13.077 22.854 1.00 88.88 376 ASP A O 1
ATOM 2888 N N . ARG A 1 377 ? -30.384 -13.794 20.924 1.00 91.94 377 ARG A N 1
ATOM 2889 C CA . ARG A 1 377 ? -31.707 -14.072 21.479 1.00 91.94 377 ARG A CA 1
ATOM 2890 C C . ARG A 1 377 ? -32.266 -15.364 20.921 1.00 91.94 377 ARG A C 1
ATOM 2892 O O . ARG A 1 377 ? -32.160 -15.641 19.730 1.00 91.94 377 ARG A O 1
ATOM 2899 N N . ASN A 1 378 ? -32.949 -16.095 21.789 1.00 91.56 378 ASN A N 1
ATOM 2900 C CA . ASN A 1 378 ? -33.859 -17.153 21.394 1.00 91.56 378 ASN A CA 1
ATOM 2901 C C . ASN A 1 378 ? -35.032 -16.572 20.590 1.00 91.56 378 ASN A C 1
ATOM 2903 O O . ASN A 1 378 ? -35.346 -15.380 20.659 1.00 91.56 378 ASN A O 1
ATOM 2907 N N . THR A 1 379 ? -35.749 -17.439 19.878 1.00 92.50 379 THR A N 1
ATOM 2908 C CA . THR A 1 379 ? -36.949 -17.062 19.112 1.00 92.50 379 THR A CA 1
ATOM 2909 C C . THR A 1 379 ? -38.065 -16.476 19.984 1.00 92.50 379 THR A C 1
ATOM 2911 O O . THR A 1 379 ? -38.878 -15.701 19.487 1.00 92.50 379 THR A O 1
ATOM 2914 N N . ASP A 1 380 ? -38.089 -16.790 21.285 1.00 91.56 380 ASP A N 1
ATOM 2915 C CA . ASP A 1 380 ? -39.027 -16.222 22.265 1.00 91.56 380 ASP A CA 1
ATOM 2916 C C . ASP A 1 380 ? -38.585 -14.853 22.830 1.00 91.56 380 ASP A C 1
ATOM 2918 O O . ASP A 1 380 ? -39.263 -14.278 23.684 1.00 91.56 380 ASP A O 1
ATOM 2922 N N . GLY A 1 381 ? -37.456 -14.316 22.352 1.00 88.94 381 GLY A N 1
ATOM 2923 C CA . GLY A 1 381 ? -36.899 -13.019 22.736 1.00 88.94 381 GLY A CA 1
ATOM 2924 C C . GLY A 1 381 ? -36.059 -13.028 24.017 1.00 88.94 381 GLY A C 1
ATOM 2925 O O . GLY A 1 381 ? -35.454 -11.996 24.343 1.00 88.94 381 GLY A O 1
ATOM 2926 N N . THR A 1 382 ? -35.989 -14.158 24.732 1.00 92.75 382 THR A N 1
ATOM 2927 C CA . THR A 1 382 ? -35.048 -14.333 25.849 1.00 92.75 382 THR A CA 1
ATOM 2928 C C . THR A 1 382 ? -33.610 -14.362 25.343 1.00 92.75 382 THR A C 1
ATOM 2930 O O . THR A 1 382 ? -33.352 -14.665 24.181 1.00 92.75 382 THR A O 1
ATOM 2933 N N . PHE A 1 383 ? -32.665 -13.998 26.199 1.00 93.56 383 PHE A N 1
ATOM 2934 C CA . PHE A 1 383 ? -31.246 -14.052 25.878 1.00 93.56 383 PHE A CA 1
ATOM 2935 C C . PHE A 1 383 ? -30.740 -15.492 25.935 1.00 93.56 383 PHE A C 1
ATOM 2937 O O . PHE A 1 383 ? -31.102 -16.249 26.839 1.00 93.56 383 PHE A O 1
ATOM 2944 N N . VAL A 1 384 ? -29.858 -15.842 25.007 1.00 93.50 384 VAL A N 1
ATOM 2945 C CA . VAL A 1 384 ? -29.107 -17.098 25.088 1.00 93.50 384 VAL A CA 1
ATOM 2946 C C . VAL A 1 384 ? -28.102 -16.977 26.248 1.00 93.50 384 VAL A C 1
ATOM 2948 O O . VAL A 1 384 ? -27.464 -15.927 26.375 1.00 93.50 384 VAL A O 1
ATOM 2951 N N . PRO A 1 385 ? -27.934 -17.973 27.134 1.00 91.38 385 PRO A N 1
ATOM 2952 C CA . PRO A 1 385 ? -26.892 -17.931 28.159 1.00 91.38 385 PRO A CA 1
ATOM 2953 C C . PRO A 1 385 ? -25.513 -17.648 27.545 1.00 91.38 385 PRO A C 1
ATOM 2955 O O . PRO A 1 385 ? -25.090 -18.343 26.628 1.00 91.38 385 PRO A O 1
ATOM 2958 N N . GLY A 1 386 ? -24.825 -16.617 28.041 1.00 92.44 386 GLY A N 1
ATOM 2959 C CA . GLY A 1 386 ? -23.566 -16.126 27.467 1.00 92.44 386 GLY A CA 1
ATOM 2960 C C . GLY A 1 386 ? -23.713 -14.934 26.515 1.00 92.44 386 GLY A C 1
ATOM 2961 O O . GLY A 1 386 ? -22.699 -14.396 26.082 1.00 92.44 386 GLY A O 1
ATOM 2962 N N . SER A 1 387 ? -24.941 -14.477 26.234 1.00 93.75 387 SER A N 1
ATOM 2963 C CA . SER A 1 387 ? -25.185 -13.296 25.392 1.00 93.75 387 SER A CA 1
ATOM 2964 C C . SER A 1 387 ? -24.431 -12.067 25.895 1.00 93.75 387 SER A C 1
ATOM 2966 O O . SER A 1 387 ? -24.437 -11.770 27.093 1.00 93.75 387 SER A O 1
ATOM 2968 N N . LYS A 1 388 ? -23.861 -11.307 24.962 1.00 93.50 388 LYS A N 1
ATOM 2969 C CA . LYS A 1 388 ? -23.098 -10.084 25.223 1.00 93.50 388 LYS A CA 1
ATOM 2970 C C . LYS A 1 388 ? -23.984 -8.838 25.103 1.00 93.50 388 LYS A C 1
ATOM 2972 O O . LYS A 1 388 ? -24.741 -8.686 24.139 1.00 93.50 388 LYS A O 1
ATOM 2977 N N . ILE A 1 389 ? -23.932 -7.949 26.098 1.00 93.75 389 ILE A N 1
ATOM 2978 C CA . ILE A 1 389 ? -24.680 -6.680 26.146 1.00 93.75 389 ILE A CA 1
ATOM 2979 C C . ILE A 1 389 ? -23.695 -5.515 26.305 1.00 93.75 389 ILE A C 1
ATOM 2981 O O . ILE A 1 389 ? -22.900 -5.546 27.232 1.00 93.75 389 ILE A O 1
ATOM 2985 N N . PRO A 1 390 ? -23.768 -4.448 25.495 1.00 90.69 390 PRO A N 1
ATOM 2986 C CA . PRO A 1 390 ? -22.735 -3.405 25.475 1.00 90.69 390 PRO A CA 1
ATOM 2987 C C . PRO A 1 390 ? -22.779 -2.406 26.644 1.00 90.69 390 PRO A C 1
ATOM 2989 O O . PRO A 1 390 ? -21.990 -1.474 26.658 1.00 90.69 390 PRO A O 1
ATOM 2992 N N . LEU A 1 391 ? -23.731 -2.545 27.579 1.00 94.19 391 LEU A N 1
ATOM 2993 C CA . LEU A 1 391 ? -23.995 -1.582 28.661 1.00 94.19 391 LEU A CA 1
ATOM 2994 C C . LEU A 1 391 ? -24.051 -0.123 28.155 1.00 94.19 391 LEU A C 1
ATOM 2996 O O . LEU A 1 391 ? -23.299 0.743 28.590 1.00 94.19 391 LEU A O 1
ATOM 3000 N N . ARG A 1 392 ? -24.967 0.159 27.216 1.00 93.50 392 ARG A N 1
ATOM 3001 C CA . ARG A 1 392 ? -25.144 1.495 26.612 1.00 93.50 392 ARG A CA 1
ATOM 3002 C C . ARG A 1 392 ? -26.549 2.041 26.794 1.00 93.50 392 ARG A C 1
ATOM 3004 O O . ARG A 1 392 ? -27.524 1.285 26.769 1.00 93.50 392 ARG A O 1
ATOM 3011 N N . ILE A 1 393 ? -26.652 3.363 26.896 1.00 93.75 393 ILE A N 1
ATOM 3012 C CA . ILE A 1 393 ? -27.921 4.093 26.906 1.00 93.75 393 ILE A CA 1
ATOM 3013 C C . ILE A 1 393 ? -28.071 4.832 25.587 1.00 93.75 393 ILE A C 1
ATOM 3015 O O . ILE A 1 393 ? -27.176 5.544 25.157 1.00 93.75 393 ILE A O 1
ATOM 3019 N N . PHE A 1 394 ? -29.214 4.655 24.934 1.00 93.88 394 PHE A N 1
ATOM 3020 C CA . PHE A 1 394 ? -29.584 5.453 23.774 1.00 93.88 394 PHE A CA 1
ATOM 3021 C C . PHE A 1 394 ? -30.525 6.569 24.189 1.00 93.88 394 PHE A C 1
ATOM 3023 O O . PHE A 1 394 ? -31.343 6.395 25.085 1.00 93.88 394 PHE A O 1
ATOM 3030 N N . ASN A 1 395 ? -30.457 7.675 23.457 1.00 92.06 395 ASN A N 1
ATOM 3031 C CA . ASN A 1 395 ? -31.267 8.876 23.595 1.00 92.06 395 ASN A CA 1
ATOM 3032 C C . ASN A 1 395 ? -31.086 9.633 24.918 1.00 92.06 395 ASN A C 1
ATOM 3034 O O . ASN A 1 395 ? -31.951 10.431 25.272 1.00 92.06 395 ASN A O 1
ATOM 3038 N N . ALA A 1 396 ? -29.956 9.447 25.598 1.00 88.12 396 ALA A N 1
ATOM 3039 C CA . ALA A 1 396 ? -29.537 10.304 26.702 1.00 88.12 396 ALA A CA 1
ATOM 3040 C C . ALA A 1 396 ? -28.528 11.353 26.200 1.00 88.12 396 ALA A C 1
ATOM 3042 O O . ALA A 1 396 ? -27.676 11.051 25.368 1.00 88.12 396 ALA A O 1
ATOM 3043 N N . THR A 1 397 ? -28.648 12.596 26.665 1.00 84.25 397 THR A N 1
ATOM 3044 C CA . THR A 1 397 ? -27.767 13.725 26.303 1.00 84.25 397 THR A CA 1
ATOM 3045 C C . THR A 1 397 ? -27.393 14.503 27.550 1.00 84.25 397 THR A C 1
ATOM 3047 O O . THR A 1 397 ? -28.222 14.593 28.451 1.00 84.25 397 THR A O 1
ATOM 3050 N N . GLY A 1 398 ? -26.199 15.104 27.579 1.00 85.94 398 GLY A N 1
ATOM 3051 C CA . GLY A 1 398 ? -25.700 15.791 28.777 1.00 85.94 398 GLY A CA 1
ATOM 3052 C C . GLY A 1 398 ? -25.488 14.818 29.936 1.00 85.94 398 GLY A C 1
ATOM 3053 O O . GLY A 1 398 ? -25.784 15.147 31.079 1.00 85.94 398 GLY A O 1
ATOM 3054 N N . VAL A 1 399 ? -25.080 13.586 29.626 1.00 89.62 399 VAL A N 1
ATOM 3055 C CA . VAL A 1 399 ? -24.798 12.547 30.616 1.00 89.62 399 VAL A CA 1
ATOM 3056 C C . VAL A 1 399 ? -23.383 12.759 31.132 1.00 89.62 399 VAL A C 1
ATOM 3058 O O . VAL A 1 399 ? -22.441 12.740 30.347 1.00 89.62 399 VAL A O 1
ATOM 3061 N N . ALA A 1 400 ? -23.247 12.937 32.441 1.00 91.12 400 ALA A N 1
ATOM 3062 C CA . ALA A 1 400 ? -21.955 13.025 33.108 1.00 91.12 400 ALA A CA 1
ATOM 3063 C C . ALA A 1 400 ? -21.407 11.632 33.458 1.00 91.12 400 ALA A C 1
ATOM 3065 O O . ALA A 1 400 ? -20.211 11.387 33.335 1.00 91.12 400 ALA A O 1
ATOM 3066 N N . GLU A 1 401 ? -22.274 10.714 33.895 1.00 93.50 401 GLU A N 1
ATO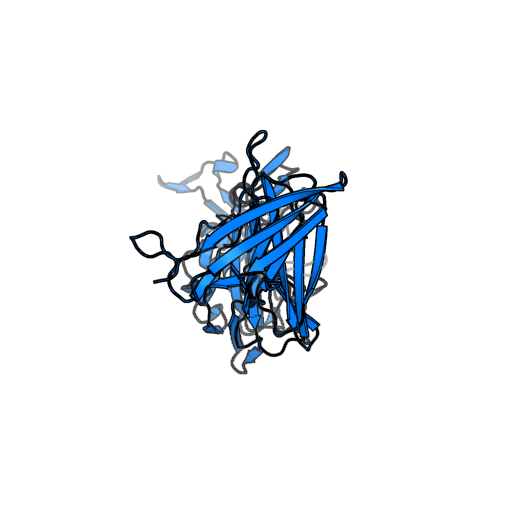M 3067 C CA . GLU A 1 401 ? -21.885 9.360 34.297 1.00 93.50 401 GLU A CA 1
ATOM 3068 C C . GLU A 1 401 ? -23.065 8.389 34.140 1.00 93.50 401 GLU A C 1
ATOM 3070 O O . GLU A 1 401 ? -24.218 8.751 34.390 1.00 93.50 401 GLU A O 1
ATOM 3075 N N . VAL A 1 402 ? -22.782 7.133 33.781 1.00 95.00 402 VAL A N 1
ATOM 3076 C CA . VAL A 1 402 ? -23.746 6.029 33.892 1.00 95.00 402 VAL A CA 1
ATOM 3077 C C . VAL A 1 402 ? -23.150 4.928 34.753 1.00 95.00 402 VAL A C 1
ATOM 3079 O O . VAL A 1 402 ? -22.095 4.388 34.432 1.00 95.00 402 VAL A O 1
ATOM 3082 N N . ARG A 1 403 ? -23.857 4.546 35.817 1.00 97.06 403 ARG A N 1
ATOM 3083 C CA . ARG A 1 403 ? -23.495 3.404 36.664 1.00 97.06 403 ARG A CA 1
ATOM 3084 C C . ARG A 1 403 ? -24.415 2.231 36.388 1.00 97.06 403 ARG A C 1
ATOM 3086 O O . ARG A 1 403 ? -25.639 2.378 36.352 1.00 97.06 403 ARG A O 1
ATOM 3093 N N . TRP A 1 404 ? -23.829 1.054 36.221 1.00 97.88 404 TRP A N 1
ATOM 3094 C CA . TRP A 1 404 ? -24.559 -0.156 35.870 1.00 97.88 404 TRP A CA 1
ATOM 3095 C C . TRP A 1 404 ? -24.633 -1.121 37.043 1.00 97.88 404 TRP A C 1
ATOM 3097 O O . TRP A 1 404 ? -23.661 -1.336 37.764 1.00 97.88 404 TRP A O 1
ATOM 3107 N N . PHE A 1 405 ? -25.800 -1.737 37.211 1.00 97.88 405 PHE A N 1
ATOM 3108 C CA . PHE A 1 405 ? -26.047 -2.726 38.251 1.00 97.88 405 PHE A CA 1
ATOM 3109 C C . PHE A 1 405 ? -26.801 -3.926 37.688 1.00 97.88 405 PHE A C 1
ATOM 3111 O O . PHE A 1 405 ? -27.748 -3.765 36.919 1.00 97.88 405 PHE A O 1
ATOM 3118 N N . PHE A 1 406 ? -26.442 -5.127 38.129 1.00 97.31 406 PHE A N 1
ATOM 3119 C CA . PHE A 1 406 ? -27.184 -6.355 37.866 1.00 97.31 406 PHE A CA 1
ATOM 3120 C C . PHE A 1 406 ? -27.587 -7.008 39.190 1.00 97.31 406 PHE A C 1
ATOM 3122 O O . PHE A 1 406 ? -26.742 -7.279 40.042 1.00 97.31 406 PHE A O 1
ATOM 3129 N N . ASP A 1 407 ? -28.889 -7.210 39.396 1.00 96.56 407 ASP A N 1
ATOM 3130 C CA . ASP A 1 407 ? -29.473 -7.652 40.675 1.00 96.56 407 ASP A CA 1
ATOM 3131 C C . ASP A 1 407 ? -29.010 -6.794 41.876 1.00 96.56 407 ASP A C 1
ATOM 3133 O O . ASP A 1 407 ? -28.769 -7.295 42.974 1.00 96.56 407 ASP A O 1
ATOM 3137 N N . GLY A 1 408 ? -28.845 -5.485 41.654 1.00 94.75 408 GLY A N 1
ATOM 3138 C CA . GLY A 1 408 ? -28.399 -4.521 42.666 1.00 94.75 408 GLY A CA 1
ATOM 3139 C C . GLY A 1 408 ? -26.895 -4.524 42.959 1.00 94.75 408 GLY A C 1
ATOM 3140 O O . GLY A 1 408 ? -26.444 -3.714 43.763 1.00 94.75 408 GLY A O 1
ATOM 3141 N N . SER A 1 409 ? -26.111 -5.390 42.313 1.00 96.88 409 SER A N 1
ATOM 3142 C CA . SER A 1 409 ? -24.646 -5.379 42.412 1.00 96.88 409 SER A CA 1
ATOM 3143 C C . SER A 1 409 ? -24.043 -4.570 41.262 1.00 96.88 409 SER A C 1
ATOM 3145 O O . SER A 1 409 ? -24.520 -4.744 40.140 1.00 96.88 409 SER A O 1
ATOM 3147 N N . PRO A 1 410 ? -23.024 -3.719 41.488 1.00 97.31 410 PRO A N 1
ATOM 3148 C CA . PRO A 1 410 ? -22.342 -3.008 40.408 1.00 97.31 410 PRO A CA 1
ATOM 3149 C C . PRO A 1 410 ? -21.786 -3.978 39.363 1.00 97.31 410 PRO A C 1
ATOM 3151 O O . PRO A 1 410 ? -21.278 -5.046 39.716 1.00 97.31 410 PRO A O 1
ATOM 3154 N N . VAL A 1 411 ? -21.894 -3.613 38.090 1.00 96.94 411 VAL A N 1
ATOM 3155 C CA . VAL A 1 411 ? -21.329 -4.367 36.966 1.00 96.94 411 VAL A CA 1
ATOM 3156 C C . VAL A 1 411 ? -20.655 -3.425 35.983 1.00 96.94 411 VAL A C 1
ATOM 3158 O O . VAL A 1 411 ? -21.062 -2.278 35.833 1.00 96.94 411 VAL A O 1
ATOM 3161 N N . GLU A 1 412 ? -19.658 -3.944 35.283 1.00 94.31 412 GLU A N 1
ATOM 3162 C CA . GLU A 1 412 ? -18.935 -3.251 34.221 1.00 94.31 412 GLU A CA 1
ATOM 3163 C C . GLU A 1 412 ? -18.867 -4.161 32.991 1.00 94.31 412 GLU A C 1
ATOM 3165 O O . GLU A 1 412 ? -19.195 -5.354 33.056 1.00 94.31 412 GLU A O 1
ATOM 3170 N N . ALA A 1 413 ? -18.488 -3.583 31.855 1.00 92.69 413 ALA A N 1
ATOM 3171 C CA . ALA A 1 413 ? -18.160 -4.364 30.675 1.00 92.69 413 ALA A CA 1
ATOM 3172 C C . ALA A 1 413 ? -16.888 -5.190 30.929 1.00 92.69 413 ALA A C 1
ATOM 3174 O O . ALA A 1 413 ? -15.994 -4.770 31.662 1.00 92.69 413 ALA A O 1
ATOM 3175 N N . GLU A 1 414 ? -16.816 -6.378 30.333 1.00 93.31 414 GLU A N 1
ATOM 3176 C CA . GLU A 1 414 ? -15.585 -7.165 30.263 1.00 93.31 414 GLU A CA 1
ATOM 3177 C C . GLU A 1 414 ? -14.609 -6.500 29.263 1.00 93.31 414 GLU A C 1
ATOM 3179 O O . GLU A 1 414 ? -14.940 -5.492 28.633 1.00 93.31 414 GLU A O 1
ATOM 3184 N N . SER A 1 415 ? -13.392 -7.035 29.110 1.00 87.69 415 SER A N 1
ATOM 3185 C CA . SER A 1 415 ? -12.355 -6.430 28.251 1.00 87.69 415 SER A CA 1
ATOM 3186 C C . SER A 1 415 ? -12.783 -6.280 26.786 1.00 87.69 415 SER A C 1
ATOM 3188 O O . SER A 1 415 ? -12.328 -5.363 26.109 1.00 87.69 415 SER A O 1
ATOM 3190 N N . ASP A 1 416 ? -13.714 -7.120 26.321 1.00 89.19 416 ASP A N 1
ATOM 3191 C CA . ASP A 1 416 ? -14.329 -7.060 24.989 1.00 89.19 416 ASP A CA 1
ATOM 3192 C C . ASP A 1 416 ? -15.321 -5.895 24.796 1.00 89.19 416 ASP A C 1
ATOM 3194 O O . ASP A 1 416 ? -15.870 -5.724 23.709 1.00 89.19 416 ASP A O 1
ATOM 3198 N N . GLY A 1 417 ? -15.564 -5.087 25.832 1.00 89.88 417 GLY A N 1
ATOM 3199 C CA . GLY A 1 417 ? -16.523 -3.983 25.807 1.00 89.88 417 GLY A CA 1
ATOM 3200 C C . GLY A 1 417 ? -17.970 -4.411 26.072 1.00 89.88 417 GLY A C 1
ATOM 3201 O O . GLY A 1 417 ? -18.884 -3.591 25.938 1.00 89.88 417 GLY A O 1
ATOM 3202 N N . TYR A 1 418 ? -18.210 -5.663 26.481 1.00 93.56 418 TYR A N 1
ATOM 3203 C CA . TYR A 1 418 ? -19.549 -6.191 26.734 1.00 93.56 418 TYR A CA 1
ATOM 3204 C C . TYR A 1 418 ? -19.697 -6.843 28.115 1.00 93.56 418 TYR A C 1
ATOM 3206 O O . TYR A 1 418 ? -18.808 -7.484 28.658 1.00 93.56 418 TYR A O 1
ATOM 3214 N N . PHE A 1 419 ? -20.899 -6.762 28.673 1.00 94.94 419 PHE A N 1
ATOM 3215 C CA . PHE A 1 419 ? -21.331 -7.534 29.832 1.00 94.94 419 PHE A CA 1
ATOM 3216 C C . PHE A 1 419 ? -21.927 -8.879 29.403 1.00 94.94 419 PHE A C 1
ATOM 3218 O O . PHE A 1 419 ? -22.873 -8.928 28.608 1.00 94.94 419 PHE A O 1
ATOM 3225 N N . THR A 1 420 ? -21.414 -9.974 29.967 1.00 95.44 420 THR A N 1
ATOM 3226 C CA . THR A 1 420 ? -21.904 -11.331 29.689 1.00 95.44 420 THR A CA 1
ATOM 3227 C C . THR A 1 420 ? -23.103 -11.693 30.562 1.00 95.44 420 THR A C 1
ATOM 3229 O O . THR A 1 420 ? -22.995 -11.854 31.782 1.00 95.44 420 THR A O 1
ATOM 3232 N N . VAL A 1 421 ? -24.250 -11.947 29.935 1.00 93.25 421 VAL A N 1
ATOM 3233 C CA . VAL A 1 421 ? -25.455 -12.405 30.633 1.00 93.25 421 VAL A CA 1
ATOM 3234 C C . VAL A 1 421 ? -25.380 -13.905 30.900 1.00 93.25 421 VAL A C 1
ATOM 3236 O O . VAL A 1 421 ? -25.661 -14.733 30.034 1.00 93.25 421 VAL A O 1
ATOM 3239 N N . ARG A 1 422 ? -25.045 -14.274 32.137 1.00 92.81 422 ARG A N 1
ATOM 3240 C CA . ARG A 1 422 ? -24.944 -15.685 32.559 1.00 92.81 422 ARG A CA 1
ATOM 3241 C C . ARG A 1 422 ? -26.238 -16.256 33.145 1.00 92.81 422 ARG A C 1
ATOM 3243 O O . ARG A 1 422 ? -26.383 -17.471 33.236 1.00 92.81 422 ARG A O 1
ATOM 3250 N N . ARG A 1 423 ? -27.164 -15.399 33.578 1.00 93.88 423 ARG A N 1
ATOM 3251 C CA . ARG A 1 423 ? -28.426 -15.794 34.218 1.00 93.88 423 ARG A CA 1
ATOM 3252 C C . ARG A 1 423 ? -29.500 -14.728 34.043 1.00 93.88 423 ARG A C 1
ATOM 3254 O O . ARG A 1 423 ? -29.199 -13.592 33.686 1.00 93.88 423 ARG A O 1
ATOM 3261 N N . SER A 1 424 ? -30.739 -15.093 34.361 1.00 96.56 424 SER A N 1
ATOM 3262 C CA . SER A 1 424 ? -31.840 -14.136 34.453 1.00 96.56 424 SER A CA 1
ATOM 3263 C C . SER A 1 424 ? -31.661 -13.225 35.667 1.00 96.56 424 SER A C 1
ATOM 3265 O O . SER A 1 424 ? -31.163 -13.674 36.700 1.00 96.56 424 SER A O 1
ATOM 3267 N N . GLY A 1 425 ? -32.080 -11.971 35.547 1.00 95.81 425 GLY A N 1
ATOM 3268 C CA . GLY A 1 425 ? -31.941 -10.967 36.596 1.00 95.81 425 GLY A CA 1
ATOM 3269 C C . GLY A 1 425 ? -32.428 -9.595 36.147 1.00 95.81 425 GLY A C 1
ATOM 3270 O O . GLY A 1 425 ? -33.096 -9.458 35.119 1.00 95.81 425 GLY A O 1
ATOM 3271 N N . THR A 1 426 ? -32.104 -8.570 36.923 1.00 97.12 426 THR A N 1
ATOM 3272 C CA . THR A 1 426 ? -32.513 -7.187 36.650 1.00 97.12 426 THR A CA 1
ATOM 3273 C C . THR A 1 426 ? -31.300 -6.316 36.366 1.00 97.12 426 THR A C 1
ATOM 3275 O O . THR A 1 426 ? -30.469 -6.122 37.249 1.00 97.12 426 THR A O 1
ATOM 3278 N N . LEU A 1 427 ? -31.225 -5.762 35.155 1.00 97.75 427 LEU A N 1
ATOM 3279 C CA . LEU A 1 427 ? -30.221 -4.774 34.767 1.00 97.75 427 LEU A CA 1
ATOM 3280 C C . LEU A 1 427 ? -30.755 -3.368 35.055 1.00 97.75 427 LEU A C 1
ATOM 3282 O O . LEU A 1 427 ? -31.874 -3.035 34.663 1.00 97.75 427 LEU A O 1
ATOM 3286 N N . CYS A 1 428 ? -29.963 -2.541 35.721 1.00 97.75 428 CYS A N 1
ATOM 3287 C CA . CYS A 1 428 ? -30.289 -1.161 36.047 1.00 97.75 428 CYS A CA 1
ATOM 3288 C C . CYS A 1 428 ? -29.162 -0.246 35.572 1.00 97.75 428 CYS A C 1
ATOM 3290 O O . CYS A 1 428 ? -27.996 -0.517 35.848 1.00 97.75 428 CYS A O 1
ATOM 3292 N N . ALA A 1 429 ? -29.529 0.837 34.898 1.00 97.62 429 ALA A N 1
ATOM 3293 C CA . ALA A 1 429 ? -28.649 1.955 34.602 1.00 97.62 429 ALA A CA 1
ATOM 3294 C C . ALA A 1 429 ? -29.074 3.153 35.449 1.00 97.62 429 ALA A C 1
ATOM 3296 O O . ALA A 1 429 ? -30.228 3.579 35.373 1.00 97.62 429 ALA A O 1
ATOM 3297 N N . GLU A 1 430 ? -28.159 3.669 36.256 1.00 97.44 430 GLU A N 1
ATOM 3298 C CA . GLU A 1 430 ? -28.304 4.942 36.959 1.00 97.44 430 GLU A CA 1
ATOM 3299 C C . GLU A 1 430 ? -27.558 6.004 36.161 1.00 97.44 430 GLU A C 1
ATOM 3301 O O . GLU A 1 430 ? -26.346 5.906 35.983 1.00 97.44 430 GLU A O 1
ATOM 3306 N N . ILE A 1 431 ? -28.292 6.976 35.634 1.00 96.00 431 ILE A N 1
ATOM 3307 C CA . ILE A 1 431 ? -27.785 8.030 34.763 1.00 96.00 431 ILE A CA 1
ATOM 3308 C C . ILE A 1 431 ? -27.712 9.309 35.585 1.00 96.00 431 ILE A C 1
ATOM 3310 O O . ILE A 1 431 ? -28.725 9.744 36.137 1.00 96.00 431 ILE A O 1
ATOM 3314 N N . TYR A 1 432 ? -26.529 9.906 35.629 1.00 95.50 432 TYR A N 1
ATOM 3315 C CA . TYR A 1 432 ? -26.271 11.199 36.248 1.00 95.50 432 TYR A CA 1
ATOM 3316 C C . TYR A 1 432 ? -26.025 12.217 35.139 1.00 95.50 432 TYR A C 1
ATOM 3318 O O . TYR A 1 432 ? -25.112 12.047 34.327 1.00 95.50 432 TYR A O 1
ATOM 3326 N N . TYR A 1 433 ? -26.848 13.259 35.083 1.00 93.56 433 TYR A N 1
ATOM 3327 C CA . TYR A 1 433 ? -26.744 14.312 34.078 1.00 93.56 433 TYR A CA 1
ATOM 3328 C C . TYR A 1 433 ? -25.885 15.480 34.579 1.00 93.56 433 TYR A C 1
ATOM 3330 O O . TYR A 1 433 ? -25.767 15.727 35.780 1.00 93.56 433 TYR A O 1
ATOM 3338 N N . GLU A 1 434 ? -25.295 16.232 33.651 1.00 93.31 434 GLU A N 1
ATOM 3339 C CA . GLU A 1 434 ? -24.445 17.398 33.937 1.00 93.31 434 GLU A CA 1
ATOM 3340 C C . GLU A 1 434 ? -25.186 18.518 34.686 1.00 93.31 434 GLU A C 1
ATOM 3342 O O . GLU A 1 434 ? -24.571 19.299 35.411 1.00 93.31 434 GLU A O 1
ATOM 3347 N N . ASP A 1 435 ? -26.512 18.593 34.544 1.00 92.94 435 ASP A N 1
ATOM 3348 C CA . ASP A 1 435 ? -27.365 19.548 35.260 1.00 92.94 435 ASP A CA 1
ATOM 3349 C C . ASP A 1 435 ? -27.699 19.117 36.703 1.00 92.94 435 ASP A C 1
ATOM 3351 O O . ASP A 1 435 ? -28.400 19.835 37.423 1.00 92.94 435 ASP A O 1
ATOM 3355 N N . GLY A 1 436 ? -27.181 17.962 37.136 1.00 92.50 436 GLY A N 1
ATOM 3356 C CA . GLY A 1 436 ? -27.390 17.380 38.458 1.00 92.50 436 GLY A CA 1
ATOM 3357 C C . GLY A 1 436 ? -28.671 16.557 38.593 1.00 92.50 436 GLY A C 1
ATOM 3358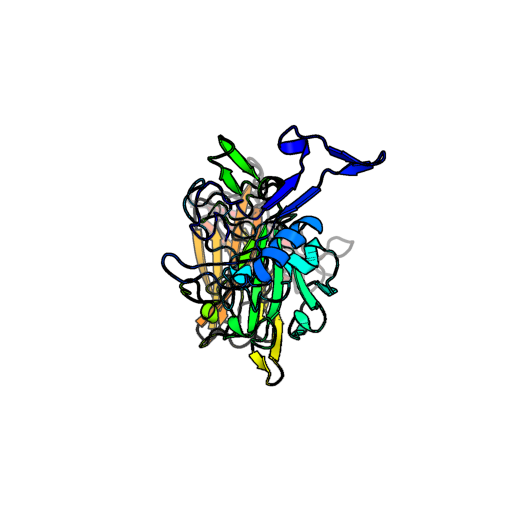 O O . GLY A 1 436 ? -28.975 16.109 39.700 1.00 92.50 436 GLY A O 1
ATOM 3359 N N . THR A 1 437 ? -29.439 16.360 37.518 1.00 93.44 437 THR A N 1
ATOM 3360 C CA . THR A 1 437 ? -30.586 15.444 37.533 1.00 93.44 437 THR A CA 1
ATOM 3361 C C . THR A 1 437 ? -30.142 13.982 37.449 1.00 93.44 437 THR A C 1
ATOM 3363 O O . THR A 1 437 ? -29.059 13.660 36.961 1.00 93.44 437 THR A O 1
ATOM 3366 N N . GLU A 1 438 ? -30.994 13.081 37.945 1.00 94.62 438 GLU A N 1
ATOM 3367 C CA . GLU A 1 438 ? -30.736 11.640 37.974 1.00 94.62 438 GLU A CA 1
ATOM 3368 C C . GLU A 1 438 ? -31.921 10.869 37.384 1.00 94.62 438 GLU A C 1
ATOM 3370 O O . GLU A 1 438 ? -33.085 11.177 37.661 1.00 94.62 438 GLU A O 1
ATOM 3375 N N . GLU A 1 439 ? -31.635 9.826 36.610 1.00 94.69 439 GLU A N 1
ATOM 3376 C CA . GLU A 1 439 ? -32.637 8.916 36.054 1.00 94.69 439 GLU A CA 1
ATOM 3377 C C . GLU A 1 439 ? -32.207 7.461 36.255 1.00 94.69 439 GLU A C 1
ATOM 3379 O O . GLU A 1 439 ? -31.029 7.125 36.175 1.00 94.69 439 GLU A O 1
ATOM 3384 N N . ARG A 1 440 ? -33.166 6.566 36.520 1.00 95.94 440 ARG A N 1
ATOM 3385 C CA . ARG A 1 440 ? -32.900 5.127 36.658 1.00 95.94 440 ARG A CA 1
ATOM 3386 C C . ARG A 1 440 ? -33.733 4.349 35.656 1.00 95.94 440 ARG A C 1
ATOM 3388 O O . ARG A 1 440 ? -34.962 4.387 35.703 1.00 95.94 440 ARG A O 1
ATOM 3395 N N . ILE A 1 441 ? -33.064 3.600 34.785 1.00 96.94 441 ILE A N 1
ATOM 3396 C CA . ILE A 1 441 ? -33.707 2.730 33.799 1.00 96.94 441 ILE A CA 1
ATOM 3397 C C . ILE A 1 441 ? -33.488 1.289 34.217 1.00 96.94 441 ILE A C 1
ATOM 3399 O O . ILE A 1 441 ? -32.356 0.832 34.343 1.00 96.94 441 ILE A O 1
ATOM 3403 N N . ILE A 1 442 ? -34.583 0.559 34.407 1.00 96.50 442 ILE A N 1
ATOM 3404 C CA . ILE A 1 442 ? -34.556 -0.824 34.878 1.00 96.50 442 ILE A CA 1
ATOM 3405 C C . ILE A 1 442 ? -35.104 -1.736 33.784 1.00 96.50 442 ILE A C 1
ATOM 3407 O O . ILE A 1 442 ? -36.164 -1.479 33.207 1.00 96.50 442 ILE A O 1
ATOM 3411 N N . LYS A 1 443 ? -34.392 -2.827 33.505 1.00 95.25 443 LYS A N 1
ATOM 3412 C CA . LYS A 1 443 ? -34.776 -3.832 32.519 1.00 95.25 443 LYS A CA 1
ATOM 3413 C C . LYS A 1 443 ? -34.639 -5.240 33.083 1.00 95.25 443 LYS A C 1
ATOM 3415 O O . LYS A 1 443 ? -33.571 -5.652 33.520 1.00 95.25 443 LYS A O 1
ATOM 3420 N N . GLU A 1 444 ? -35.724 -6.005 33.004 1.00 95.50 444 GLU A N 1
ATOM 3421 C CA . GLU A 1 444 ? -35.697 -7.437 33.295 1.00 95.50 444 GLU A CA 1
ATOM 3422 C C . GLU A 1 444 ? -34.994 -8.188 32.151 1.00 95.50 444 GLU A C 1
ATOM 3424 O O . GLU A 1 444 ? -35.379 -8.077 30.981 1.00 95.50 444 GLU A O 1
ATOM 3429 N N . ILE A 1 445 ? -33.959 -8.948 32.495 1.00 95.12 445 ILE A N 1
ATOM 3430 C CA . ILE A 1 445 ? -33.181 -9.787 31.589 1.00 95.12 445 ILE A CA 1
ATOM 3431 C C . ILE A 1 445 ? -33.557 -11.240 31.867 1.00 95.12 445 ILE A C 1
ATOM 3433 O O . ILE A 1 445 ? -33.330 -11.757 32.958 1.00 95.12 445 ILE A O 1
ATOM 3437 N N . ARG A 1 446 ? -34.143 -11.912 30.873 1.00 93.69 446 ARG A N 1
ATOM 3438 C CA . ARG A 1 446 ? -34.505 -13.334 30.951 1.00 93.69 446 ARG A CA 1
ATOM 3439 C C . ARG A 1 446 ? -33.594 -14.145 30.049 1.00 93.69 446 ARG A C 1
ATOM 3441 O O . ARG A 1 446 ? -33.440 -13.787 28.885 1.00 93.69 446 ARG A O 1
ATOM 3448 N N . THR A 1 447 ? -33.048 -15.232 30.575 1.00 90.69 447 THR A N 1
ATOM 3449 C CA . THR A 1 447 ? -32.171 -16.177 29.872 1.00 90.69 447 THR A CA 1
ATOM 3450 C C . THR A 1 447 ? -32.817 -17.551 29.809 1.00 90.69 447 THR A C 1
ATOM 3452 O O . THR A 1 447 ? -33.371 -17.986 30.825 1.00 90.69 447 THR A O 1
ATOM 3455 N N . ARG A 1 448 ? -32.726 -18.247 28.675 1.00 85.12 448 ARG A N 1
ATOM 3456 C CA . ARG A 1 448 ? -33.224 -19.624 28.532 1.00 85.12 448 ARG A CA 1
ATOM 3457 C C . ARG A 1 448 ? -32.344 -20.483 27.654 1.00 85.12 448 ARG A C 1
ATOM 3459 O O . ARG A 1 448 ? -31.838 -19.941 26.649 1.00 85.12 448 ARG A O 1
#

Organism: NCBI:txid2840758

Mean predicted aligned error: 6.45 Å

Sequence (448 aa):
MSEADGASSDCIWPQHGLLKDSGAELHLDGKTVNSFTVSCELASDEGSAPRPAGIGIFCHELAHSFGLKDLYDTDGSGSGGNAPGLWNTSLMDTGCKNADGMCPPNLNAIDYELLGAGVCDTLEIGDYTLEPVNRNGHYLIFETGNEGEYFLFECREASGWDAPLGQGGLLVYHIDMSEDSAGYSDYYGRELSAAERWELDQINCRPDRQCAEIVSADPSATDVSGLFFPREGVTNFGSETVPAFRGNDGSSSGFALLDIRRNQDGSVSFSVARPVVLDISGIFQDAAIISWEIDDRLADNQGFEVEWTDGEKRETRMLDSSERSFTVEGLTPQTRYRATVRLVMSDEQKFSMSANFTTKVYRKGTYPYIYLRGSDRNTDGTFVPGSKIPLRIFNATGVAEVRWFFDGSPVEAESDGYFTVRRSGTLCAEIYYEDGTEERIIKEIRTR

Solvent-accessible surface area (backbone atoms only — not comparable to full-atom values): 23747 Å² total; per-residue (Å²): 77,21,32,81,44,73,40,58,90,89,36,63,60,66,42,57,52,48,36,59,84,75,74,44,85,45,76,56,98,94,39,76,58,44,75,50,66,47,70,58,74,26,34,36,58,88,93,54,77,75,39,77,39,34,58,12,58,48,51,35,34,50,37,45,79,71,69,53,62,54,36,30,32,72,58,44,62,55,29,77,32,68,24,74,28,49,39,60,60,23,33,46,26,62,2,14,49,26,72,76,9,66,36,28,25,49,72,44,67,68,56,25,57,76,62,71,70,43,42,78,44,75,69,61,79,44,80,51,72,38,50,30,25,83,77,70,36,42,33,34,37,42,76,51,98,49,73,54,27,34,35,39,40,34,20,36,41,46,48,82,44,27,35,76,53,75,46,56,21,33,42,37,36,42,37,37,49,17,84,52,79,37,50,58,32,59,90,78,72,42,76,32,27,20,36,52,19,59,75,69,52,39,29,9,23,20,52,96,43,49,22,47,32,59,58,24,52,32,84,81,50,90,54,68,67,28,33,23,36,46,43,97,90,44,30,59,45,16,42,56,35,75,53,49,36,48,47,96,90,67,46,48,66,43,43,28,41,35,69,34,37,72,47,97,86,39,25,30,34,34,34,35,42,48,60,43,46,82,45,73,80,52,65,31,39,36,32,35,31,43,30,47,50,63,36,78,92,60,68,69,41,64,18,34,39,43,35,43,29,63,85,83,55,76,50,75,45,81,45,56,59,85,63,48,39,48,67,50,68,85,44,62,52,65,37,58,34,42,37,34,44,32,44,32,32,70,87,69,50,46,35,39,31,67,51,76,51,62,27,34,78,68,55,88,97,50,75,61,44,79,52,67,83,89,39,53,55,44,96,87,68,31,28,34,69,60,25,50,35,59,84,42,70,42,50,69,76,64,68,69,48,75,50,40,24,49,72,83,39,81,54,69,58,46,77,81,42,28,32,66,39,75,62,60,47,39,41,35,40,42,38,35,31,70,89,72,52,76,49,76,52,76,44,82,44,51,50,103

Secondary structure (DSSP, 8-state):
--GGGT--TTSPPPEEEEGGGGT--EEETTEEE-EEEE--SEE--TTSPPEEPPSHHHHHHHHHTTT----S-SSTTTTSS---TTGGG-TTTGGGGGGGGTSPPPP-HHHHHHTT-SEEEE--SEEEEEPBHHHH-EEEEEE-SSTTEEEEEEEE-SSGGGGGG---EEEEEEEE-SSSEEEEETTTTEEEEHHHHHHTT-TT--TTS-SEEE--SSTT-SSGGGTSBSBTTB--BSTTSSS--B-TTS-B-S-EEEEEEE-TTS-EEEEEE--EEEEEEEE-SSEEEEEEEE-GGG--EEEEEEEEE-SS-EEEEEE-TT--EEEEESPPTT-EEEEEEEEEETTS-EEEEEEEEEPPPP-TT---EEE-TTS-B-TTSPBPTTEEE--EEES--SEEEEEEEETTEE----TTS-EEE-S-EEEEEEEEETTS-EEEEEEEE-B-

Foldseek 3Di:
DAVVLVDDPVHHHWAWFFCVVVVHWDDDPNDTDTIDTDDDQWHDHVPGDIDGQACLSVVLRVLVVLVDFQQFQPCAPQFPHGACGPPLQASSYCVCCQPNNNQRHDHDLVSCVRNVNADEDEDDFWKDKAAACNVGRYWYKQDAPAPQWIKIKGWHDCDGSNVSLVDIAIWMKTAHLGQDWQHDGNVVRGTHGCVRCSVVSRQQNHRVRHRIDTLFCAPPDPGSNRRHPPDDPNQKEFQPDVVHCADPVSAGSQKMWHRWDADPNRMIITGIARAKDWDFPQAAQFKTKIFIDGDPVQLQFQFKKKWKDLPPDIDIDTGGSPAGIDMDGRHHGQTKMKMKIWTQHPVRDIHMHIDIDTHHDADPPDDKDQDAPPWDADPVRAHEAFTWGQRDIGNDDQWPDKWKDWQNHTDAADSSNTDTRRAWTKIKIWTAGNVRDIDIYIDTHHYD

Nearest PDB structures (foldseek):
  6sm5-assembly1_B  TM=8.812E-01  e=5.098E-05  synthetic construct
  2ee3-assembly1_A  TM=8.375E-01  e=1.453E-04  Homo sapiens
  7y8i-assembly4_D  TM=8.609E-01  e=2.664E-04  Chelicerata
  2n1k-assembly1_A  TM=7.745E-01  e=1.735E-03  Homo sapiens
  6mfa-assembly1_A  TM=4.016E-01  e=2.631E-05  Homo sapiens